Protein AF-A0A7W0T3H8-F1 (afdb_monomer_lite)

pLDDT: mean 92.61, std 6.9, range [53.47, 98.75]

Sequence (547 aa):
MDRLVGARKLVGELVKREQLEVRRVEIVGRDLAALIETLGRPPTGAELEEWLDEHPQVTESYAPASVLDELVYQYMSPPREVLDAMPEARHPELERQIREAATSPEPYLVYADWLQEHGDPLGELIVLGVAASSTSTTSSEDGATRFERHRLAMEPRLFGALKAKIHDRVVLHWRFGLVQGIEEVRPLGWQYWEQLLALRACDALQTISFTRPVPPEVVASIDEHASMALSTLVLTNCQGKLPDRLLQRRLRQLTLGGPLAVIDRSTFAATLEKLVLVVDAASVPDEILAPIEAPIRELRVTVNTSIATLLADRLTLPHLERIVFSEGSASKAVALLARMELPALRHLSIVGGSLDARTLSKLAGLPIAAQLESLALENTDLTDDILESFAKKRSAFGALQELDVSFNELGKDGLAAARTIAPTVTSRRQSAPGNNAEKRVRRFAGTRLVVAEEIAAPEKWKRAARDGDVRWATYRGEDEYELFVSEDLQDYGCSCPSSIQPCKHVVALALVAVRTELPERAAGGIADRVHQAHGRREAAEAEAEDE

Radius of gyration: 31.48 Å; chains: 1; bounding box: 78×67×83 Å

Secondary structure (DSSP, 8-state):
--HHHHHHHHHHHHHHTTSEEES-HHHHHHHHHHHHHHHSSPPPHHHHHHHHHH-TTEEEE---HHHHHHHHHHHHSPPHHHHHHS-----HHHHHHHHHTTT-SHHHHHHHHHHHHTT-THHHHHHHHHHHHH--SSS-HHHHHHHHHHHHHHHHHHHGGGHHHHTTTEEEEEETTEEEEEEESS---HHHHHHHHTSGGGTT--EEEEEEEPPHHHHHHHHHHS-TT--EEEEES-EEPPPHHHHTS---EEEEEEEEEE--STTS-TT--EEEEEEEEEE--TT--SPEE---SEEEEE--HHHHHIIIIIEE-TT--EEEEESS-HHHHHHHHTT---TT--EEEEESS---HHHHHHHTTSGGGGG-SEEEEETS---HHHHHHHHTTGGGGTT--EEE-TTS---HHHHHHHHHH-SEEE--SPPPTTHHHHHHHHHHHGGGHHHHHTT--GGGEEEEEEETTEEEEEEESSSEEEEEEETTSSSEEE-SS--SSS-HHHHHHHHHHHHS-PPB---TTHHHHHHHHHHHHHHHHHHHHH-

Foldseek 3Di:
DQLLQLLLVLLVVCVVVVQWDFQDSSVRSVVLSVVCVVVVHQDQLVRVVVCLVPDPGTPDGNDHRLNSNLSSCVRVPDPPVVLLPQDDDDDVVLLVVCLVCVPDLVSLQVVLVVCVVSVNLLSVLLVLLALLVPDPDDPNPVSVSVNVSSLVSCCCVQQPVLCVQPVVFWDFDDHSSAGQEIEGPHDRDLVSLLVNLQGPSQLNHAYYEYPDADDVSNLVSCLPRHHLSHAYYHHAADDEERDLSNLCGLHQEYEYHHAEDEDEQSNARPNHAEYEYRYVAYHYPPVQQAAHEHAYQEYEYADDPRVLCCQQPRYADANHAEYAHEQDALLSVLVSLQRHDHPNHAYYAYAAHAQALVSLVSSLVHPCQCRHQEYECELHQDELVSLLSNLVSLVSNNNHAEYEHEHYQYDPNSVVSVCSNHVYYHYHDHDHPLCSLVVQLCVLCPVLLVVLVVQLDLVQWAPFADAVQKTWTWGDDVHIKTKIAGSSRPQIFILDPDPDPPDSPRSSSSSNVSVDPGHHDDPVCSSVVRVVSVVVVVVVVVVVVVD

Structure (mmCIF, N/CA/C/O backbone):
data_AF-A0A7W0T3H8-F1
#
_entry.id   AF-A0A7W0T3H8-F1
#
loop_
_atom_site.group_PDB
_atom_site.id
_atom_site.type_symbol
_atom_site.label_atom_id
_atom_site.label_alt_id
_atom_site.label_comp_id
_atom_site.label_asym_id
_atom_site.label_entity_id
_atom_site.label_seq_id
_atom_site.pdbx_PDB_ins_code
_atom_site.Cartn_x
_atom_site.Cartn_y
_atom_site.Cartn_z
_atom_site.occupancy
_atom_site.B_iso_or_equiv
_atom_site.auth_seq_id
_atom_site.auth_comp_id
_atom_site.auth_asym_id
_atom_site.auth_atom_id
_atom_site.pdbx_PDB_model_num
ATOM 1 N N . MET A 1 1 ? 28.858 -0.567 -36.743 1.00 56.94 1 MET A N 1
ATOM 2 C CA . MET A 1 1 ? 30.264 -0.814 -36.351 1.00 56.94 1 MET A CA 1
ATOM 3 C C . MET A 1 1 ? 30.780 -1.934 -37.237 1.00 56.94 1 MET A C 1
ATOM 5 O O . MET A 1 1 ? 30.013 -2.854 -37.487 1.00 56.94 1 MET A O 1
ATOM 9 N N . ASP A 1 2 ? 32.007 -1.855 -37.746 1.00 86.88 2 ASP A N 1
ATOM 10 C CA . ASP A 1 2 ? 32.626 -2.995 -38.434 1.00 86.88 2 ASP A CA 1
ATOM 11 C C . ASP A 1 2 ? 32.710 -4.173 -37.443 1.00 86.88 2 ASP A C 1
ATOM 13 O O . ASP A 1 2 ? 33.298 -4.025 -36.367 1.00 86.88 2 ASP A O 1
ATOM 17 N N . ARG A 1 3 ? 32.073 -5.309 -37.770 1.00 86.69 3 ARG A N 1
ATOM 18 C CA . ARG A 1 3 ? 32.022 -6.512 -36.915 1.00 86.69 3 ARG A CA 1
ATOM 19 C C . ARG A 1 3 ? 33.428 -6.958 -36.508 1.00 86.69 3 ARG A C 1
ATOM 21 O O . ARG A 1 3 ? 33.630 -7.369 -35.368 1.00 86.69 3 ARG A O 1
ATOM 28 N N . LEU A 1 4 ? 34.410 -6.776 -37.393 1.00 91.31 4 LEU A N 1
ATOM 29 C CA . LEU A 1 4 ? 35.815 -7.070 -37.124 1.00 91.31 4 LEU A CA 1
ATOM 30 C C . LEU A 1 4 ? 36.407 -6.166 -36.037 1.00 91.31 4 LEU A C 1
ATOM 32 O O . LEU A 1 4 ? 37.188 -6.621 -35.202 1.00 91.31 4 LEU A O 1
ATOM 36 N N . VAL A 1 5 ? 36.040 -4.883 -36.021 1.00 91.81 5 VAL A N 1
ATOM 37 C CA . VAL A 1 5 ? 36.503 -3.931 -35.001 1.00 91.81 5 VAL A CA 1
ATOM 38 C C . VAL A 1 5 ? 35.897 -4.264 -33.640 1.00 91.81 5 VAL A C 1
ATOM 40 O O . VAL A 1 5 ? 36.619 -4.241 -32.645 1.00 91.81 5 VAL A O 1
ATOM 43 N N . GLY A 1 6 ? 34.604 -4.601 -33.592 1.00 90.38 6 GLY A N 1
ATOM 44 C CA . GLY A 1 6 ? 33.943 -5.050 -32.363 1.00 90.38 6 GLY A CA 1
ATOM 45 C C . GLY A 1 6 ? 34.583 -6.324 -31.806 1.00 90.38 6 GLY A C 1
ATOM 46 O O . GLY A 1 6 ? 34.981 -6.350 -30.644 1.00 90.38 6 GLY A O 1
ATOM 47 N N . ALA A 1 7 ? 34.784 -7.336 -32.658 1.00 94.25 7 ALA A N 1
ATOM 48 C CA . ALA A 1 7 ? 35.368 -8.621 -32.269 1.00 94.25 7 ALA A CA 1
ATOM 49 C C . ALA A 1 7 ? 36.800 -8.457 -31.739 1.00 94.25 7 ALA A C 1
ATOM 51 O O . ALA A 1 7 ? 37.148 -8.980 -30.685 1.00 94.25 7 ALA A O 1
ATOM 52 N N . ARG A 1 8 ? 37.629 -7.652 -32.416 1.00 95.06 8 ARG A N 1
ATOM 53 C CA . ARG A 1 8 ? 38.993 -7.351 -31.952 1.00 95.06 8 ARG A CA 1
ATOM 54 C C . ARG A 1 8 ? 39.016 -6.618 -30.615 1.00 95.06 8 ARG A C 1
ATOM 56 O O . ARG A 1 8 ? 39.869 -6.920 -29.786 1.00 95.06 8 ARG A O 1
ATOM 63 N N . LYS A 1 9 ? 38.108 -5.661 -30.399 1.00 93.81 9 LYS A N 1
ATOM 64 C CA . LYS A 1 9 ? 38.004 -4.949 -29.117 1.00 93.81 9 LYS A CA 1
ATOM 65 C C . LYS A 1 9 ? 37.573 -5.880 -27.990 1.00 93.81 9 LYS A C 1
ATOM 67 O O . LYS A 1 9 ? 38.156 -5.798 -26.918 1.00 93.81 9 LYS A O 1
ATOM 72 N N . LEU A 1 10 ? 36.617 -6.770 -28.253 1.00 95.00 10 LEU A N 1
ATOM 73 C CA . LEU A 1 10 ? 36.165 -7.775 -27.295 1.00 95.00 10 LEU A CA 1
ATOM 74 C C . LEU A 1 10 ? 37.319 -8.681 -26.859 1.00 95.00 10 LEU A C 1
ATOM 76 O O . LEU A 1 10 ? 37.600 -8.779 -25.669 1.00 95.00 10 LEU A O 1
ATOM 80 N N . VAL A 1 11 ? 38.032 -9.286 -27.816 1.00 95.25 11 VAL A N 1
ATOM 81 C CA . VAL A 1 11 ? 39.171 -10.171 -27.514 1.00 95.25 11 VAL A CA 1
ATOM 82 C C . VAL A 1 11 ? 40.283 -9.397 -26.802 1.00 95.25 11 VAL A C 1
ATOM 84 O O . VAL A 1 11 ? 40.859 -9.888 -25.837 1.00 95.25 11 VAL A O 1
ATOM 87 N N . GLY A 1 12 ? 40.562 -8.164 -27.233 1.00 95.06 12 GLY A N 1
ATOM 88 C CA . GLY A 1 12 ? 41.540 -7.302 -26.573 1.00 95.06 12 GLY A CA 1
ATOM 89 C C . GLY A 1 12 ? 41.175 -6.977 -25.121 1.00 95.06 12 GLY A C 1
ATOM 90 O O . GLY A 1 12 ? 42.053 -6.982 -24.261 1.00 95.06 12 GLY A O 1
ATOM 91 N N . GLU A 1 13 ? 39.896 -6.730 -24.829 1.00 95.56 13 GLU A N 1
ATOM 92 C CA . GLU A 1 13 ? 39.424 -6.479 -23.465 1.00 95.56 13 GLU A CA 1
ATOM 93 C C . GLU A 1 13 ? 39.473 -7.750 -22.603 1.00 95.56 13 GLU A C 1
ATOM 95 O O . GLU A 1 13 ? 39.885 -7.669 -21.449 1.00 95.56 13 GLU A O 1
ATOM 100 N N . LEU A 1 14 ? 39.143 -8.922 -23.160 1.00 94.69 14 LEU A N 1
ATOM 101 C CA . LEU A 1 14 ? 39.290 -10.206 -22.465 1.00 94.69 14 LEU A CA 1
ATOM 102 C C . LEU A 1 14 ? 40.738 -10.469 -22.043 1.00 94.69 14 LEU A C 1
ATOM 104 O O . LEU A 1 14 ? 40.993 -10.787 -20.884 1.00 94.69 14 LEU A O 1
ATOM 108 N N . VAL A 1 15 ? 41.693 -10.261 -22.953 1.00 95.62 15 VAL A N 1
ATOM 109 C CA . VAL A 1 15 ? 43.127 -10.407 -22.655 1.00 95.62 15 VAL A CA 1
ATOM 110 C C . VAL A 1 15 ? 43.576 -9.385 -21.612 1.00 95.62 15 VAL A C 1
ATOM 112 O O . VAL A 1 15 ? 44.279 -9.723 -20.666 1.00 95.62 15 VAL A O 1
ATOM 115 N N . LYS A 1 16 ? 43.135 -8.129 -21.737 1.00 95.19 16 LYS A N 1
ATOM 116 C CA . LYS A 1 16 ? 43.474 -7.057 -20.792 1.00 95.19 16 LYS A CA 1
ATOM 117 C C . LYS A 1 16 ? 42.948 -7.319 -19.375 1.00 95.19 16 LYS A C 1
ATOM 119 O O . LYS A 1 16 ? 43.576 -6.880 -18.418 1.00 95.19 16 LYS A O 1
ATOM 124 N N . ARG A 1 17 ? 41.799 -7.988 -19.242 1.00 95.00 17 ARG A N 1
ATOM 125 C CA . ARG A 1 17 ? 41.206 -8.391 -17.955 1.00 95.00 17 ARG A CA 1
ATOM 126 C C . ARG A 1 17 ? 41.730 -9.738 -17.444 1.00 95.00 17 ARG A C 1
ATOM 128 O O . ARG A 1 17 ? 41.176 -10.254 -16.475 1.00 95.00 17 ARG A O 1
ATOM 135 N N . GLU A 1 18 ? 42.740 -10.308 -18.104 1.00 95.56 18 GLU A N 1
ATOM 136 C CA . GLU A 1 18 ? 43.309 -11.624 -17.781 1.00 95.56 18 GLU A CA 1
ATOM 137 C C . GLU A 1 18 ? 42.247 -12.742 -17.798 1.00 95.56 18 GLU A C 1
ATOM 139 O O . GLU A 1 18 ? 42.335 -13.727 -17.078 1.00 95.56 18 GLU A O 1
ATOM 144 N N . GLN A 1 19 ? 41.207 -12.576 -18.621 1.00 95.12 19 GLN A N 1
ATOM 145 C CA . GLN A 1 19 ? 40.119 -13.545 -18.782 1.00 95.12 19 GLN A CA 1
ATOM 146 C C . GLN A 1 19 ? 40.367 -14.511 -19.951 1.00 95.12 19 GLN A C 1
ATOM 148 O O . GLN A 1 19 ? 39.617 -15.468 -20.132 1.00 95.12 19 GLN A O 1
ATOM 153 N N . LEU A 1 20 ? 41.391 -14.245 -20.768 1.00 96.06 20 LEU A N 1
ATOM 154 C CA . LEU A 1 20 ? 41.730 -15.027 -21.951 1.00 96.06 20 LEU A CA 1
ATOM 155 C C . LEU A 1 20 ? 43.231 -14.929 -22.248 1.00 96.06 20 LEU A C 1
ATOM 157 O O . LEU A 1 20 ? 43.770 -13.829 -22.382 1.00 96.06 20 LEU A O 1
ATOM 161 N N . GLU A 1 21 ? 43.891 -16.069 -22.432 1.00 95.00 21 GLU A N 1
ATOM 162 C CA . GLU A 1 21 ? 45.270 -16.147 -22.910 1.00 95.00 21 GLU A CA 1
ATOM 163 C C . GLU A 1 21 ? 45.305 -16.566 -24.376 1.00 95.00 21 GLU A C 1
ATOM 165 O O . GLU A 1 21 ? 44.813 -17.629 -24.754 1.00 95.00 21 GLU A O 1
ATOM 170 N N . VAL A 1 22 ? 45.929 -15.749 -25.228 1.00 95.94 22 VAL A N 1
ATOM 171 C CA . VAL A 1 22 ? 45.994 -16.017 -26.671 1.00 95.94 22 VAL A CA 1
ATOM 172 C C . VAL A 1 22 ? 47.398 -15.838 -27.220 1.00 95.94 22 VAL A C 1
ATOM 174 O O . VAL A 1 22 ? 48.140 -14.942 -26.822 1.00 95.94 22 VAL A O 1
ATOM 177 N N . ARG A 1 23 ? 47.752 -16.652 -28.217 1.00 94.69 23 ARG A N 1
ATOM 178 C CA . ARG A 1 23 ? 49.030 -16.523 -28.935 1.00 94.69 23 ARG A CA 1
ATOM 179 C C . ARG A 1 23 ? 49.062 -15.287 -29.831 1.00 94.69 23 ARG A C 1
ATOM 181 O O . ARG A 1 23 ? 50.117 -14.680 -29.999 1.00 94.69 23 ARG A O 1
ATOM 188 N N . ARG A 1 24 ? 47.926 -14.959 -30.462 1.00 94.06 24 ARG A N 1
ATOM 189 C CA . ARG A 1 24 ? 47.771 -13.848 -31.418 1.00 94.06 24 ARG A CA 1
ATOM 190 C C . ARG A 1 24 ? 46.349 -13.284 -31.382 1.00 94.06 24 ARG A C 1
ATOM 192 O O . ARG A 1 24 ? 45.439 -13.860 -31.981 1.00 94.06 24 ARG A O 1
ATOM 199 N N . VAL A 1 25 ? 46.178 -12.139 -30.721 1.00 93.06 25 VAL A N 1
ATOM 200 C CA . VAL A 1 25 ? 44.888 -11.442 -30.541 1.00 93.06 25 VAL A CA 1
ATOM 201 C C . VAL A 1 25 ? 44.209 -11.145 -31.879 1.00 93.06 25 VAL A C 1
ATOM 203 O O . VAL A 1 25 ? 42.996 -11.289 -32.019 1.00 93.06 25 VAL A O 1
ATOM 206 N N . GLU A 1 26 ? 44.982 -10.761 -32.893 1.00 94.12 26 GLU A N 1
ATOM 207 C CA . GLU A 1 26 ? 44.461 -10.346 -34.194 1.00 94.12 26 GLU A CA 1
ATOM 208 C C . GLU A 1 26 ? 43.820 -11.499 -34.965 1.00 94.12 26 GLU A C 1
ATOM 210 O O . GLU A 1 26 ? 42.882 -11.263 -35.730 1.00 94.12 26 GLU A O 1
ATOM 215 N N . ILE A 1 27 ? 44.331 -12.723 -34.776 1.00 93.88 27 ILE A N 1
ATOM 216 C CA . ILE A 1 27 ? 43.792 -13.929 -35.411 1.00 93.88 27 ILE A CA 1
ATOM 217 C C . ILE A 1 27 ? 42.473 -14.298 -34.739 1.00 93.88 27 ILE A C 1
ATOM 219 O O . ILE A 1 27 ? 41.466 -14.385 -35.430 1.00 93.88 27 ILE A O 1
ATOM 223 N N . VAL A 1 28 ? 42.454 -14.390 -33.405 1.00 93.62 28 VAL A N 1
ATOM 224 C CA . VAL A 1 28 ? 41.230 -14.696 -32.643 1.00 93.62 28 VAL A CA 1
ATOM 225 C C . VAL A 1 28 ? 40.136 -13.666 -32.930 1.00 93.62 28 VAL A C 1
ATOM 227 O O . VAL A 1 28 ? 39.009 -14.033 -33.235 1.00 93.62 28 VAL A O 1
ATOM 230 N N . GLY A 1 29 ? 40.460 -12.368 -32.939 1.00 94.44 29 GLY A N 1
ATOM 231 C CA . GLY A 1 29 ? 39.482 -11.322 -33.251 1.00 94.44 29 GLY A CA 1
ATOM 232 C C . GLY A 1 29 ? 38.946 -11.376 -34.688 1.00 94.44 29 GLY A C 1
ATOM 233 O O . GLY A 1 29 ? 37.799 -11.008 -34.927 1.00 94.44 29 GLY A O 1
ATOM 234 N N . ARG A 1 30 ? 39.749 -11.829 -35.659 1.00 96.44 30 ARG A N 1
ATOM 235 C CA . ARG A 1 30 ? 39.289 -12.031 -37.043 1.00 96.44 30 ARG A CA 1
ATOM 236 C C . ARG A 1 30 ? 38.394 -13.259 -37.156 1.00 96.44 30 ARG A C 1
ATOM 238 O O . ARG A 1 30 ? 37.355 -13.188 -37.802 1.00 96.44 30 ARG A O 1
ATOM 245 N N . ASP A 1 31 ? 38.796 -14.357 -36.537 1.00 96.75 31 ASP A N 1
ATOM 246 C CA . ASP A 1 31 ? 38.082 -15.625 -36.634 1.00 96.75 31 ASP A CA 1
ATOM 247 C C . ASP A 1 31 ? 36.750 -15.547 -35.849 1.00 96.75 31 ASP A C 1
ATOM 249 O O . ASP A 1 31 ? 35.726 -16.034 -36.326 1.00 96.75 31 ASP A O 1
ATOM 253 N N . LEU A 1 32 ? 36.699 -14.781 -34.749 1.00 95.56 32 LEU A N 1
ATOM 254 C CA . LEU A 1 32 ? 35.456 -14.417 -34.056 1.00 95.56 32 LEU A CA 1
ATOM 255 C C . LEU A 1 32 ? 34.509 -13.595 -34.948 1.00 95.56 32 LEU A C 1
ATOM 257 O O . LEU A 1 32 ? 33.297 -13.806 -34.939 1.00 95.56 32 LEU A O 1
ATOM 261 N N . ALA A 1 33 ? 35.034 -12.670 -35.757 1.00 94.19 33 ALA A N 1
ATOM 262 C CA . ALA A 1 33 ? 34.209 -11.930 -36.713 1.00 94.19 33 ALA A CA 1
ATOM 263 C C . ALA A 1 33 ? 33.551 -12.862 -37.749 1.00 94.19 33 ALA A C 1
ATOM 265 O O . ALA A 1 33 ? 32.392 -12.646 -38.108 1.00 94.19 33 ALA A O 1
ATOM 266 N N . ALA A 1 34 ? 34.256 -13.917 -38.172 1.00 95.50 34 ALA A N 1
ATOM 267 C CA . ALA A 1 34 ? 33.721 -14.942 -39.067 1.00 95.50 34 ALA A CA 1
ATOM 268 C C . ALA A 1 34 ? 32.661 -15.827 -38.383 1.00 95.50 34 ALA A C 1
ATOM 270 O O . ALA A 1 34 ? 31.653 -16.166 -39.008 1.00 95.50 34 ALA A O 1
ATOM 271 N N . LEU A 1 35 ? 32.833 -16.151 -37.094 1.00 94.81 35 LEU A N 1
ATOM 272 C CA . LEU A 1 35 ? 31.794 -16.822 -36.302 1.00 94.81 35 LEU A CA 1
ATOM 273 C C . LEU A 1 35 ? 30.501 -15.995 -36.289 1.00 94.81 35 LEU A C 1
ATOM 275 O O . LEU A 1 35 ? 29.432 -16.514 -36.588 1.00 94.81 35 LEU A O 1
ATOM 279 N N . ILE A 1 36 ? 30.598 -14.695 -36.011 1.00 92.62 36 ILE A N 1
ATOM 280 C CA . ILE A 1 36 ? 29.439 -13.785 -35.969 1.00 92.62 36 ILE A CA 1
ATOM 281 C C . ILE A 1 36 ? 28.748 -13.694 -37.329 1.00 92.62 36 ILE A C 1
ATOM 283 O O . ILE A 1 36 ? 27.523 -13.624 -37.408 1.00 92.62 36 ILE A O 1
ATOM 287 N N . GLU A 1 37 ? 29.522 -13.669 -38.412 1.00 92.12 37 GLU A N 1
ATOM 288 C CA . GLU A 1 37 ? 28.969 -13.702 -39.764 1.00 92.12 37 GLU A CA 1
ATOM 289 C C . GLU A 1 37 ? 28.202 -15.001 -40.027 1.00 92.12 37 GLU A C 1
ATOM 291 O O . GLU A 1 37 ? 27.090 -14.947 -40.549 1.00 92.12 37 GLU A O 1
ATOM 296 N N . THR A 1 38 ? 28.743 -16.134 -39.575 1.00 95.31 38 THR A N 1
ATOM 297 C CA . THR A 1 38 ? 28.112 -17.457 -39.682 1.00 95.31 38 THR A CA 1
ATOM 298 C C . THR A 1 38 ? 26.820 -17.545 -38.867 1.00 95.31 38 THR A C 1
ATOM 300 O O . THR A 1 38 ? 25.818 -18.060 -39.356 1.00 95.31 38 THR A O 1
ATOM 303 N N . LEU A 1 39 ? 26.818 -17.013 -37.642 1.00 89.94 39 LEU A N 1
ATOM 304 C CA . LEU A 1 39 ? 25.642 -16.995 -36.766 1.00 89.94 39 LEU A CA 1
ATOM 305 C C . LEU A 1 39 ? 24.579 -15.985 -37.219 1.00 89.94 39 LEU A C 1
ATOM 307 O O . LEU A 1 39 ? 23.424 -16.078 -36.811 1.00 89.94 39 LEU A O 1
ATOM 311 N N . GLY A 1 40 ? 24.965 -14.970 -37.995 1.00 87.50 40 GLY A N 1
ATOM 312 C CA . GLY A 1 40 ? 24.104 -13.838 -38.342 1.00 87.50 40 GLY A CA 1
ATOM 313 C C . GLY A 1 40 ? 23.797 -12.890 -37.170 1.00 87.50 40 GLY A C 1
ATOM 314 O O . GLY A 1 40 ? 23.198 -11.837 -37.389 1.00 87.50 40 GLY A O 1
ATOM 315 N N . ARG A 1 41 ? 24.250 -13.213 -35.952 1.00 86.69 41 ARG A N 1
ATOM 316 C CA . ARG A 1 41 ? 24.077 -12.457 -34.702 1.00 86.69 41 ARG A CA 1
ATOM 317 C C . ARG A 1 41 ? 25.340 -12.549 -33.832 1.00 86.69 41 ARG A C 1
ATOM 319 O O . ARG A 1 41 ? 26.161 -13.437 -34.062 1.00 86.69 41 ARG A O 1
ATOM 326 N N . PRO A 1 42 ? 25.517 -11.669 -32.831 1.00 90.06 42 PRO A N 1
ATOM 327 C CA . PRO A 1 42 ? 26.527 -11.889 -31.799 1.00 90.06 42 PRO A CA 1
ATOM 328 C C . PRO A 1 42 ? 26.323 -13.255 -31.098 1.00 90.06 42 PRO A C 1
ATOM 330 O O . PRO A 1 42 ? 25.167 -13.647 -30.881 1.00 90.06 42 PRO A O 1
ATOM 333 N N . PRO A 1 43 ? 27.401 -14.000 -30.774 1.00 91.94 43 PRO A N 1
ATOM 334 C CA . PRO A 1 43 ? 27.299 -15.244 -30.012 1.00 91.94 43 PRO A CA 1
ATOM 335 C C . PRO A 1 43 ? 26.823 -14.957 -28.586 1.00 91.94 43 PRO A C 1
ATOM 337 O O . PRO A 1 43 ? 27.133 -13.912 -28.024 1.00 91.94 43 PRO A O 1
ATOM 340 N N . THR A 1 44 ? 26.087 -15.884 -27.983 1.00 87.69 44 THR A N 1
ATOM 341 C CA . THR A 1 44 ? 25.848 -15.872 -26.533 1.00 87.69 44 THR A CA 1
ATOM 342 C C . THR A 1 44 ? 27.152 -16.142 -25.783 1.00 87.69 44 THR A C 1
ATOM 344 O O . THR A 1 44 ? 28.110 -16.660 -26.353 1.00 87.69 44 THR A O 1
ATOM 347 N N . GLY A 1 45 ? 27.189 -15.827 -24.493 1.00 90.00 45 GLY A N 1
ATOM 348 C CA . GLY A 1 45 ? 28.332 -16.090 -23.628 1.00 90.00 45 GLY A CA 1
ATOM 349 C C . GLY A 1 45 ? 28.744 -17.560 -23.627 1.00 90.00 45 GLY A C 1
ATOM 350 O O . GLY A 1 45 ? 29.931 -17.834 -23.716 1.00 90.00 45 GLY A O 1
ATOM 351 N N . ALA A 1 46 ? 27.778 -18.485 -23.626 1.00 88.69 46 ALA A N 1
ATOM 352 C CA . ALA A 1 46 ? 28.034 -19.926 -23.689 1.00 88.69 46 ALA A CA 1
ATOM 353 C C . ALA A 1 46 ? 28.559 -20.380 -25.064 1.00 88.69 46 ALA A C 1
ATOM 355 O O . ALA A 1 46 ? 29.526 -21.127 -25.131 1.00 88.69 46 ALA A O 1
ATOM 356 N N . GLU A 1 47 ? 27.971 -19.889 -26.165 1.00 93.50 47 GLU A N 1
ATOM 357 C CA . GLU A 1 47 ? 28.486 -20.165 -27.519 1.00 93.50 47 GLU A CA 1
ATOM 358 C C . GLU A 1 47 ? 29.906 -19.612 -27.700 1.00 93.50 47 GLU A C 1
ATOM 360 O O . GLU A 1 47 ? 30.729 -20.212 -28.386 1.00 93.50 47 GLU A O 1
ATOM 365 N N . LEU A 1 48 ? 30.193 -18.451 -27.102 1.00 95.88 48 LEU A N 1
ATOM 366 C CA . LEU A 1 48 ? 31.517 -17.848 -27.142 1.00 95.88 48 LEU A CA 1
ATOM 367 C C . LEU A 1 48 ? 32.511 -18.608 -26.259 1.00 95.88 48 LEU A C 1
ATOM 369 O O . LEU A 1 48 ? 33.654 -18.758 -26.669 1.00 95.88 48 LEU A O 1
ATOM 373 N N . GLU A 1 49 ? 32.096 -19.080 -25.085 1.00 95.31 49 GLU A N 1
ATOM 374 C CA . GLU A 1 49 ? 32.913 -19.911 -24.191 1.00 95.31 49 GLU A CA 1
ATOM 375 C C . GLU A 1 49 ? 33.336 -21.204 -24.895 1.00 95.31 49 GLU A C 1
ATOM 377 O O . GLU A 1 49 ? 34.529 -21.441 -25.066 1.00 95.31 49 GLU A O 1
ATOM 382 N N . GLU A 1 50 ? 32.367 -21.959 -25.424 1.00 95.38 50 GLU A N 1
ATOM 383 C CA . GLU A 1 50 ? 32.607 -23.194 -26.181 1.00 95.38 50 GLU A CA 1
ATOM 384 C C . GLU A 1 50 ? 33.525 -22.943 -27.387 1.00 95.38 50 GLU A C 1
ATOM 386 O O . GLU A 1 50 ? 34.492 -23.669 -27.616 1.00 95.38 50 GLU A O 1
ATOM 391 N N . TRP A 1 51 ? 33.280 -21.861 -28.131 1.00 97.25 51 TRP A N 1
ATOM 392 C CA . TRP A 1 51 ? 34.124 -21.502 -29.266 1.00 97.25 51 TRP A CA 1
ATOM 393 C C . TRP A 1 51 ? 35.554 -21.130 -28.856 1.00 97.25 51 TRP A C 1
ATOM 395 O O . TRP A 1 51 ? 36.499 -21.481 -29.565 1.00 97.25 51 TRP A O 1
ATOM 405 N N . LEU A 1 52 ? 35.733 -20.404 -27.745 1.00 96.25 52 LEU A N 1
ATOM 406 C CA . LEU A 1 52 ? 37.053 -20.008 -27.246 1.00 96.25 52 LEU A CA 1
ATOM 407 C C . LEU A 1 52 ? 37.863 -21.224 -26.786 1.00 96.25 52 LEU A C 1
ATOM 409 O O . LEU A 1 52 ? 39.058 -21.273 -27.080 1.00 96.25 52 LEU A O 1
ATOM 413 N N . ASP A 1 53 ? 37.223 -22.202 -26.145 1.00 94.56 53 ASP A N 1
ATOM 414 C CA . ASP A 1 53 ? 37.865 -23.431 -25.663 1.00 94.56 53 ASP A CA 1
ATOM 415 C C . ASP A 1 53 ? 38.412 -24.301 -26.804 1.00 94.56 53 ASP A C 1
ATOM 417 O O . ASP A 1 53 ? 39.466 -24.930 -26.677 1.00 94.56 53 ASP A O 1
ATOM 421 N N . GLU A 1 54 ? 37.738 -24.309 -27.955 1.00 96.06 54 GLU A N 1
ATOM 422 C CA . GLU A 1 54 ? 38.165 -25.074 -29.132 1.00 96.06 54 GLU A CA 1
ATOM 423 C C . GLU A 1 54 ? 39.130 -24.303 -30.052 1.00 96.06 54 GLU A C 1
ATOM 425 O O . GLU A 1 54 ? 39.713 -24.870 -30.987 1.00 96.06 54 GLU A O 1
ATOM 430 N N . HIS A 1 55 ? 39.323 -23.001 -29.826 1.00 96.94 55 HIS A N 1
ATOM 431 C CA . HIS A 1 55 ? 40.037 -22.156 -30.773 1.00 96.94 55 HIS A CA 1
ATOM 432 C C . HIS A 1 55 ? 41.568 -22.359 -30.706 1.00 96.94 55 HIS A C 1
ATOM 434 O O . HIS A 1 55 ? 42.201 -22.064 -29.694 1.00 96.94 55 HIS A O 1
ATOM 440 N N . PRO A 1 56 ? 42.261 -22.698 -31.814 1.00 96.19 56 PRO A N 1
ATOM 441 C CA . PRO A 1 56 ? 43.672 -23.126 -31.796 1.00 96.19 56 PRO A CA 1
ATOM 442 C C . PRO A 1 56 ? 44.692 -22.035 -31.420 1.00 96.19 56 PRO A C 1
ATOM 444 O O . PRO A 1 56 ? 45.889 -22.306 -31.291 1.00 96.19 56 PRO A O 1
ATOM 447 N N . GLN A 1 57 ? 44.257 -20.776 -31.341 1.00 96.75 57 GLN A N 1
ATOM 448 C CA . GLN A 1 57 ? 45.084 -19.643 -30.902 1.00 96.75 57 GLN A CA 1
ATOM 449 C C . GLN A 1 57 ? 44.830 -19.229 -29.449 1.00 96.75 57 GLN A C 1
ATOM 451 O O . GLN A 1 57 ? 45.573 -18.380 -28.953 1.00 96.75 57 GLN A O 1
ATOM 456 N N . VAL A 1 58 ? 43.807 -19.788 -28.801 1.00 96.00 58 VAL A N 1
ATOM 457 C CA . VAL A 1 58 ? 43.522 -19.609 -27.377 1.00 96.00 58 VAL A CA 1
ATOM 458 C C . VAL A 1 58 ? 44.298 -20.690 -26.625 1.00 96.00 58 VAL A C 1
ATOM 460 O O . VAL A 1 58 ? 44.280 -21.856 -27.007 1.00 96.00 58 VAL A O 1
ATOM 463 N N . THR A 1 59 ? 45.077 -20.283 -25.627 1.00 94.94 59 THR A N 1
ATOM 464 C CA . THR A 1 59 ? 45.815 -21.209 -24.759 1.00 94.94 59 THR A CA 1
ATOM 465 C C . THR A 1 59 ? 44.965 -21.582 -23.551 1.00 94.94 59 THR A C 1
ATOM 467 O O . THR A 1 59 ? 44.956 -22.746 -23.165 1.00 94.94 59 THR A O 1
ATOM 470 N N . GLU A 1 60 ? 44.258 -20.605 -22.978 1.00 93.69 60 GLU A N 1
ATOM 471 C CA . GLU A 1 60 ? 43.399 -20.790 -21.810 1.00 93.69 60 GLU A CA 1
ATOM 472 C C . GLU A 1 60 ? 42.303 -19.713 -21.789 1.00 93.69 60 GLU A C 1
ATOM 474 O O . GLU A 1 60 ? 42.548 -18.563 -22.173 1.00 93.69 60 GLU A O 1
ATOM 479 N N . SER A 1 61 ? 41.097 -20.087 -21.363 1.00 92.56 61 SER A N 1
ATOM 480 C CA . SER A 1 61 ? 39.951 -19.197 -21.166 1.00 92.56 61 SER A CA 1
ATOM 481 C C . SER A 1 61 ? 39.489 -19.319 -19.718 1.00 92.56 61 SER A C 1
ATOM 483 O O . SER A 1 61 ? 39.273 -20.419 -19.218 1.00 92.56 61 SER A O 1
ATOM 485 N N . TYR A 1 62 ? 39.353 -18.183 -19.038 1.00 92.06 62 TYR A N 1
ATOM 486 C CA . TYR A 1 62 ? 38.929 -18.116 -17.635 1.00 92.06 62 TYR A CA 1
ATOM 487 C C . TYR A 1 62 ? 37.614 -17.348 -17.460 1.00 92.06 62 TYR A C 1
ATOM 489 O O . TYR A 1 62 ? 37.107 -17.225 -16.344 1.00 92.06 62 TYR A O 1
ATOM 497 N N . ALA A 1 63 ? 37.088 -16.790 -18.552 1.00 90.50 63 ALA A N 1
ATOM 498 C CA . ALA A 1 63 ? 35.886 -15.978 -18.551 1.00 90.50 63 ALA A CA 1
ATOM 499 C C . ALA A 1 63 ? 34.649 -16.877 -18.415 1.00 90.50 63 ALA A C 1
ATOM 501 O O . ALA A 1 63 ? 34.367 -17.627 -19.348 1.00 90.50 63 ALA A O 1
ATOM 502 N N . PRO A 1 64 ? 33.858 -16.783 -17.334 1.00 89.31 64 PRO A N 1
ATOM 503 C CA . PRO A 1 64 ? 32.588 -17.496 -17.295 1.00 89.31 64 PRO A CA 1
ATOM 504 C C . PRO A 1 64 ? 31.630 -16.920 -18.352 1.00 89.31 64 PRO A C 1
ATOM 506 O O . PRO A 1 64 ? 31.675 -15.715 -18.639 1.00 89.31 64 PRO A O 1
ATOM 509 N N . ALA A 1 65 ? 30.699 -17.738 -18.861 1.00 86.31 65 ALA A N 1
ATOM 510 C CA . ALA A 1 65 ? 29.673 -17.324 -19.830 1.00 86.31 65 ALA A CA 1
ATOM 511 C C . ALA A 1 65 ? 28.999 -15.976 -19.504 1.00 86.31 65 ALA A C 1
ATOM 513 O O . ALA A 1 65 ? 28.740 -15.175 -20.398 1.00 86.31 65 ALA A O 1
ATOM 514 N N . SER A 1 66 ? 28.751 -15.675 -18.226 1.00 80.00 66 SER A N 1
ATOM 515 C CA . SER A 1 66 ? 28.115 -14.422 -17.797 1.00 80.00 66 SER A CA 1
ATOM 516 C C . SER A 1 66 ? 28.957 -13.167 -18.076 1.00 80.00 66 SER A C 1
ATOM 518 O O . SER A 1 66 ? 28.401 -12.132 -18.455 1.00 80.00 66 SER A O 1
ATOM 520 N N . VAL A 1 67 ? 30.284 -13.257 -17.923 1.00 87.19 67 VAL A N 1
ATOM 521 C CA . VAL A 1 67 ? 31.247 -12.186 -18.243 1.00 87.19 67 VAL A CA 1
ATOM 522 C C . VAL A 1 67 ? 31.394 -12.047 -19.755 1.00 87.19 67 VAL A C 1
ATOM 524 O O . VAL A 1 67 ? 31.451 -10.932 -20.277 1.00 87.19 67 VAL A O 1
ATOM 527 N N . LEU A 1 68 ? 31.406 -13.171 -20.475 1.00 91.19 68 LEU A N 1
ATOM 528 C CA . LEU A 1 68 ? 31.424 -13.176 -21.936 1.00 91.19 68 LEU A CA 1
ATOM 529 C C . LEU A 1 68 ? 30.169 -12.513 -22.511 1.00 91.19 68 LEU A C 1
ATOM 531 O O . LEU A 1 68 ? 30.292 -11.643 -23.368 1.00 91.19 68 LEU A O 1
ATOM 535 N N . ASP A 1 69 ? 28.987 -12.823 -21.979 1.00 83.44 69 ASP A N 1
ATOM 536 C CA . ASP A 1 69 ? 27.722 -12.179 -22.349 1.00 83.44 69 ASP A CA 1
ATOM 537 C C . ASP A 1 69 ? 27.766 -10.648 -22.137 1.00 83.44 69 ASP A C 1
ATOM 539 O O . ASP A 1 69 ? 27.259 -9.884 -22.962 1.00 83.44 69 ASP A O 1
ATOM 543 N N . GLU A 1 70 ? 28.391 -10.169 -21.054 1.00 82.69 70 GLU A N 1
ATOM 544 C CA . GLU A 1 70 ? 28.570 -8.731 -20.796 1.00 82.69 70 GLU A CA 1
ATOM 545 C C . GLU A 1 70 ? 29.463 -8.068 -21.853 1.00 82.69 70 GLU A C 1
ATOM 547 O O . GLU A 1 70 ? 29.110 -7.025 -22.410 1.00 82.69 70 GLU A O 1
ATOM 552 N N . LEU A 1 71 ? 30.606 -8.681 -22.160 1.00 88.94 71 LEU A N 1
ATOM 553 C CA . LEU A 1 71 ? 31.574 -8.131 -23.108 1.00 88.94 71 LEU A CA 1
ATOM 554 C C . LEU A 1 71 ? 31.074 -8.217 -24.551 1.00 88.94 71 LEU A C 1
ATOM 556 O O . LEU A 1 71 ? 31.254 -7.267 -25.318 1.00 88.94 71 LEU A O 1
ATOM 560 N N . VAL A 1 72 ? 30.385 -9.301 -24.920 1.00 89.62 72 VAL A N 1
ATOM 561 C CA . VAL A 1 72 ? 29.684 -9.388 -26.205 1.00 89.62 72 VAL A CA 1
ATOM 562 C C . VAL A 1 72 ? 28.705 -8.236 -26.326 1.00 89.62 72 VAL A C 1
ATOM 564 O O . VAL A 1 72 ? 28.759 -7.481 -27.298 1.00 89.62 72 VAL A O 1
ATOM 567 N N . TYR A 1 73 ? 27.862 -8.040 -25.315 1.00 83.44 73 TYR A N 1
ATOM 568 C CA . TYR A 1 73 ? 26.895 -6.958 -25.331 1.00 83.44 73 TYR A CA 1
ATOM 569 C C . TYR A 1 73 ? 27.571 -5.584 -25.463 1.00 83.44 73 TYR A C 1
ATOM 571 O O . TYR A 1 73 ? 27.149 -4.764 -26.276 1.00 83.44 73 TYR A O 1
ATOM 579 N N . GLN A 1 74 ? 28.654 -5.334 -24.726 1.00 84.44 74 GLN A N 1
ATOM 580 C CA . GLN A 1 74 ? 29.355 -4.049 -24.733 1.00 84.44 74 GLN A CA 1
ATOM 581 C C . GLN A 1 74 ? 30.026 -3.720 -26.077 1.00 84.44 74 GLN A C 1
ATOM 583 O O . GLN A 1 74 ? 29.994 -2.568 -26.517 1.00 84.44 74 GLN A O 1
ATOM 588 N N . TYR A 1 75 ? 30.674 -4.699 -26.715 1.00 88.00 75 TYR A N 1
ATOM 589 C CA . TYR A 1 75 ? 31.528 -4.455 -27.885 1.00 88.00 75 TYR A CA 1
ATOM 590 C C . TYR A 1 75 ? 30.894 -4.852 -29.219 1.00 88.00 75 TYR A C 1
ATOM 592 O O . TYR A 1 75 ? 31.378 -4.419 -30.269 1.00 88.00 75 TYR A O 1
ATOM 600 N N . MET A 1 76 ? 29.842 -5.671 -29.194 1.00 85.56 76 MET A N 1
ATOM 601 C CA . MET A 1 76 ? 29.233 -6.244 -30.398 1.00 85.56 76 MET A CA 1
ATOM 602 C C . MET A 1 76 ? 27.806 -5.750 -30.640 1.00 85.56 76 MET A C 1
ATOM 604 O O . MET A 1 76 ? 27.318 -5.881 -31.764 1.00 85.56 76 MET A O 1
ATOM 608 N N . SER A 1 77 ? 27.158 -5.132 -29.645 1.00 78.19 77 SER A N 1
ATOM 609 C CA . SER A 1 77 ? 25.889 -4.432 -29.863 1.00 78.19 77 SER A CA 1
ATOM 610 C C . SER A 1 77 ? 26.077 -3.233 -30.802 1.00 78.19 77 SER A C 1
ATOM 612 O O . SER A 1 77 ? 27.162 -2.633 -30.846 1.00 78.19 77 SER A O 1
ATOM 614 N N . PRO A 1 78 ? 25.043 -2.859 -31.580 1.00 70.94 78 PRO A N 1
ATOM 615 C CA . PRO A 1 78 ? 25.114 -1.690 -32.441 1.00 70.94 78 PRO A CA 1
ATOM 616 C C . PRO A 1 78 ? 25.549 -0.448 -31.642 1.00 70.94 78 PRO A C 1
ATOM 618 O O . PRO A 1 78 ? 25.146 -0.291 -30.488 1.00 70.94 78 PRO A O 1
ATOM 621 N N . PRO A 1 79 ? 26.367 0.450 -32.230 1.00 71.25 79 PRO A N 1
ATOM 622 C CA . PRO A 1 79 ? 26.703 1.715 -31.591 1.00 71.25 79 PRO A CA 1
ATOM 623 C C . PRO A 1 79 ? 25.435 2.428 -31.135 1.00 71.25 79 PRO A C 1
ATOM 625 O O . PRO A 1 79 ? 24.444 2.438 -31.863 1.00 71.25 79 PRO A O 1
ATOM 628 N N . ARG A 1 80 ? 25.491 3.079 -29.974 1.00 66.94 80 ARG A N 1
ATOM 629 C CA . ARG A 1 80 ? 24.366 3.836 -29.410 1.00 66.94 80 ARG A CA 1
ATOM 630 C C . ARG A 1 80 ? 23.713 4.798 -30.413 1.00 66.94 80 ARG A C 1
ATOM 632 O O . ARG A 1 80 ? 22.497 4.879 -30.466 1.00 66.94 80 ARG A O 1
ATOM 639 N N . GLU A 1 81 ? 24.513 5.441 -31.261 1.00 72.50 81 GLU A N 1
ATOM 640 C CA . GLU A 1 81 ? 24.035 6.336 -32.327 1.00 72.50 81 GLU A CA 1
ATOM 641 C C . GLU A 1 81 ? 23.089 5.646 -33.324 1.00 72.50 81 GLU A C 1
ATOM 643 O O . GLU A 1 81 ? 22.165 6.272 -33.833 1.00 72.50 81 GLU A O 1
ATOM 648 N N . VAL A 1 82 ? 23.292 4.350 -33.590 1.00 69.88 82 VAL A N 1
ATOM 649 C CA . VAL A 1 82 ? 22.402 3.559 -34.450 1.00 69.88 82 VAL A CA 1
ATOM 650 C C . VAL A 1 82 ? 21.087 3.294 -33.731 1.00 69.88 82 VAL A C 1
ATOM 652 O O . VAL A 1 82 ? 20.038 3.484 -34.331 1.00 69.88 82 VAL A O 1
ATOM 655 N N . LEU A 1 83 ? 21.134 2.922 -32.447 1.00 69.94 83 LEU A N 1
ATOM 656 C CA . LEU A 1 83 ? 19.930 2.695 -31.644 1.00 69.94 83 LEU A CA 1
ATOM 657 C C . LEU A 1 83 ? 19.085 3.964 -31.508 1.00 69.94 83 LEU A C 1
ATOM 659 O O . LEU A 1 83 ? 17.865 3.871 -31.560 1.00 69.94 83 LEU A O 1
ATOM 663 N N . ASP A 1 84 ? 19.698 5.141 -31.387 1.00 75.25 84 ASP A N 1
ATOM 664 C CA . ASP A 1 84 ? 18.975 6.417 -31.304 1.00 75.25 84 ASP A CA 1
ATOM 665 C C . ASP A 1 84 ? 18.335 6.819 -32.653 1.00 75.25 84 ASP A C 1
ATOM 667 O O . ASP A 1 84 ? 17.317 7.507 -32.673 1.00 75.25 84 ASP A O 1
ATOM 671 N N . ALA A 1 85 ? 18.880 6.351 -33.784 1.00 76.00 85 ALA A N 1
ATOM 672 C CA . ALA A 1 85 ? 18.381 6.652 -35.130 1.00 76.00 85 ALA A CA 1
ATOM 673 C C . ALA A 1 85 ? 17.271 5.704 -35.633 1.00 76.00 85 ALA A C 1
ATOM 675 O O . ALA A 1 85 ? 16.656 5.981 -36.664 1.00 76.00 85 ALA A O 1
ATOM 676 N N . MET A 1 86 ? 17.012 4.582 -34.949 1.00 79.44 86 MET A N 1
ATOM 677 C CA . MET A 1 86 ? 15.975 3.627 -35.362 1.00 79.44 86 MET A CA 1
ATOM 678 C C . MET A 1 86 ? 14.567 4.192 -35.118 1.00 79.44 86 MET A C 1
ATOM 680 O O . MET A 1 86 ? 14.321 4.755 -34.044 1.00 79.44 86 MET A O 1
ATOM 684 N N . PRO A 1 87 ? 13.623 4.024 -36.065 1.00 83.19 87 PRO A N 1
ATOM 685 C CA . PRO A 1 87 ? 12.258 4.510 -35.904 1.00 83.19 87 PRO A CA 1
ATOM 686 C C . PRO A 1 87 ? 11.582 3.863 -34.690 1.00 83.19 87 PRO A C 1
ATOM 688 O O . PRO A 1 87 ? 11.889 2.736 -34.308 1.00 83.19 87 PRO A O 1
ATOM 691 N N . GLU A 1 88 ? 10.670 4.597 -34.062 1.00 91.44 88 GLU A N 1
ATOM 692 C CA . GLU A 1 88 ? 9.819 4.075 -32.997 1.00 91.44 88 GLU A CA 1
ATOM 693 C C . GLU A 1 88 ? 8.555 3.481 -33.633 1.00 91.44 88 GLU A C 1
ATOM 695 O O . GLU A 1 88 ? 7.628 4.206 -33.999 1.00 91.44 88 GLU A O 1
ATOM 700 N N . ALA A 1 89 ? 8.540 2.163 -33.834 1.00 95.44 89 ALA A N 1
ATOM 701 C CA . ALA A 1 89 ? 7.422 1.485 -34.481 1.00 95.44 89 ALA A CA 1
ATOM 702 C C . ALA A 1 89 ? 6.246 1.367 -33.498 1.00 95.44 89 ALA A C 1
ATOM 704 O O . ALA A 1 89 ? 6.429 0.939 -32.360 1.00 95.44 89 ALA A O 1
ATOM 705 N N . ARG A 1 90 ? 5.026 1.733 -33.914 1.00 96.50 90 ARG A N 1
ATOM 706 C CA . ARG A 1 90 ? 3.810 1.679 -33.076 1.00 96.50 90 ARG A CA 1
ATOM 707 C C . ARG A 1 90 ? 2.703 0.904 -33.779 1.00 96.50 90 ARG A C 1
ATOM 709 O O . ARG A 1 90 ? 2.475 1.103 -34.971 1.00 96.50 90 ARG A O 1
ATOM 716 N N . HIS A 1 91 ? 1.982 0.075 -33.027 1.00 97.12 91 HIS A N 1
ATOM 717 C CA . HIS A 1 91 ? 0.832 -0.677 -33.534 1.00 97.12 91 HIS A CA 1
ATOM 718 C C . HIS A 1 91 ? -0.356 -0.520 -32.570 1.00 97.12 91 HIS A C 1
ATOM 720 O O . HIS A 1 91 ? -0.500 -1.322 -31.641 1.00 97.12 91 HIS A O 1
ATOM 726 N N . PRO A 1 92 ? -1.231 0.488 -32.782 1.00 96.38 92 PRO A N 1
ATOM 727 C CA . PRO A 1 92 ? -2.252 0.890 -31.808 1.00 96.38 92 PRO A CA 1
ATOM 728 C C . PRO A 1 92 ? -3.172 -0.241 -31.338 1.00 96.38 92 PRO A C 1
ATOM 730 O O . PRO A 1 92 ? -3.600 -0.263 -30.184 1.00 96.38 92 PRO A O 1
ATOM 733 N N . GLU A 1 93 ? -3.463 -1.197 -32.221 1.00 97.31 93 GLU A N 1
ATOM 734 C CA . GLU A 1 93 ? -4.316 -2.342 -31.905 1.00 97.31 93 GLU A CA 1
ATOM 735 C C . GLU A 1 93 ? -3.639 -3.344 -30.958 1.00 97.31 93 GLU A C 1
ATOM 737 O O . GLU A 1 93 ? -4.277 -3.836 -30.032 1.00 97.31 93 GLU A O 1
ATOM 742 N N . LEU A 1 94 ? -2.338 -3.596 -31.128 1.00 97.50 94 LEU A N 1
ATOM 743 C CA . LEU A 1 94 ? -1.597 -4.517 -30.256 1.00 97.50 94 LEU A CA 1
ATOM 744 C C . LEU A 1 94 ? -1.319 -3.850 -28.902 1.00 97.50 94 LEU A C 1
ATOM 746 O O . LEU A 1 94 ? -1.464 -4.474 -27.855 1.00 97.50 94 LEU A O 1
ATOM 750 N N . GLU A 1 95 ? -1.049 -2.543 -28.904 1.00 97.06 95 GLU A N 1
ATOM 751 C CA . GLU A 1 95 ? -0.955 -1.731 -27.684 1.00 97.06 95 GLU A CA 1
ATOM 752 C C . GLU A 1 95 ? -2.281 -1.708 -26.907 1.00 97.06 95 GLU A C 1
ATOM 754 O O . GLU A 1 95 ? -2.297 -1.761 -25.676 1.00 97.06 95 GLU A O 1
ATOM 759 N N . ARG A 1 96 ? -3.424 -1.665 -27.606 1.00 96.25 96 ARG A N 1
ATOM 760 C CA . ARG A 1 96 ? -4.744 -1.814 -26.980 1.00 96.25 96 ARG A CA 1
ATOM 761 C C . ARG A 1 96 ? -4.906 -3.188 -26.326 1.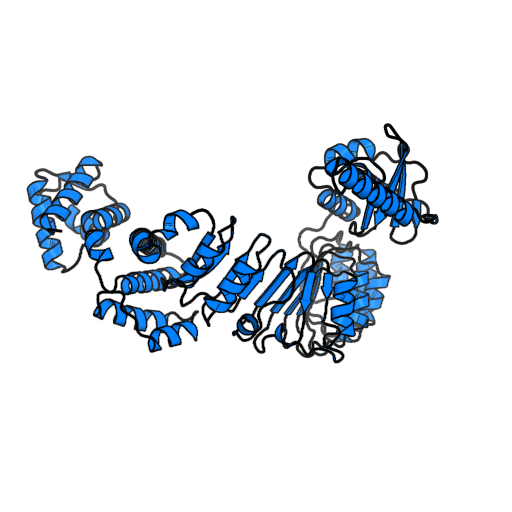00 96.25 96 ARG A C 1
ATOM 763 O O . ARG A 1 96 ? -5.321 -3.227 -25.171 1.00 96.25 96 ARG A O 1
ATOM 770 N N . GLN A 1 97 ? -4.540 -4.272 -27.010 1.00 97.06 97 GLN A N 1
ATOM 771 C CA . GLN A 1 97 ? -4.609 -5.631 -26.454 1.00 97.06 97 GLN A CA 1
ATOM 772 C C . GLN A 1 97 ? -3.726 -5.785 -25.208 1.00 97.06 97 GLN A C 1
ATOM 774 O O . GLN A 1 97 ? -4.174 -6.337 -24.204 1.00 97.06 97 GLN A O 1
ATOM 779 N N . ILE A 1 98 ? -2.518 -5.211 -25.222 1.00 96.56 98 ILE A N 1
ATOM 780 C CA . ILE A 1 98 ? -1.645 -5.138 -24.043 1.00 96.56 98 ILE A CA 1
ATOM 781 C C . ILE A 1 98 ? -2.339 -4.410 -22.886 1.00 96.56 98 ILE A C 1
ATOM 783 O O . ILE A 1 98 ? -2.326 -4.904 -21.765 1.00 96.56 98 ILE A O 1
ATOM 787 N N . ARG A 1 99 ? -2.988 -3.264 -23.127 1.00 94.81 99 ARG A N 1
ATOM 788 C CA . ARG A 1 99 ? -3.708 -2.533 -22.066 1.00 94.81 99 ARG A CA 1
ATOM 789 C C . ARG A 1 99 ? -4.887 -3.322 -21.495 1.00 94.81 99 ARG A C 1
ATOM 791 O O . ARG A 1 99 ? -5.149 -3.243 -20.297 1.00 94.81 99 ARG A O 1
ATOM 798 N N . GLU A 1 100 ? -5.599 -4.072 -22.330 1.00 94.31 100 GLU A N 1
ATOM 799 C CA . GLU A 1 100 ? -6.741 -4.895 -21.913 1.00 94.31 100 GLU A CA 1
ATOM 800 C C . GLU A 1 100 ? -6.317 -6.151 -21.137 1.00 94.31 100 GLU A C 1
ATOM 802 O O . GLU A 1 100 ? -7.050 -6.595 -20.251 1.00 94.31 100 GLU A O 1
ATOM 807 N N . ALA A 1 101 ? -5.125 -6.681 -21.420 1.00 95.50 101 ALA A N 1
ATOM 808 C CA . ALA A 1 101 ? -4.588 -7.906 -20.838 1.00 95.50 101 ALA A CA 1
ATOM 809 C C . ALA A 1 101 ? -3.156 -7.716 -20.296 1.00 95.50 101 ALA A C 1
ATOM 811 O O . ALA A 1 101 ? -2.277 -8.547 -20.506 1.00 95.50 101 ALA A O 1
ATOM 812 N N . ALA A 1 102 ? -2.926 -6.638 -19.540 1.00 93.75 102 ALA A N 1
ATOM 813 C CA . ALA A 1 102 ? -1.588 -6.218 -19.099 1.00 93.75 102 ALA A CA 1
ATOM 814 C C . ALA A 1 102 ? -0.842 -7.241 -18.215 1.00 93.75 102 ALA A C 1
ATOM 816 O O . ALA A 1 102 ? 0.372 -7.162 -18.048 1.00 93.75 102 ALA A O 1
ATOM 817 N N . THR A 1 103 ? -1.530 -8.232 -17.647 1.00 93.69 103 THR A N 1
ATOM 818 C CA . THR A 1 103 ? -0.903 -9.301 -16.850 1.00 93.69 103 THR A CA 1
ATOM 819 C C . THR A 1 103 ? -0.605 -10.578 -17.640 1.00 93.69 103 THR A C 1
ATOM 821 O O . THR A 1 103 ? 0.067 -11.461 -17.103 1.00 93.69 103 THR A O 1
ATOM 824 N N . SER A 1 104 ? -1.080 -10.681 -18.884 1.00 96.12 104 SER A N 1
ATOM 825 C CA . SER A 1 104 ? -0.920 -11.838 -19.771 1.00 96.12 104 SER A CA 1
ATOM 826 C C . SER A 1 104 ? 0.299 -11.631 -20.680 1.00 96.12 104 SER A C 1
ATOM 828 O O . SER A 1 104 ? 0.429 -10.559 -21.266 1.00 96.12 104 SER A O 1
ATOM 830 N N . PRO A 1 105 ? 1.224 -12.603 -20.780 1.00 97.19 105 PRO A N 1
ATOM 831 C CA . PRO A 1 105 ? 2.413 -12.479 -21.627 1.00 97.19 105 PRO A CA 1
ATOM 832 C C . PRO A 1 105 ? 2.115 -12.589 -23.132 1.00 97.19 105 PRO A C 1
ATOM 834 O O . PRO A 1 105 ? 2.902 -12.110 -23.945 1.00 97.19 105 PRO A O 1
ATOM 837 N N . GLU A 1 106 ? 1.003 -13.204 -23.534 1.00 97.94 106 GLU A N 1
ATOM 838 C CA . GLU A 1 106 ? 0.714 -13.521 -24.936 1.00 97.94 106 GLU A CA 1
ATOM 839 C C . GLU A 1 106 ? 0.592 -12.272 -25.837 1.00 97.94 106 GLU A C 1
ATOM 841 O O . GLU A 1 106 ? 1.284 -12.225 -26.855 1.00 97.94 106 GLU A O 1
ATOM 846 N N . PRO A 1 107 ? -0.180 -11.219 -25.485 1.00 98.00 107 PRO A N 1
ATOM 847 C CA . PRO A 1 107 ? -0.246 -9.991 -26.287 1.00 98.00 107 PRO A CA 1
ATOM 848 C C . PRO A 1 107 ? 1.102 -9.277 -26.411 1.00 98.00 107 PRO A C 1
ATOM 850 O O . PRO A 1 107 ? 1.376 -8.632 -27.421 1.00 98.00 107 PRO A O 1
ATOM 853 N N . TYR A 1 108 ? 1.953 -9.402 -25.389 1.00 98.06 108 TYR A N 1
ATOM 854 C CA . TYR A 1 108 ? 3.288 -8.815 -25.386 1.00 98.06 108 TYR A CA 1
ATOM 855 C C . TYR A 1 108 ? 4.199 -9.507 -26.392 1.00 98.06 108 TYR A C 1
ATOM 857 O O . TYR A 1 108 ? 4.891 -8.819 -27.131 1.00 98.06 108 TYR A O 1
ATOM 865 N N . LEU A 1 109 ? 4.175 -10.841 -26.460 1.00 97.88 109 LEU A N 1
ATOM 866 C CA . LEU A 1 109 ? 4.969 -11.595 -27.434 1.00 97.88 109 LEU A CA 1
ATOM 867 C C . LEU A 1 109 ? 4.536 -11.291 -28.873 1.00 97.88 109 LEU A C 1
ATOM 869 O O . LEU A 1 109 ? 5.386 -10.996 -29.704 1.00 97.88 109 LEU A O 1
ATOM 873 N N . VAL A 1 110 ? 3.226 -11.240 -29.143 1.00 98.19 110 VAL A N 1
ATOM 874 C CA . VAL A 1 110 ? 2.714 -10.855 -30.474 1.00 98.19 110 VAL A CA 1
ATOM 875 C C . VAL A 1 110 ? 3.172 -9.444 -30.858 1.00 98.19 110 VAL A C 1
ATOM 877 O O . VAL A 1 110 ? 3.570 -9.198 -31.996 1.00 98.19 110 VAL A O 1
ATOM 880 N N . TYR A 1 111 ? 3.140 -8.502 -29.913 1.00 98.12 111 TYR A N 1
ATOM 881 C CA . TYR A 1 111 ? 3.643 -7.150 -30.146 1.00 98.12 111 TYR A CA 1
ATOM 882 C C . TYR A 1 111 ? 5.162 -7.114 -30.324 1.00 98.12 111 TYR A C 1
ATOM 884 O O . TYR A 1 111 ? 5.655 -6.372 -31.168 1.00 98.12 111 TYR A O 1
ATOM 892 N N . ALA A 1 112 ? 5.905 -7.922 -29.572 1.00 97.81 112 ALA A N 1
ATOM 893 C CA . ALA A 1 112 ? 7.351 -8.012 -29.670 1.00 97.81 112 ALA A CA 1
ATOM 894 C C . ALA A 1 112 ? 7.813 -8.533 -31.033 1.00 97.81 112 ALA A C 1
ATOM 896 O O . ALA A 1 112 ? 8.701 -7.923 -31.625 1.00 97.81 112 ALA A O 1
ATOM 897 N N . ASP A 1 113 ? 7.177 -9.587 -31.547 1.00 98.19 113 ASP A N 1
ATOM 898 C CA . ASP A 1 113 ? 7.454 -10.133 -32.879 1.00 98.19 113 ASP A CA 1
ATOM 899 C C . ASP A 1 113 ? 7.234 -9.055 -33.947 1.00 98.19 113 ASP A C 1
ATOM 901 O O . ASP A 1 113 ? 8.120 -8.769 -34.754 1.00 98.19 113 ASP A O 1
ATOM 905 N N . TRP A 1 114 ? 6.093 -8.358 -33.878 1.00 97.94 114 TRP A N 1
ATOM 906 C CA . TRP A 1 114 ? 5.794 -7.245 -34.778 1.00 97.94 114 TRP A CA 1
ATOM 907 C C . TRP A 1 114 ? 6.849 -6.132 -34.693 1.00 97.94 114 TRP A C 1
ATOM 909 O O . TRP A 1 114 ? 7.283 -5.602 -35.715 1.00 97.94 114 TRP A O 1
ATOM 919 N N . LEU A 1 115 ? 7.306 -5.779 -33.489 1.00 96.88 115 LEU A N 1
ATOM 920 C CA . LEU A 1 115 ? 8.348 -4.770 -33.302 1.00 96.88 115 LEU A CA 1
ATOM 921 C C . LEU A 1 115 ? 9.688 -5.189 -33.894 1.00 96.88 115 LEU A C 1
ATOM 923 O O . LEU A 1 115 ? 10.342 -4.376 -34.547 1.00 96.88 115 LEU A O 1
ATOM 927 N N . GLN A 1 116 ? 10.075 -6.449 -33.715 1.00 95.50 116 GLN A N 1
ATOM 928 C CA . GLN A 1 116 ? 11.311 -6.990 -34.271 1.00 95.50 116 GLN A CA 1
ATOM 929 C C . GLN A 1 116 ? 11.286 -7.003 -35.803 1.00 95.50 116 GLN A C 1
ATOM 931 O O . GLN A 1 116 ? 12.278 -6.616 -36.421 1.00 95.50 116 GLN A O 1
ATOM 936 N N . GLU A 1 117 ? 10.149 -7.338 -36.424 1.00 96.19 117 GLU A N 1
ATOM 937 C CA . GLU A 1 117 ? 9.963 -7.244 -37.883 1.00 96.19 117 GLU A CA 1
ATOM 938 C C . GLU A 1 117 ? 10.167 -5.815 -38.419 1.00 96.19 117 GLU A C 1
ATOM 940 O O . GLU A 1 117 ? 10.610 -5.630 -39.553 1.00 96.19 117 GLU A O 1
ATOM 945 N N . HIS A 1 118 ? 9.899 -4.799 -37.592 1.00 95.88 118 HIS A N 1
ATOM 946 C CA . HIS A 1 118 ? 10.088 -3.382 -37.920 1.00 95.88 118 HIS A CA 1
ATOM 947 C C . HIS A 1 118 ? 11.424 -2.815 -37.410 1.00 95.88 118 HIS A C 1
ATOM 949 O O . HIS A 1 118 ? 11.680 -1.616 -37.541 1.00 95.88 118 HIS A O 1
ATOM 955 N N . GLY A 1 119 ? 12.287 -3.667 -36.848 1.00 92.88 119 GLY A N 1
ATOM 956 C CA . GLY A 1 119 ? 13.591 -3.287 -36.315 1.00 92.88 119 GLY A CA 1
ATOM 957 C C . GLY A 1 119 ? 13.531 -2.454 -35.032 1.00 92.88 119 GLY A C 1
ATOM 958 O O . GLY A 1 119 ? 14.495 -1.767 -34.720 1.00 92.88 119 GLY A O 1
ATOM 959 N N . ASP A 1 120 ? 12.433 -2.461 -34.280 1.00 94.75 120 ASP A N 1
ATOM 960 C CA . ASP A 1 120 ? 12.366 -1.731 -33.014 1.00 94.75 120 ASP A CA 1
ATOM 961 C C . ASP A 1 120 ? 12.996 -2.566 -31.877 1.00 94.75 120 ASP A C 1
ATOM 963 O O . ASP A 1 120 ? 12.499 -3.657 -31.569 1.00 94.75 120 ASP A O 1
ATOM 967 N N . PRO A 1 121 ? 14.062 -2.074 -31.210 1.00 93.12 121 PRO A N 1
ATOM 968 C CA . PRO A 1 121 ? 14.738 -2.813 -30.141 1.00 93.12 121 PRO A CA 1
ATOM 969 C C . PRO A 1 121 ? 13.837 -3.099 -28.931 1.00 93.12 121 PRO A C 1
ATOM 971 O O . PRO A 1 121 ? 14.131 -4.004 -28.152 1.00 93.12 121 PRO A O 1
ATOM 974 N N . LEU A 1 122 ? 12.713 -2.384 -28.774 1.00 95.69 122 LEU A N 1
ATOM 975 C CA . LEU A 1 122 ? 11.759 -2.671 -27.702 1.00 95.69 122 LEU A CA 1
ATOM 976 C C . LEU A 1 122 ? 11.186 -4.094 -27.801 1.00 95.69 122 LEU A C 1
ATOM 978 O O . LEU A 1 122 ? 10.865 -4.683 -26.770 1.00 95.69 122 LEU A O 1
ATOM 982 N N . GLY A 1 123 ? 11.101 -4.670 -29.005 1.00 97.00 123 GLY A N 1
ATOM 983 C CA . GLY A 1 123 ? 10.641 -6.047 -29.176 1.00 97.00 123 GLY A CA 1
ATOM 984 C C . GLY A 1 123 ? 11.533 -7.057 -28.446 1.00 97.00 123 GLY A C 1
ATOM 985 O O . GLY A 1 123 ? 11.035 -7.908 -27.715 1.00 97.00 123 GLY A O 1
ATOM 986 N N . GLU A 1 124 ? 12.859 -6.929 -28.548 1.00 95.25 124 GLU A N 1
ATOM 987 C CA . GLU A 1 124 ? 13.798 -7.787 -27.807 1.00 95.25 124 GLU A CA 1
ATOM 988 C C . GLU A 1 124 ? 13.678 -7.599 -26.287 1.00 95.25 124 GLU A C 1
ATOM 990 O O . GLU A 1 124 ? 13.624 -8.585 -25.548 1.00 95.25 124 GLU A O 1
ATOM 995 N N . LEU A 1 125 ? 13.540 -6.354 -25.813 1.00 96.56 125 LEU A N 1
ATOM 996 C CA . LEU A 1 125 ? 13.326 -6.074 -24.390 1.00 96.56 125 LEU A CA 1
ATOM 997 C C . LEU A 1 125 ? 12.056 -6.751 -23.849 1.00 96.56 125 LEU A C 1
ATOM 999 O O . LEU A 1 125 ? 12.069 -7.270 -22.729 1.00 96.56 125 LEU A O 1
ATOM 1003 N N . ILE A 1 126 ? 10.973 -6.769 -24.631 1.00 97.69 126 ILE A N 1
ATOM 1004 C CA . ILE A 1 126 ? 9.727 -7.449 -24.260 1.00 97.69 126 ILE A CA 1
ATOM 1005 C C . ILE A 1 126 ? 9.937 -8.965 -24.171 1.00 97.69 126 ILE A C 1
ATOM 1007 O O . ILE A 1 126 ? 9.578 -9.554 -23.149 1.00 97.69 126 ILE A O 1
ATOM 1011 N N . VAL A 1 127 ? 10.568 -9.591 -25.174 1.00 96.81 127 VAL A N 1
ATOM 1012 C CA . VAL A 1 127 ? 10.870 -11.038 -25.163 1.00 96.81 127 VAL A CA 1
ATOM 1013 C C . VAL A 1 127 ? 11.695 -11.416 -23.932 1.00 96.81 127 VAL A C 1
ATOM 1015 O O . VAL A 1 127 ? 11.329 -12.340 -23.199 1.00 96.81 127 VAL A O 1
ATOM 1018 N N . LEU A 1 128 ? 12.766 -10.666 -23.651 1.00 95.00 128 LEU A N 1
ATOM 1019 C CA . LEU A 1 128 ? 13.601 -10.880 -22.467 1.00 95.00 128 LEU A CA 1
ATOM 1020 C C . LEU A 1 128 ? 12.803 -10.689 -21.168 1.00 95.00 128 LEU A C 1
ATOM 1022 O O . LEU A 1 128 ? 12.952 -11.474 -20.233 1.00 95.00 128 LEU A O 1
ATOM 1026 N N . GLY A 1 129 ? 11.914 -9.694 -21.112 1.00 96.12 129 GLY A N 1
ATOM 1027 C CA . GLY A 1 129 ? 11.053 -9.449 -19.954 1.00 96.12 129 GLY A CA 1
ATOM 1028 C C . GLY A 1 129 ? 10.026 -10.561 -19.706 1.00 96.12 129 GLY A C 1
ATOM 1029 O O . GLY A 1 129 ? 9.744 -10.893 -18.549 1.00 96.12 129 GLY A O 1
ATOM 1030 N N . VAL A 1 130 ? 9.471 -11.159 -20.766 1.00 96.31 130 VAL A N 1
ATOM 1031 C CA . VAL A 1 130 ? 8.571 -12.326 -20.683 1.00 96.31 130 VAL A CA 1
ATOM 1032 C C . VAL A 1 130 ? 9.328 -13.563 -20.208 1.00 96.31 130 VAL A C 1
ATOM 1034 O O . VAL A 1 130 ? 8.866 -14.242 -19.285 1.00 96.31 130 VAL A O 1
ATOM 1037 N N . ALA A 1 131 ? 10.519 -13.816 -20.754 1.00 93.75 131 ALA A N 1
ATOM 1038 C CA . ALA A 1 131 ? 11.383 -14.906 -20.309 1.00 93.75 131 ALA A CA 1
ATOM 1039 C C . ALA A 1 131 ? 11.776 -14.754 -18.827 1.00 93.75 131 ALA A C 1
ATOM 1041 O O . ALA A 1 131 ? 11.632 -15.698 -18.047 1.00 93.75 131 ALA A O 1
ATOM 1042 N N . ALA A 1 132 ? 12.172 -13.547 -18.405 1.00 93.44 132 ALA A N 1
ATOM 1043 C CA . ALA A 1 132 ? 12.525 -13.248 -17.016 1.00 93.44 132 ALA A CA 1
ATOM 1044 C C . ALA A 1 132 ? 11.347 -13.457 -16.045 1.00 93.44 132 ALA A C 1
ATOM 1046 O O . ALA A 1 132 ? 11.548 -13.922 -14.928 1.00 93.44 132 ALA A O 1
ATOM 1047 N N . SER A 1 133 ? 10.110 -13.188 -16.476 1.00 92.69 133 SER A N 1
ATOM 1048 C CA . SER A 1 133 ? 8.909 -13.341 -15.636 1.00 92.69 133 SER A CA 1
ATOM 1049 C C . SER A 1 133 ? 8.402 -14.788 -15.526 1.00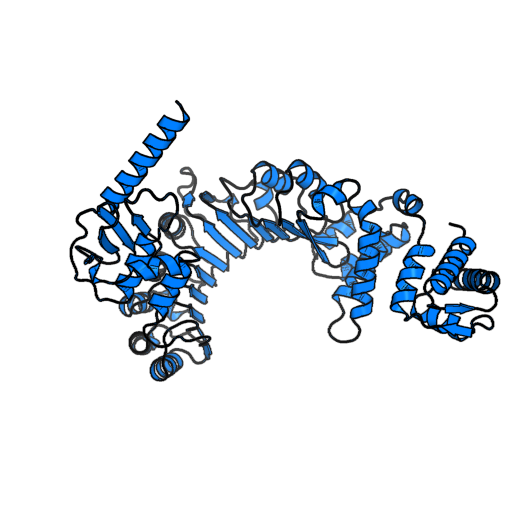 92.69 133 SER A C 1
ATOM 1051 O O . SER A 1 133 ? 7.648 -15.099 -14.607 1.00 92.69 133 SER A O 1
ATOM 1053 N N . SER A 1 134 ? 8.782 -15.669 -16.457 1.00 89.75 134 SER A N 1
ATOM 1054 C CA . SER A 1 134 ? 8.261 -17.047 -16.554 1.00 89.75 134 SER A CA 1
ATOM 1055 C C . SER A 1 134 ? 9.085 -18.078 -15.774 1.00 89.75 134 SER A C 1
ATOM 1057 O O . SER A 1 134 ? 8.695 -19.238 -15.652 1.00 89.75 134 SER A O 1
ATOM 1059 N N . THR A 1 135 ? 10.245 -17.686 -15.251 1.00 79.94 135 THR A N 1
ATOM 1060 C CA . THR A 1 135 ? 11.205 -18.617 -14.657 1.00 79.94 135 THR A CA 1
ATOM 1061 C C . THR A 1 135 ? 10.911 -18.860 -13.179 1.00 79.94 135 THR A C 1
ATOM 1063 O O . THR A 1 135 ? 11.528 -18.297 -12.279 1.00 79.94 135 THR A O 1
ATOM 1066 N N . SER A 1 136 ? 9.973 -19.765 -12.901 1.00 65.38 136 SER A N 1
ATOM 1067 C CA . SER A 1 136 ? 9.861 -20.339 -11.565 1.00 65.38 136 SER A CA 1
ATOM 1068 C C . SER A 1 136 ? 10.981 -21.372 -11.360 1.00 65.38 136 SER A C 1
ATOM 1070 O O . SER A 1 136 ? 10.957 -22.459 -11.936 1.00 65.38 136 SER A O 1
ATOM 1072 N N . THR A 1 137 ? 11.919 -21.064 -10.465 1.00 59.22 137 THR A N 1
ATOM 1073 C CA . THR A 1 137 ? 12.595 -21.993 -9.528 1.00 59.22 137 THR A CA 1
ATOM 1074 C C . THR A 1 137 ? 14.016 -22.570 -9.711 1.00 59.22 137 THR A C 1
ATOM 1076 O O . THR A 1 137 ? 14.532 -22.933 -8.664 1.00 59.22 137 THR A O 1
ATOM 1079 N N . THR A 1 138 ? 14.749 -22.591 -10.839 1.00 53.47 138 THR A N 1
ATOM 1080 C CA . THR A 1 138 ? 16.170 -23.085 -10.763 1.00 53.47 138 THR A CA 1
ATOM 1081 C C . THR A 1 138 ? 17.160 -22.683 -11.866 1.00 53.47 138 THR A C 1
ATOM 1083 O O . THR A 1 138 ? 18.358 -22.781 -11.634 1.00 53.47 138 THR A O 1
ATOM 1086 N N . SER A 1 139 ? 16.725 -22.209 -13.038 1.00 56.66 139 SER A N 1
ATOM 1087 C CA . SER A 1 139 ? 17.625 -21.749 -14.122 1.00 56.66 139 SER A CA 1
ATOM 1088 C C . SER A 1 139 ? 17.442 -20.259 -14.463 1.00 56.66 139 SER A C 1
ATOM 1090 O O . SER A 1 139 ? 17.725 -19.835 -15.580 1.00 56.66 139 SER A O 1
ATOM 1092 N N . SER A 1 140 ? 16.889 -19.472 -13.528 1.00 61.41 140 SER A N 1
ATOM 1093 C CA . SER A 1 140 ? 16.326 -18.133 -13.783 1.00 61.41 140 SER A CA 1
ATOM 1094 C C . SER A 1 140 ? 17.334 -16.983 -13.771 1.00 61.41 140 SER A C 1
ATOM 1096 O O . SER A 1 140 ? 17.011 -15.885 -14.224 1.00 61.41 140 SER A O 1
ATOM 1098 N N . GLU A 1 141 ? 18.529 -17.198 -13.222 1.00 69.31 141 GLU A N 1
ATOM 1099 C CA . GLU A 1 141 ? 19.478 -16.112 -12.951 1.00 69.31 141 GLU A CA 1
ATOM 1100 C C . GLU A 1 141 ? 20.024 -15.478 -14.239 1.00 69.31 141 GLU A C 1
ATOM 1102 O O . GLU A 1 141 ? 20.189 -14.259 -14.313 1.00 69.31 141 GLU A O 1
ATOM 1107 N N . ASP A 1 142 ? 20.185 -16.274 -15.299 1.00 81.44 142 ASP A N 1
ATOM 1108 C CA . ASP A 1 142 ? 20.642 -15.788 -16.604 1.00 81.44 142 ASP A CA 1
ATOM 1109 C C . ASP A 1 142 ? 19.578 -14.914 -17.302 1.00 81.44 142 ASP A C 1
ATOM 1111 O O . ASP A 1 142 ? 19.876 -13.832 -17.808 1.00 81.44 142 ASP A O 1
ATOM 1115 N N . GLY A 1 143 ? 18.298 -15.306 -17.251 1.00 85.94 143 GLY A N 1
ATOM 1116 C CA . GLY A 1 143 ? 17.211 -14.566 -17.906 1.00 85.94 143 GLY A CA 1
ATOM 1117 C C . GLY A 1 143 ? 16.974 -13.173 -17.310 1.00 85.94 143 GLY A C 1
ATOM 1118 O O . GLY A 1 143 ? 16.879 -12.189 -18.046 1.00 85.94 143 GLY A O 1
ATOM 1119 N N . ALA A 1 144 ? 16.931 -13.072 -15.978 1.00 89.94 144 ALA A N 1
ATOM 1120 C CA . ALA A 1 144 ? 16.781 -11.789 -15.289 1.00 89.94 144 ALA A CA 1
ATOM 1121 C C . ALA A 1 144 ? 17.994 -10.869 -15.513 1.00 89.94 144 ALA A C 1
ATOM 1123 O O . ALA A 1 144 ? 17.825 -9.676 -15.766 1.00 89.94 144 ALA A O 1
ATOM 1124 N N . THR A 1 145 ? 19.209 -11.429 -15.496 1.00 87.81 145 THR A N 1
ATOM 1125 C CA . THR A 1 145 ? 20.448 -10.675 -15.743 1.00 87.81 145 THR A CA 1
ATOM 1126 C C . THR A 1 145 ? 20.503 -10.134 -17.172 1.00 87.81 145 THR A C 1
ATOM 1128 O O . THR A 1 145 ? 20.834 -8.965 -17.380 1.00 87.81 145 THR A O 1
ATOM 1131 N N . ARG A 1 146 ? 20.129 -10.949 -18.169 1.00 88.50 146 ARG A N 1
ATOM 1132 C CA . ARG A 1 146 ? 20.041 -10.517 -19.574 1.00 88.50 146 ARG A CA 1
ATOM 1133 C C . ARG A 1 146 ? 19.005 -9.420 -19.771 1.00 88.50 146 ARG A C 1
ATOM 1135 O O . ARG A 1 146 ? 19.308 -8.425 -20.429 1.00 88.50 146 ARG A O 1
ATOM 1142 N N . PHE A 1 147 ? 17.819 -9.575 -19.178 1.00 94.19 147 PHE A N 1
ATOM 1143 C CA . PHE A 1 147 ? 16.781 -8.548 -19.209 1.00 94.19 147 PHE A CA 1
ATOM 1144 C C . PHE A 1 147 ? 17.288 -7.225 -18.632 1.00 94.19 147 PHE A C 1
ATOM 1146 O O . PHE A 1 147 ? 17.208 -6.199 -19.303 1.00 94.19 147 PHE A O 1
ATOM 1153 N N . GLU A 1 148 ? 17.866 -7.248 -17.429 1.00 93.75 148 GLU A N 1
ATOM 1154 C CA . GLU A 1 148 ? 18.343 -6.039 -16.757 1.00 93.75 148 GLU A CA 1
ATOM 1155 C C . GLU A 1 148 ? 19.467 -5.348 -17.540 1.00 93.75 148 GLU A C 1
ATOM 1157 O O . GLU A 1 148 ? 19.450 -4.129 -17.719 1.00 93.75 148 GLU A O 1
ATOM 1162 N N . ARG A 1 149 ? 20.405 -6.124 -18.094 1.00 88.56 149 ARG A N 1
ATOM 1163 C CA . ARG A 1 149 ? 21.475 -5.601 -18.952 1.00 88.56 149 ARG A CA 1
ATOM 1164 C C . ARG A 1 149 ? 20.912 -4.899 -20.189 1.00 88.56 149 ARG A C 1
ATOM 1166 O O . ARG A 1 149 ? 21.295 -3.765 -20.478 1.00 88.56 149 ARG A O 1
ATOM 1173 N N . HIS A 1 150 ? 19.993 -5.556 -20.899 1.00 91.75 150 HIS A N 1
ATOM 1174 C CA . HIS A 1 150 ? 19.376 -4.998 -22.101 1.00 91.75 150 HIS A CA 1
ATOM 1175 C C . HIS A 1 150 ? 18.543 -3.748 -21.769 1.00 91.75 150 HIS A C 1
ATOM 1177 O O . HIS A 1 150 ? 18.638 -2.728 -22.451 1.00 91.75 150 HIS A O 1
ATOM 1183 N N . ARG A 1 151 ? 17.797 -3.777 -20.659 1.00 95.25 151 ARG A N 1
ATOM 1184 C CA . ARG A 1 151 ? 17.020 -2.646 -20.140 1.00 95.25 151 ARG A CA 1
ATOM 1185 C C . ARG A 1 151 ? 17.903 -1.427 -19.869 1.00 95.25 151 ARG A C 1
ATOM 1187 O O . ARG A 1 151 ? 17.604 -0.347 -20.374 1.00 95.25 151 ARG A O 1
ATOM 1194 N N . LEU A 1 152 ? 18.998 -1.594 -19.119 1.00 91.75 152 LEU A N 1
ATOM 1195 C CA . LEU A 1 152 ? 19.941 -0.519 -18.771 1.00 91.75 152 LEU A CA 1
ATOM 1196 C C . LEU A 1 152 ? 20.539 0.157 -20.006 1.00 91.75 152 LEU A C 1
ATOM 1198 O O . LEU A 1 152 ? 20.697 1.381 -20.052 1.00 91.75 152 LEU A O 1
ATOM 1202 N N . ALA A 1 153 ? 20.854 -0.639 -21.018 1.00 88.56 153 ALA A N 1
ATOM 1203 C CA . ALA A 1 153 ? 21.397 -0.149 -22.270 1.00 88.56 153 ALA A CA 1
ATOM 1204 C C . ALA A 1 153 ? 20.359 0.574 -23.138 1.00 88.56 153 ALA A C 1
ATOM 1206 O O . ALA A 1 153 ? 20.711 1.522 -23.840 1.00 88.56 153 ALA A O 1
ATOM 1207 N N . MET A 1 154 ? 19.084 0.189 -23.039 1.00 93.06 154 MET A N 1
ATOM 1208 C CA . MET A 1 154 ? 17.972 0.890 -23.679 1.00 93.06 154 MET A CA 1
ATOM 1209 C C . MET A 1 154 ? 17.521 2.152 -22.937 1.00 93.06 154 MET A C 1
ATOM 1211 O O . MET A 1 154 ? 16.864 2.997 -23.544 1.00 93.06 154 MET A O 1
ATOM 1215 N N . GLU A 1 155 ? 17.868 2.337 -21.658 1.00 93.12 155 GLU A N 1
ATOM 1216 C CA . GLU A 1 155 ? 17.404 3.490 -20.871 1.00 93.12 155 GLU A CA 1
ATOM 1217 C C . GLU A 1 155 ? 17.610 4.857 -21.547 1.00 93.12 155 GLU A C 1
ATOM 1219 O O . GLU A 1 155 ? 16.699 5.680 -21.468 1.00 93.12 155 GLU A O 1
ATOM 1224 N N . PRO A 1 156 ? 18.742 5.160 -22.216 1.00 91.19 156 PRO A N 1
ATOM 1225 C CA . PRO A 1 156 ? 18.888 6.444 -22.891 1.00 91.19 156 PRO A CA 1
ATOM 1226 C C . PRO A 1 156 ? 17.883 6.663 -24.024 1.00 91.19 156 PRO A C 1
ATOM 1228 O O . PRO A 1 156 ? 17.461 7.796 -24.218 1.00 91.19 156 PRO A O 1
ATOM 1231 N N . ARG A 1 157 ? 17.473 5.603 -24.729 1.00 91.88 157 ARG A N 1
ATOM 1232 C CA . ARG A 1 157 ? 16.438 5.668 -25.770 1.00 91.88 157 ARG A CA 1
ATOM 1233 C C . ARG A 1 157 ? 15.046 5.779 -25.150 1.00 91.88 157 ARG A C 1
ATOM 1235 O O . ARG A 1 157 ? 14.242 6.579 -25.606 1.00 91.88 157 ARG A O 1
ATOM 1242 N N . LEU A 1 158 ? 14.779 5.007 -24.094 1.00 94.25 158 LEU A N 1
ATOM 1243 C CA . LEU A 1 158 ? 13.468 4.971 -23.436 1.00 94.25 158 LEU A CA 1
ATOM 1244 C C . LEU A 1 158 ? 13.156 6.257 -22.665 1.00 94.25 158 LEU A C 1
ATOM 1246 O O . LEU A 1 158 ? 12.012 6.696 -22.659 1.00 94.25 158 LEU A O 1
ATOM 1250 N N . PHE A 1 159 ? 14.157 6.860 -22.020 1.00 95.06 159 PHE A N 1
ATOM 1251 C CA . PHE A 1 159 ? 13.970 8.009 -21.128 1.00 95.06 159 PHE A CA 1
ATOM 1252 C C . PHE A 1 159 ? 14.624 9.298 -21.636 1.00 95.06 159 PHE A C 1
ATOM 1254 O O . PHE A 1 159 ? 14.317 10.374 -21.127 1.00 95.06 159 PHE A O 1
ATOM 1261 N N . GLY A 1 160 ? 15.549 9.241 -22.596 1.00 93.56 160 GLY A N 1
ATOM 1262 C CA . GLY A 1 160 ? 16.241 10.431 -23.095 1.00 93.56 160 GLY A CA 1
ATOM 1263 C C . GLY A 1 160 ? 16.860 11.272 -21.971 1.00 93.56 160 GLY A C 1
ATOM 1264 O O . GLY A 1 160 ? 17.528 10.766 -21.064 1.00 93.56 160 GLY A O 1
ATOM 1265 N N . ALA A 1 161 ? 16.594 12.580 -22.005 1.00 94.19 161 ALA A N 1
ATOM 1266 C CA . ALA A 1 161 ? 17.033 13.525 -20.976 1.00 94.19 161 ALA A CA 1
ATOM 1267 C C . ALA A 1 161 ? 16.361 13.302 -19.606 1.00 94.19 161 ALA A C 1
ATOM 1269 O O . ALA A 1 161 ? 16.903 13.723 -18.578 1.00 94.19 161 ALA A O 1
ATOM 1270 N N . LEU A 1 162 ? 15.209 12.623 -19.572 1.00 96.06 162 LEU A N 1
ATOM 1271 C CA . LEU A 1 162 ? 14.453 12.367 -18.351 1.00 96.06 162 LEU A CA 1
ATOM 1272 C C . LEU A 1 162 ? 15.189 11.406 -17.413 1.00 96.06 162 LEU A C 1
ATOM 1274 O O . LEU A 1 162 ? 15.043 11.528 -16.199 1.00 96.06 162 LEU A O 1
ATOM 1278 N N . LYS A 1 163 ? 16.051 10.522 -17.945 1.00 95.44 163 LYS A N 1
ATOM 1279 C CA . LYS A 1 163 ? 16.831 9.543 -17.163 1.00 95.44 163 LYS A CA 1
ATOM 1280 C C . LYS A 1 163 ? 17.503 10.177 -15.941 1.00 95.44 163 LYS A C 1
ATOM 1282 O O . LYS A 1 163 ? 17.352 9.694 -14.822 1.00 95.44 163 LYS A O 1
ATOM 1287 N N . ALA A 1 164 ? 18.200 11.297 -16.144 1.00 94.06 164 ALA A N 1
ATOM 1288 C CA . ALA A 1 164 ? 18.928 11.996 -15.083 1.00 94.06 164 ALA A CA 1
ATOM 1289 C C . ALA A 1 164 ? 18.012 12.646 -14.030 1.00 94.06 164 ALA A C 1
ATOM 1291 O O . ALA A 1 164 ? 18.472 13.003 -12.949 1.00 94.06 164 ALA A O 1
ATOM 1292 N N . LYS A 1 165 ? 16.728 12.841 -14.348 1.00 96.56 165 LYS A N 1
ATOM 1293 C CA . LYS A 1 165 ? 15.731 13.445 -13.458 1.00 96.56 165 LYS A CA 1
ATOM 1294 C C . LYS A 1 165 ? 14.977 12.402 -12.637 1.00 96.56 165 LYS A C 1
ATOM 1296 O O . LYS A 1 165 ? 14.537 12.738 -11.543 1.00 96.56 165 LYS A O 1
ATOM 1301 N N . ILE A 1 166 ? 14.841 11.175 -13.147 1.00 96.56 166 ILE A N 1
ATOM 1302 C CA . ILE A 1 166 ? 14.010 10.128 -12.532 1.00 96.56 166 ILE A CA 1
ATOM 1303 C C . ILE A 1 166 ? 14.805 9.075 -11.750 1.00 96.56 166 ILE A C 1
ATOM 1305 O O . ILE A 1 166 ? 14.269 8.553 -10.778 1.00 96.56 166 ILE A O 1
ATOM 1309 N N . HIS A 1 167 ? 16.068 8.805 -12.117 1.00 92.38 167 HIS A N 1
ATOM 1310 C CA . HIS A 1 167 ? 16.876 7.673 -11.618 1.00 92.38 167 HIS A CA 1
ATOM 1311 C C . HIS A 1 167 ? 16.875 7.491 -10.093 1.00 92.38 167 HIS A C 1
ATOM 1313 O O . HIS A 1 167 ? 16.951 6.375 -9.596 1.00 92.38 167 HIS A O 1
ATOM 1319 N N . ASP A 1 168 ? 16.821 8.586 -9.340 1.00 94.06 168 ASP A N 1
ATOM 1320 C CA . ASP A 1 168 ? 16.942 8.571 -7.887 1.00 94.06 168 ASP A CA 1
ATOM 1321 C C . ASP A 1 168 ? 15.649 9.030 -7.178 1.00 94.06 168 ASP A C 1
ATOM 1323 O O . ASP A 1 168 ? 15.597 9.082 -5.945 1.00 94.06 168 ASP A O 1
ATOM 1327 N N . ARG A 1 169 ? 14.606 9.351 -7.956 1.00 96.81 169 ARG A N 1
ATOM 1328 C CA . ARG A 1 169 ? 13.336 9.922 -7.483 1.00 96.81 169 ARG A CA 1
ATOM 1329 C C . ARG A 1 169 ? 12.168 8.963 -7.576 1.00 96.81 169 ARG A C 1
ATOM 1331 O O . ARG A 1 169 ? 11.282 9.024 -6.728 1.00 96.81 169 ARG A O 1
ATOM 1338 N N . VAL A 1 170 ? 12.182 8.085 -8.571 1.00 97.44 170 VAL A N 1
ATOM 1339 C CA . VAL A 1 170 ? 11.141 7.080 -8.769 1.00 97.44 170 VAL A CA 1
ATOM 1340 C C . VAL A 1 170 ? 11.761 5.701 -8.928 1.00 97.44 170 VAL A C 1
ATOM 1342 O O . VAL A 1 170 ? 12.840 5.552 -9.500 1.00 97.44 170 VAL A O 1
ATOM 1345 N N . VAL A 1 171 ? 11.051 4.691 -8.446 1.00 97.69 171 VAL A N 1
ATOM 1346 C CA . VAL A 1 171 ? 11.321 3.290 -8.747 1.00 97.69 171 VAL A CA 1
ATOM 1347 C C . VAL A 1 171 ? 10.355 2.869 -9.847 1.00 97.69 171 VAL A C 1
ATOM 1349 O O . VAL A 1 171 ? 9.141 3.039 -9.729 1.00 97.69 171 VAL A O 1
ATOM 1352 N N . LEU A 1 172 ? 10.907 2.353 -10.944 1.00 97.75 172 LEU A N 1
ATOM 1353 C CA . LEU A 1 172 ? 10.135 1.831 -12.066 1.00 97.75 172 LEU A CA 1
ATOM 1354 C C . LEU A 1 172 ? 10.046 0.312 -11.933 1.00 97.75 172 LEU A C 1
ATOM 1356 O O . LEU A 1 172 ? 11.063 -0.381 -11.975 1.00 97.75 172 LEU A O 1
ATOM 1360 N N . HIS A 1 173 ? 8.832 -0.208 -11.794 1.00 97.62 173 HIS A N 1
ATOM 1361 C CA . HIS A 1 173 ? 8.575 -1.642 -11.754 1.00 97.62 173 HIS A CA 1
ATOM 1362 C C . HIS A 1 173 ? 8.314 -2.148 -13.170 1.00 97.62 173 HIS A C 1
ATOM 1364 O O . HIS A 1 173 ? 7.285 -1.837 -13.779 1.00 97.62 173 HIS A O 1
ATOM 1370 N N . TRP A 1 174 ? 9.261 -2.924 -13.689 1.00 97.31 174 TRP A N 1
ATOM 1371 C CA . TRP A 1 174 ? 9.207 -3.480 -15.034 1.00 97.31 174 TRP A CA 1
ATOM 1372 C C . TRP A 1 174 ? 8.564 -4.858 -15.046 1.00 97.31 174 TRP A C 1
ATOM 1374 O O . TRP A 1 174 ? 8.827 -5.687 -14.176 1.00 97.31 174 TRP A O 1
ATOM 1384 N N . ARG A 1 175 ? 7.770 -5.123 -16.081 1.00 96.69 175 ARG A N 1
ATOM 1385 C CA . ARG A 1 175 ? 7.258 -6.455 -16.392 1.00 96.69 175 ARG A CA 1
ATOM 1386 C C . ARG A 1 175 ? 7.029 -6.575 -17.889 1.00 96.69 175 ARG A C 1
ATOM 1388 O O . ARG A 1 175 ? 6.524 -5.650 -18.520 1.00 96.69 175 ARG A O 1
ATOM 1395 N N . PHE A 1 176 ? 7.451 -7.708 -18.453 1.00 97.38 176 PHE A N 1
ATOM 1396 C CA . PHE A 1 176 ? 7.368 -7.977 -19.893 1.00 97.38 176 PHE A CA 1
ATOM 1397 C C . PHE A 1 176 ? 7.985 -6.861 -20.760 1.00 97.38 176 PHE A C 1
ATOM 1399 O O . PHE A 1 176 ? 7.484 -6.555 -21.831 1.00 97.38 176 PHE A O 1
ATOM 1406 N N . GLY A 1 177 ? 9.039 -6.197 -20.271 1.00 96.94 177 GLY A N 1
ATOM 1407 C CA . GLY A 1 177 ? 9.726 -5.120 -20.993 1.00 96.94 177 GLY A CA 1
ATOM 1408 C C . GLY A 1 177 ? 9.061 -3.742 -20.973 1.00 96.94 177 GLY A C 1
ATOM 1409 O O . GLY A 1 177 ? 9.633 -2.810 -21.529 1.00 96.94 177 GLY A O 1
ATOM 1410 N N . LEU A 1 178 ? 7.922 -3.569 -20.293 1.00 97.88 178 LEU A N 1
ATOM 1411 C CA . LEU A 1 178 ? 7.281 -2.265 -20.073 1.00 97.88 178 LEU A CA 1
ATOM 1412 C C . LEU A 1 178 ? 7.217 -1.918 -18.579 1.00 97.88 178 LEU A C 1
ATOM 1414 O O . LEU A 1 178 ? 7.310 -2.789 -17.711 1.00 97.88 178 LEU A O 1
ATOM 1418 N N . VAL A 1 179 ? 7.048 -0.634 -18.271 1.00 97.94 179 VAL A N 1
ATOM 1419 C CA . VAL A 1 179 ? 6.821 -0.131 -16.912 1.00 97.94 179 VAL A CA 1
ATOM 1420 C C . VAL A 1 179 ? 5.355 -0.360 -16.545 1.00 97.94 179 VAL A C 1
ATOM 1422 O O . VAL A 1 179 ? 4.454 0.221 -17.148 1.00 97.94 179 VAL A O 1
ATOM 1425 N N . GLN A 1 180 ? 5.115 -1.191 -15.531 1.00 97.81 180 GLN A N 1
ATOM 1426 C CA . GLN A 1 180 ? 3.774 -1.477 -15.004 1.00 97.81 180 GLN A CA 1
ATOM 1427 C C . GLN A 1 180 ? 3.494 -0.796 -13.664 1.00 97.81 180 GLN A C 1
ATOM 1429 O O . GLN A 1 180 ? 2.331 -0.651 -13.280 1.00 97.81 180 GLN A O 1
ATOM 1434 N N . GLY A 1 181 ? 4.533 -0.351 -12.959 1.00 98.31 181 GLY A N 1
ATOM 1435 C CA . GLY A 1 181 ? 4.398 0.378 -11.704 1.00 98.31 181 GLY A CA 1
ATOM 1436 C C . GLY A 1 181 ? 5.383 1.533 -11.607 1.00 98.31 181 GLY A C 1
ATOM 1437 O O . GLY A 1 181 ? 6.526 1.403 -12.044 1.00 98.31 181 GLY A O 1
ATOM 1438 N N . ILE A 1 182 ? 4.954 2.639 -11.006 1.00 98.38 182 ILE A N 1
ATOM 1439 C CA . ILE A 1 182 ? 5.826 3.754 -10.630 1.00 98.38 182 ILE A CA 1
ATOM 1440 C C . ILE A 1 182 ? 5.617 4.046 -9.145 1.00 98.38 182 ILE A C 1
ATOM 1442 O O . ILE A 1 182 ? 4.497 4.338 -8.727 1.00 98.38 182 ILE A O 1
ATOM 1446 N N . GLU A 1 183 ? 6.696 4.006 -8.370 1.00 98.00 183 GLU A N 1
ATOM 1447 C CA . GLU A 1 183 ? 6.716 4.423 -6.968 1.00 98.00 183 GLU A CA 1
ATOM 1448 C C . GLU A 1 183 ? 7.568 5.686 -6.810 1.00 98.00 183 GLU A C 1
ATOM 1450 O O . GLU A 1 183 ? 8.746 5.698 -7.165 1.00 98.00 183 GLU A O 1
ATOM 1455 N N . GLU A 1 184 ? 6.992 6.760 -6.269 1.00 96.81 184 GLU A N 1
ATOM 1456 C CA . GLU A 1 184 ? 7.744 7.969 -5.939 1.00 96.81 184 GLU A CA 1
ATOM 1457 C C . GLU A 1 184 ? 8.439 7.833 -4.577 1.00 96.81 184 GLU A C 1
ATOM 1459 O O . GLU A 1 184 ? 7.795 7.758 -3.526 1.00 96.81 184 GLU A O 1
ATOM 1464 N N . VAL A 1 185 ? 9.772 7.868 -4.602 1.00 95.19 185 VAL A N 1
ATOM 1465 C CA . VAL A 1 185 ? 10.635 7.799 -3.412 1.00 95.19 185 VAL A CA 1
ATOM 1466 C C . VAL A 1 185 ? 11.110 9.192 -2.995 1.00 95.19 185 VAL A C 1
ATOM 1468 O O . VAL A 1 185 ? 11.291 9.470 -1.811 1.00 95.19 185 VAL A O 1
ATOM 1471 N N . ARG A 1 186 ? 11.307 10.101 -3.959 1.00 93.75 186 ARG A N 1
ATOM 1472 C CA . ARG A 1 186 ? 11.621 11.517 -3.717 1.00 93.75 186 ARG A CA 1
ATOM 1473 C C . ARG A 1 186 ? 10.840 12.422 -4.663 1.00 93.75 186 ARG A C 1
ATOM 1475 O O . ARG A 1 186 ? 10.511 11.993 -5.763 1.00 93.75 186 ARG A O 1
ATOM 1482 N N . PRO A 1 187 ? 10.622 13.699 -4.293 1.00 95.06 187 PRO A N 1
ATOM 1483 C CA . PRO A 1 187 ? 9.834 14.608 -5.106 1.00 95.06 187 PRO A CA 1
ATOM 1484 C C . PRO A 1 187 ? 10.294 14.736 -6.551 1.00 95.06 187 PRO A C 1
ATOM 1486 O O . PRO A 1 187 ? 11.363 15.287 -6.809 1.00 95.06 187 PRO A O 1
ATOM 1489 N N . LEU A 1 188 ? 9.472 14.299 -7.500 1.00 95.25 188 LEU A N 1
ATOM 1490 C CA . LEU A 1 188 ? 9.645 14.583 -8.917 1.00 95.25 188 LEU A CA 1
ATOM 1491 C C . LEU A 1 188 ? 8.792 15.811 -9.279 1.00 95.25 188 LEU A C 1
ATOM 1493 O O . LEU A 1 188 ? 7.617 15.893 -8.929 1.00 95.25 188 LEU A O 1
ATOM 1497 N N . GLY A 1 189 ? 9.403 16.808 -9.930 1.00 93.38 189 GLY A N 1
ATOM 1498 C CA . GLY A 1 189 ? 8.674 18.000 -10.386 1.00 93.38 189 GLY A CA 1
ATOM 1499 C C . GLY A 1 189 ? 7.551 17.614 -11.350 1.00 93.38 189 GLY A C 1
ATOM 1500 O O . GLY A 1 189 ? 7.745 16.718 -12.170 1.00 93.38 189 GLY A O 1
ATOM 1501 N N . TRP A 1 190 ? 6.394 18.271 -11.259 1.00 94.19 190 TRP A N 1
ATOM 1502 C CA . TRP A 1 190 ? 5.190 17.903 -12.017 1.00 94.19 190 TRP A CA 1
ATOM 1503 C C . TRP A 1 190 ? 5.424 17.871 -13.537 1.00 94.19 190 TRP A C 1
ATOM 1505 O O . TRP A 1 190 ? 4.977 16.945 -14.204 1.00 94.19 190 TRP A O 1
ATOM 1515 N N . GLN A 1 191 ? 6.253 18.772 -14.074 1.00 95.06 191 GLN A N 1
ATOM 1516 C CA . GLN A 1 191 ? 6.608 18.800 -15.497 1.00 95.06 191 GLN A CA 1
ATOM 1517 C C . GLN A 1 191 ? 7.337 17.533 -15.977 1.00 95.06 191 GLN A C 1
ATOM 1519 O O . GLN A 1 191 ? 7.372 17.237 -17.169 1.00 95.06 191 GLN A O 1
ATOM 1524 N N . TYR A 1 192 ? 7.967 16.794 -15.061 1.00 97.06 192 TYR A N 1
ATOM 1525 C CA . TYR A 1 192 ? 8.620 15.524 -15.367 1.00 97.06 192 TYR A CA 1
ATOM 1526 C C . TYR A 1 192 ? 7.657 14.342 -15.251 1.00 97.06 192 TYR A C 1
ATOM 1528 O O . TYR A 1 192 ? 7.904 13.325 -15.888 1.00 97.06 192 TYR A O 1
ATOM 1536 N N . TRP A 1 193 ? 6.574 14.465 -14.475 1.00 97.12 193 TRP A N 1
ATOM 1537 C CA . TRP A 1 193 ? 5.513 13.458 -14.424 1.00 97.12 193 TRP A CA 1
ATOM 1538 C C . TRP A 1 193 ? 4.760 13.380 -15.744 1.00 97.12 193 TRP A C 1
ATOM 1540 O O . TRP A 1 193 ? 4.588 12.284 -16.264 1.00 97.12 193 TRP A O 1
ATOM 1550 N N . GLU A 1 194 ? 4.391 14.523 -16.320 1.00 96.31 194 GLU A N 1
ATOM 1551 C CA . GLU A 1 194 ? 3.821 14.597 -17.671 1.00 96.31 194 GLU A CA 1
ATOM 1552 C C . GLU A 1 194 ? 4.713 13.871 -18.690 1.00 96.31 194 GLU A C 1
ATOM 1554 O O . GLU A 1 194 ? 4.267 12.948 -19.371 1.00 96.31 194 GLU A O 1
ATOM 1559 N N . GLN A 1 195 ? 6.006 14.216 -18.724 1.00 97.06 195 GLN A N 1
ATOM 1560 C CA . GLN A 1 195 ? 6.970 13.584 -19.627 1.00 97.06 195 GLN A CA 1
ATOM 1561 C C . GLN A 1 195 ? 7.117 12.082 -19.371 1.00 97.06 195 GLN A C 1
ATOM 1563 O O . GLN A 1 195 ? 7.172 11.319 -20.328 1.00 97.06 195 GLN A O 1
ATOM 1568 N N . LEU A 1 196 ? 7.184 11.659 -18.102 1.00 97.69 196 LEU A N 1
ATOM 1569 C CA . LEU A 1 196 ? 7.327 10.255 -17.710 1.00 97.69 196 LEU A CA 1
ATOM 1570 C C . LEU A 1 196 ? 6.117 9.428 -18.145 1.00 97.69 196 LEU A C 1
ATOM 1572 O O . LEU A 1 196 ? 6.285 8.369 -18.740 1.00 97.69 196 LEU A O 1
ATOM 1576 N N . LEU A 1 197 ? 4.908 9.911 -17.859 1.00 97.38 197 LEU A N 1
ATOM 1577 C CA . LEU A 1 197 ? 3.665 9.210 -18.174 1.00 97.38 197 LEU A CA 1
ATOM 1578 C C . LEU A 1 197 ? 3.390 9.169 -19.680 1.00 97.38 197 LEU A C 1
ATOM 1580 O O . LEU A 1 197 ? 2.785 8.212 -20.151 1.00 97.38 197 LEU A O 1
ATOM 1584 N N . ALA A 1 198 ? 3.880 10.157 -20.433 1.00 96.25 198 ALA A N 1
ATOM 1585 C CA . ALA A 1 198 ? 3.807 10.179 -21.891 1.00 96.25 198 ALA A CA 1
ATOM 1586 C C . ALA A 1 198 ? 4.798 9.219 -22.582 1.00 96.25 198 ALA A C 1
ATOM 1588 O O . ALA A 1 198 ? 4.714 9.026 -23.798 1.00 96.25 198 ALA A O 1
ATOM 1589 N N . LEU A 1 199 ? 5.748 8.617 -21.850 1.00 96.44 199 LEU A N 1
ATOM 1590 C CA . LEU A 1 199 ? 6.665 7.643 -22.436 1.00 96.44 199 LEU A CA 1
ATOM 1591 C C . LEU A 1 199 ? 5.917 6.377 -22.840 1.00 96.44 199 LEU A C 1
ATOM 1593 O O . LEU A 1 199 ? 5.172 5.795 -22.055 1.00 96.44 199 LEU A O 1
ATOM 1597 N N . ARG A 1 200 ? 6.248 5.853 -24.021 1.00 95.56 200 ARG A N 1
ATOM 1598 C CA . ARG A 1 200 ? 5.757 4.554 -24.498 1.00 95.56 200 ARG A CA 1
ATOM 1599 C C . ARG A 1 200 ? 6.015 3.413 -23.516 1.00 95.56 200 ARG A C 1
ATOM 1601 O O . ARG A 1 200 ? 5.201 2.506 -23.382 1.00 95.56 200 ARG A O 1
ATOM 1608 N N . ALA A 1 201 ? 7.135 3.463 -22.793 1.00 96.50 201 ALA A N 1
ATOM 1609 C CA . ALA A 1 201 ? 7.448 2.475 -21.764 1.00 96.50 201 ALA A CA 1
ATOM 1610 C C . ALA A 1 201 ? 6.354 2.387 -20.678 1.00 96.50 201 ALA A C 1
ATOM 1612 O O . ALA A 1 201 ? 6.215 1.341 -20.053 1.00 96.50 201 ALA A O 1
ATOM 1613 N N . CYS A 1 202 ? 5.562 3.445 -20.482 1.00 97.12 202 CYS A N 1
ATOM 1614 C CA . CYS A 1 202 ? 4.461 3.532 -19.526 1.00 97.12 202 CYS A CA 1
ATOM 1615 C C . CYS A 1 202 ? 3.074 3.251 -20.145 1.00 97.12 202 CYS A C 1
ATOM 1617 O O . CYS A 1 202 ? 2.069 3.355 -19.442 1.00 97.12 202 CYS A O 1
ATOM 1619 N N . ASP A 1 203 ? 2.978 2.822 -21.412 1.00 94.62 203 ASP A N 1
ATOM 1620 C CA . ASP A 1 203 ? 1.689 2.520 -22.064 1.00 94.62 203 ASP A CA 1
ATOM 1621 C C . ASP A 1 203 ? 0.917 1.382 -21.365 1.00 94.62 203 ASP A C 1
ATOM 1623 O O . ASP A 1 203 ? -0.312 1.320 -21.452 1.00 94.62 203 ASP A O 1
ATOM 1627 N N . ALA A 1 204 ? 1.610 0.515 -20.619 1.00 95.88 204 ALA A N 1
ATOM 1628 C CA . ALA A 1 204 ? 1.033 -0.570 -19.819 1.00 95.88 204 ALA A CA 1
ATOM 1629 C C . ALA A 1 204 ? 1.021 -0.288 -18.302 1.00 95.88 204 ALA A C 1
ATOM 1631 O O . ALA A 1 204 ? 0.914 -1.219 -17.503 1.00 95.88 204 ALA A O 1
ATOM 1632 N N . LEU A 1 205 ? 1.148 0.977 -17.890 1.00 97.62 205 LEU A N 1
ATOM 1633 C CA . LEU A 1 205 ? 1.197 1.369 -16.483 1.00 97.62 205 LEU A CA 1
ATOM 1634 C C . LEU A 1 205 ? -0.097 0.995 -15.743 1.00 97.62 205 LEU A C 1
ATOM 1636 O O . LEU A 1 205 ? -1.176 1.472 -16.087 1.00 97.62 205 LEU A O 1
ATOM 1640 N N . GLN A 1 206 ? 0.027 0.173 -14.699 1.00 97.62 206 GLN A N 1
ATOM 1641 C CA . GLN A 1 206 ? -1.091 -0.313 -13.883 1.00 97.62 206 GLN A CA 1
ATOM 1642 C C . GLN A 1 206 ? -1.134 0.310 -12.490 1.00 97.62 206 GLN A C 1
ATOM 1644 O O . GLN A 1 206 ? -2.214 0.428 -11.911 1.00 97.62 206 GLN A O 1
ATOM 1649 N N . THR A 1 207 ? 0.025 0.674 -11.934 1.00 98.25 207 THR A N 1
ATOM 1650 C CA . THR A 1 207 ? 0.149 1.149 -10.551 1.00 98.25 207 THR A CA 1
ATOM 1651 C C . THR A 1 207 ? 0.941 2.446 -10.477 1.00 98.25 207 THR A C 1
ATOM 1653 O O . THR A 1 207 ? 2.039 2.535 -11.018 1.00 98.25 207 THR A O 1
ATOM 1656 N N . ILE A 1 208 ? 0.413 3.435 -9.759 1.00 98.25 208 ILE A N 1
ATOM 1657 C CA . ILE A 1 208 ? 1.168 4.624 -9.350 1.00 98.25 208 ILE A CA 1
ATOM 1658 C C . ILE A 1 208 ? 1.028 4.774 -7.838 1.00 98.25 208 ILE A C 1
ATOM 1660 O O . ILE A 1 208 ? -0.092 4.773 -7.318 1.00 98.25 208 ILE A O 1
ATOM 1664 N N . SER A 1 209 ? 2.151 4.910 -7.135 1.00 97.81 209 SER A N 1
ATOM 1665 C CA . SER A 1 209 ? 2.170 5.115 -5.690 1.00 97.81 209 SER A CA 1
ATOM 1666 C C . SER A 1 209 ? 3.063 6.268 -5.265 1.00 97.81 209 SER A C 1
ATOM 1668 O O . SER A 1 209 ? 4.214 6.382 -5.680 1.00 97.81 209 SER A O 1
ATOM 1670 N N . PHE A 1 210 ? 2.528 7.087 -4.370 1.00 96.56 210 PHE A N 1
ATOM 1671 C CA . PHE A 1 210 ? 3.229 8.187 -3.731 1.00 96.56 210 PHE A CA 1
ATOM 1672 C C . PHE A 1 210 ? 3.424 7.869 -2.251 1.00 96.56 210 PHE A C 1
ATOM 1674 O O . PHE A 1 210 ? 2.517 7.354 -1.600 1.00 96.56 210 PHE A O 1
ATOM 1681 N N . THR A 1 211 ? 4.610 8.171 -1.728 1.00 90.12 211 THR A N 1
ATOM 1682 C CA . THR A 1 211 ? 4.944 8.035 -0.296 1.00 90.12 211 THR A CA 1
ATOM 1683 C C . THR A 1 211 ? 4.845 9.364 0.459 1.00 90.12 211 THR A C 1
ATOM 1685 O O . THR A 1 211 ? 5.054 9.427 1.670 1.00 90.12 211 THR A O 1
ATOM 1688 N N . ARG A 1 212 ? 4.539 10.446 -0.263 1.00 89.44 212 ARG A N 1
ATOM 1689 C CA . ARG A 1 212 ? 4.515 11.825 0.223 1.00 89.44 212 ARG A CA 1
ATOM 1690 C C . ARG A 1 212 ? 3.311 12.605 -0.334 1.00 89.44 212 ARG A C 1
ATOM 1692 O O . ARG A 1 212 ? 2.639 12.106 -1.237 1.00 89.44 212 ARG A O 1
ATOM 1699 N N . PRO A 1 213 ? 3.072 13.842 0.140 1.00 89.62 213 PRO A N 1
ATOM 1700 C CA . PRO A 1 213 ? 2.028 14.715 -0.391 1.00 89.62 213 PRO A CA 1
ATOM 1701 C C . PRO A 1 213 ? 2.165 14.956 -1.890 1.00 89.62 213 PRO A C 1
ATOM 1703 O O . PRO A 1 213 ? 3.249 15.314 -2.366 1.00 89.62 213 PRO A O 1
ATOM 1706 N N . VAL A 1 214 ? 1.058 14.767 -2.609 1.00 91.31 214 VAL A N 1
ATOM 1707 C CA . VAL A 1 214 ? 0.987 14.882 -4.069 1.00 91.31 214 VAL A CA 1
ATOM 1708 C C . VAL A 1 214 ? 0.413 16.250 -4.442 1.00 91.31 214 VAL A C 1
ATOM 1710 O O . VAL A 1 214 ? -0.739 16.526 -4.105 1.00 91.31 214 VAL A O 1
ATOM 1713 N N . PRO A 1 215 ? 1.179 17.115 -5.132 1.00 91.88 215 PRO A N 1
ATOM 1714 C CA . PRO A 1 215 ? 0.659 18.386 -5.624 1.00 91.88 215 PRO A CA 1
ATOM 1715 C C . PRO A 1 215 ? -0.506 18.181 -6.611 1.00 91.88 215 PRO A C 1
ATOM 1717 O O . PRO A 1 215 ? -0.461 17.220 -7.391 1.00 91.88 215 PRO A O 1
ATOM 1720 N N . PRO A 1 216 ? -1.512 19.076 -6.646 1.00 91.56 216 PRO A N 1
ATOM 1721 C CA . PRO A 1 216 ? -2.631 18.986 -7.588 1.00 91.56 216 PRO A CA 1
ATOM 1722 C C . PRO A 1 216 ? -2.196 18.887 -9.057 1.00 91.56 216 PRO A C 1
ATOM 1724 O O . PRO A 1 216 ? -2.832 18.187 -9.841 1.00 91.56 216 PRO A O 1
ATOM 1727 N N . GLU A 1 217 ? -1.082 19.523 -9.427 1.00 94.69 217 GLU A N 1
ATOM 1728 C CA . GLU A 1 217 ? -0.519 19.484 -10.779 1.00 94.69 217 GLU A CA 1
ATOM 1729 C C . GLU A 1 217 ? -0.082 18.072 -11.174 1.00 94.69 217 GLU A C 1
ATOM 1731 O O . GLU A 1 217 ? -0.272 17.662 -12.314 1.00 94.69 217 GLU A O 1
ATOM 1736 N N . VAL A 1 218 ? 0.452 17.292 -10.228 1.00 95.12 218 VAL A N 1
ATOM 1737 C CA . VAL A 1 218 ? 0.820 15.892 -10.479 1.00 95.12 218 VAL A CA 1
ATOM 1738 C C . VAL A 1 218 ? -0.433 15.043 -10.678 1.00 95.12 218 VAL A C 1
ATOM 1740 O O . VAL A 1 218 ? -0.464 14.203 -11.574 1.00 95.12 218 VAL A O 1
ATOM 1743 N N . VAL A 1 219 ? -1.489 15.281 -9.891 1.00 94.88 219 VAL A N 1
ATOM 1744 C CA . VAL A 1 219 ? -2.778 14.591 -10.071 1.00 94.88 219 VAL A CA 1
ATOM 1745 C C . VAL A 1 219 ? -3.378 14.917 -11.442 1.00 94.88 219 VAL A C 1
ATOM 1747 O O . VAL A 1 219 ? -3.865 14.010 -12.116 1.00 94.88 219 VAL A O 1
ATOM 1750 N N . ALA A 1 220 ? -3.279 16.171 -11.892 1.00 94.31 220 ALA A N 1
ATOM 1751 C CA . ALA A 1 220 ? -3.685 16.576 -13.237 1.00 94.31 220 ALA A CA 1
ATOM 1752 C C . ALA A 1 220 ? -2.848 15.883 -14.330 1.00 94.31 220 ALA A C 1
ATOM 1754 O O . ALA A 1 220 ? -3.415 15.366 -15.289 1.00 94.31 220 ALA A O 1
ATOM 1755 N N . SER A 1 221 ? -1.524 15.764 -14.162 1.00 96.00 221 SER A N 1
ATOM 1756 C CA . SER A 1 221 ? -0.688 15.005 -15.106 1.00 96.00 221 SER A CA 1
ATOM 1757 C C . SER A 1 221 ? -1.070 13.521 -15.174 1.00 96.00 221 SER A C 1
ATOM 1759 O O . SER A 1 221 ? -1.053 12.933 -16.253 1.00 96.00 221 SER A O 1
ATOM 1761 N N . ILE A 1 222 ? -1.435 12.899 -14.047 1.00 96.19 222 ILE A N 1
ATOM 1762 C CA . ILE A 1 222 ? -1.928 11.511 -14.027 1.00 96.19 222 ILE A CA 1
ATOM 1763 C C . ILE A 1 222 ? -3.264 11.409 -14.764 1.00 96.19 222 ILE A C 1
ATOM 1765 O O . ILE A 1 222 ? -3.446 10.504 -15.579 1.00 96.19 222 ILE A O 1
ATOM 1769 N N . ASP A 1 223 ? -4.189 12.329 -14.493 1.00 95.75 223 ASP A N 1
ATOM 1770 C CA . ASP A 1 223 ? -5.493 12.388 -15.154 1.00 95.75 223 ASP A CA 1
ATOM 1771 C C . ASP A 1 223 ? -5.359 12.428 -16.679 1.00 95.75 223 ASP A C 1
ATOM 1773 O O . ASP A 1 223 ? -6.005 11.647 -17.386 1.00 95.75 223 ASP A O 1
ATOM 1777 N N . GLU A 1 224 ? -4.468 13.287 -17.172 1.00 95.94 224 GLU A N 1
ATOM 1778 C CA . GLU A 1 224 ? -4.283 13.542 -18.595 1.00 95.94 224 GLU A CA 1
ATOM 1779 C C . GLU A 1 224 ? -3.458 12.459 -19.301 1.00 95.94 224 GLU A C 1
ATOM 1781 O O . GLU A 1 224 ? -3.854 11.992 -20.372 1.00 95.94 224 GLU A O 1
ATOM 1786 N N . HIS A 1 225 ? -2.351 12.011 -18.699 1.00 96.31 225 HIS A N 1
ATOM 1787 C CA . HIS A 1 225 ? -1.334 11.223 -19.408 1.00 96.31 225 HIS A CA 1
ATOM 1788 C C . HIS A 1 225 ? -1.209 9.768 -18.964 1.00 96.31 225 HIS A C 1
ATOM 1790 O O . HIS A 1 225 ? -0.598 8.981 -19.683 1.00 96.31 225 HIS A O 1
ATOM 1796 N N . ALA A 1 226 ? -1.756 9.362 -17.811 1.00 94.75 226 ALA A N 1
ATOM 1797 C CA . ALA A 1 226 ? -1.597 7.975 -17.377 1.00 94.75 226 ALA A CA 1
ATOM 1798 C C . ALA A 1 226 ? -2.259 6.993 -18.359 1.00 94.75 226 ALA A C 1
ATOM 1800 O O . ALA A 1 226 ? -3.230 7.318 -19.051 1.00 94.75 226 ALA A O 1
ATOM 1801 N N . SER A 1 227 ? -1.775 5.749 -18.379 1.00 93.94 227 SER A N 1
ATOM 1802 C CA . SER A 1 227 ? -2.351 4.689 -19.209 1.00 93.94 227 SER A CA 1
ATOM 1803 C C . SER A 1 227 ? -3.800 4.374 -18.825 1.00 93.94 227 SER A C 1
ATOM 1805 O O . SER A 1 227 ? -4.183 4.393 -17.654 1.00 93.94 227 SER A O 1
ATOM 1807 N N . MET A 1 228 ? -4.624 4.015 -19.814 1.00 93.31 228 MET A N 1
ATOM 1808 C CA . MET A 1 228 ? -5.970 3.468 -19.581 1.00 93.31 228 MET A CA 1
ATOM 1809 C C . MET A 1 228 ? -5.951 2.125 -18.830 1.00 93.31 228 MET A C 1
ATOM 1811 O O . MET A 1 228 ? -6.992 1.699 -18.332 1.00 93.31 228 MET A O 1
ATOM 1815 N N . ALA A 1 229 ? -4.785 1.475 -18.739 1.00 94.81 229 ALA A N 1
ATOM 1816 C CA . ALA A 1 229 ? -4.563 0.274 -17.939 1.00 94.81 229 ALA A CA 1
ATOM 1817 C C . ALA A 1 229 ? -4.362 0.563 -16.437 1.00 94.81 229 ALA A C 1
ATOM 1819 O O . ALA A 1 229 ? -4.284 -0.388 -15.657 1.00 94.81 229 ALA A O 1
ATOM 1820 N N . LEU A 1 230 ? -4.293 1.839 -16.023 1.00 97.12 230 LEU A N 1
ATOM 1821 C CA . LEU A 1 230 ? -4.135 2.222 -14.621 1.00 97.12 230 LEU A CA 1
ATOM 1822 C C . LEU A 1 230 ? -5.285 1.640 -13.791 1.00 97.12 230 LEU A C 1
ATOM 1824 O O . LEU A 1 230 ? -6.447 2.012 -13.967 1.00 97.12 230 LEU A O 1
ATOM 1828 N N . SER A 1 231 ? -4.944 0.733 -12.878 1.00 97.12 231 SER A N 1
ATOM 1829 C CA . SER A 1 231 ? -5.895 0.014 -12.028 1.00 97.12 231 SER A CA 1
ATOM 1830 C C . SER A 1 231 ? -5.685 0.280 -10.540 1.00 97.12 231 SER A C 1
ATOM 1832 O O . SER A 1 231 ? -6.610 0.084 -9.756 1.00 97.12 231 SER A O 1
ATOM 1834 N N . THR A 1 232 ? -4.489 0.712 -10.142 1.00 97.88 232 THR A N 1
ATOM 1835 C CA . THR A 1 232 ? -4.117 0.946 -8.745 1.00 97.88 232 THR A CA 1
ATOM 1836 C C . THR A 1 232 ? -3.534 2.342 -8.600 1.00 97.88 232 THR A C 1
ATOM 1838 O O . THR A 1 232 ? -2.536 2.674 -9.240 1.00 97.88 232 THR A O 1
ATOM 1841 N N . LEU A 1 233 ? -4.121 3.145 -7.718 1.00 97.69 233 LEU A N 1
ATOM 1842 C CA . LEU A 1 233 ? -3.628 4.481 -7.409 1.00 97.69 233 LEU A CA 1
ATOM 1843 C C . LEU A 1 233 ? -3.486 4.657 -5.897 1.00 97.69 233 LEU A C 1
ATOM 1845 O O . LEU A 1 233 ? -4.443 4.449 -5.151 1.00 97.69 233 LEU A O 1
ATOM 1849 N N . VAL A 1 234 ? -2.291 5.036 -5.446 1.00 97.62 234 VAL A N 1
ATOM 1850 C CA . VAL A 1 234 ? -1.991 5.300 -4.034 1.00 97.62 234 VAL A CA 1
ATOM 1851 C C . VAL A 1 234 ? -1.525 6.738 -3.878 1.00 97.62 234 VAL A C 1
ATOM 1853 O O . VAL A 1 234 ? -0.412 7.077 -4.271 1.00 97.62 234 VAL A O 1
ATOM 1856 N N . LEU A 1 235 ? -2.378 7.574 -3.289 1.00 96.19 235 LEU A N 1
ATOM 1857 C CA . LEU A 1 235 ? -2.115 8.984 -3.025 1.00 96.19 235 LEU A CA 1
ATOM 1858 C C . LEU A 1 235 ? -1.996 9.199 -1.520 1.00 96.19 235 LEU A C 1
ATOM 1860 O O . LEU A 1 235 ? -2.961 9.018 -0.782 1.00 96.19 235 LEU A O 1
ATOM 1864 N N . THR A 1 236 ? -0.824 9.615 -1.059 1.00 92.50 236 THR A N 1
ATOM 1865 C CA . THR A 1 236 ? -0.611 10.064 0.322 1.00 92.50 236 THR A CA 1
ATOM 1866 C C . THR A 1 236 ? -0.681 11.583 0.399 1.00 92.50 236 THR A C 1
ATOM 1868 O O . THR A 1 236 ? -0.196 12.268 -0.494 1.00 92.50 236 THR A O 1
ATOM 1871 N N . ASN A 1 237 ? -1.272 12.112 1.469 1.00 86.56 237 ASN A N 1
ATOM 1872 C CA . ASN A 1 237 ? -1.595 13.531 1.632 1.00 86.56 237 ASN A CA 1
ATOM 1873 C C . ASN A 1 237 ? -2.247 14.157 0.379 1.00 86.56 237 ASN A C 1
ATOM 1875 O O . ASN A 1 237 ? -1.793 15.164 -0.157 1.00 86.56 237 ASN A O 1
ATOM 1879 N N . CYS A 1 238 ? -3.308 13.500 -0.095 1.00 85.00 238 CYS A N 1
ATOM 1880 C CA . CYS A 1 238 ? -4.222 14.044 -1.088 1.00 85.00 238 CYS A CA 1
ATOM 1881 C C . CYS A 1 238 ? -5.052 15.158 -0.443 1.00 85.00 238 CYS A C 1
ATOM 1883 O O . CYS A 1 238 ? -5.533 14.999 0.680 1.00 85.00 238 CYS A O 1
ATOM 1885 N N . GLN A 1 239 ? -5.228 16.264 -1.164 1.00 86.06 239 GLN A N 1
ATOM 1886 C CA . GLN A 1 239 ? -6.087 17.369 -0.757 1.00 86.06 239 GLN A CA 1
ATOM 1887 C C . GLN A 1 239 ? -7.136 17.612 -1.837 1.00 86.06 239 GLN A C 1
ATOM 1889 O O . GLN A 1 239 ? -6.804 17.798 -3.006 1.00 86.06 239 GLN A O 1
ATOM 1894 N N . GLY A 1 240 ? -8.404 17.630 -1.436 1.00 87.81 240 GLY A N 1
ATOM 1895 C CA . GLY A 1 240 ? -9.504 17.974 -2.332 1.00 87.81 240 GLY A CA 1
ATOM 1896 C C . GLY A 1 240 ? -10.086 16.788 -3.103 1.00 87.81 240 GLY A C 1
ATOM 1897 O O . GLY A 1 240 ? -10.017 15.637 -2.665 1.00 87.81 240 GLY A O 1
ATOM 1898 N N . LYS A 1 241 ? -10.739 17.113 -4.223 1.00 91.69 241 LYS A N 1
ATOM 1899 C CA . LYS A 1 241 ? -11.457 16.175 -5.092 1.00 91.69 241 LYS A CA 1
ATOM 1900 C C . LYS A 1 241 ? -10.529 15.655 -6.195 1.00 91.69 241 LYS A C 1
ATOM 1902 O O . LYS A 1 241 ? -9.804 16.434 -6.809 1.00 91.69 241 LYS A O 1
ATOM 1907 N N . LEU A 1 242 ? -10.602 14.354 -6.481 1.00 93.38 242 LEU A N 1
ATOM 1908 C CA . LEU A 1 242 ? -9.905 13.766 -7.626 1.00 93.38 242 LEU A CA 1
ATOM 1909 C C . LEU A 1 242 ? -10.589 14.125 -8.957 1.00 93.38 242 LEU A C 1
ATOM 1911 O O . LEU A 1 242 ? -11.818 14.202 -9.006 1.00 93.38 242 LEU A O 1
ATOM 1915 N N . PRO A 1 243 ? -9.825 14.311 -10.048 1.00 94.50 243 PRO A N 1
ATOM 1916 C CA . PRO A 1 243 ? -10.391 14.566 -11.369 1.00 94.50 243 PRO A CA 1
ATOM 1917 C C . PRO A 1 243 ? -11.366 13.471 -11.823 1.00 94.50 243 PRO A C 1
ATOM 1919 O O . PRO A 1 243 ? -11.100 12.278 -11.674 1.00 94.50 243 PRO A O 1
ATOM 1922 N N . ASP A 1 244 ? -12.487 13.867 -12.431 1.00 92.12 244 ASP A N 1
ATOM 1923 C CA . ASP A 1 244 ? -13.530 12.918 -12.842 1.00 92.12 244 ASP A CA 1
ATOM 1924 C C . ASP A 1 244 ? -13.041 11.940 -13.928 1.00 92.12 244 ASP A C 1
ATOM 1926 O O . ASP A 1 244 ? -13.465 10.786 -13.943 1.00 92.12 244 ASP A O 1
ATOM 1930 N N . ARG A 1 245 ? -12.135 12.357 -14.829 1.00 92.81 245 ARG A N 1
ATOM 1931 C CA . ARG A 1 245 ? -11.618 11.479 -15.899 1.00 92.81 245 ARG A CA 1
ATOM 1932 C C . ARG A 1 245 ? -10.747 10.358 -15.324 1.00 92.81 245 ARG A C 1
ATOM 1934 O O . ARG A 1 245 ? -10.867 9.218 -15.767 1.00 92.81 245 ARG A O 1
ATOM 1941 N N . LEU A 1 246 ? -9.947 10.643 -14.300 1.00 93.06 246 LEU A N 1
ATOM 1942 C CA . LEU A 1 246 ? -9.133 9.682 -13.559 1.00 93.06 246 LEU A CA 1
ATOM 1943 C C . LEU A 1 246 ? -10.016 8.605 -12.936 1.00 93.06 246 LEU A C 1
ATOM 1945 O O . LEU A 1 246 ? -9.693 7.421 -12.999 1.00 93.06 246 LEU A O 1
ATOM 1949 N N . LEU A 1 247 ? -11.162 9.016 -12.400 1.00 91.56 247 LEU A N 1
ATOM 1950 C CA . LEU A 1 247 ? -12.135 8.137 -11.765 1.00 91.56 247 LEU A CA 1
ATOM 1951 C C . LEU A 1 247 ? -13.025 7.379 -12.766 1.00 91.56 247 LEU A C 1
ATOM 1953 O O . LEU A 1 247 ? -13.581 6.338 -12.434 1.00 91.56 247 LEU A O 1
ATOM 1957 N N . GLN A 1 248 ? -13.124 7.840 -14.015 1.00 89.44 248 GLN A N 1
ATOM 1958 C CA . GLN A 1 248 ? -13.768 7.100 -15.111 1.00 89.44 248 GLN A CA 1
ATOM 1959 C C . GLN A 1 248 ? -12.892 5.966 -15.671 1.00 89.44 248 GLN A C 1
ATOM 1961 O O . GLN A 1 248 ? -13.363 5.164 -16.485 1.00 89.44 248 GLN A O 1
ATOM 1966 N N . ARG A 1 249 ? -11.619 5.877 -15.264 1.00 91.75 249 ARG A N 1
ATOM 1967 C CA . ARG A 1 249 ? -10.724 4.772 -15.637 1.00 91.75 249 ARG A CA 1
ATOM 1968 C C . ARG A 1 249 ? -11.118 3.485 -14.909 1.00 91.75 249 ARG A C 1
ATOM 1970 O O . ARG A 1 249 ? -11.901 3.484 -13.963 1.00 91.75 249 ARG A O 1
ATOM 1977 N N . ARG A 1 250 ? -10.528 2.362 -15.330 1.00 93.44 250 ARG A N 1
ATOM 1978 C CA . ARG A 1 250 ? -10.757 1.033 -14.735 1.00 93.44 250 ARG A CA 1
ATOM 1979 C C . ARG A 1 250 ? -9.998 0.837 -13.414 1.00 93.44 250 ARG A C 1
ATOM 1981 O O . ARG A 1 250 ? -9.348 -0.190 -13.211 1.00 93.44 250 ARG A O 1
ATOM 1988 N N . LEU A 1 251 ? -10.066 1.824 -12.519 1.00 96.12 251 LEU A N 1
ATOM 1989 C CA . LEU A 1 251 ? -9.470 1.735 -11.191 1.00 96.12 251 LEU A CA 1
ATOM 1990 C C . LEU A 1 251 ? -10.146 0.605 -10.413 1.00 96.12 251 LEU A C 1
ATOM 1992 O O . LEU A 1 251 ? -11.366 0.586 -10.275 1.00 96.12 251 LEU A O 1
ATOM 1996 N N . ARG A 1 252 ? -9.339 -0.336 -9.923 1.00 97.19 252 ARG A N 1
ATOM 1997 C CA . ARG A 1 252 ? -9.745 -1.436 -9.039 1.00 97.19 252 ARG A CA 1
ATOM 1998 C C . ARG A 1 252 ? -9.361 -1.175 -7.595 1.00 97.19 252 ARG A C 1
ATOM 2000 O O . ARG A 1 252 ? -10.077 -1.604 -6.698 1.00 97.19 252 ARG A O 1
ATOM 2007 N N . GLN A 1 253 ? -8.257 -0.466 -7.366 1.00 97.94 253 GLN A N 1
ATOM 2008 C CA . GLN A 1 253 ? -7.802 -0.099 -6.034 1.00 97.94 253 GLN A CA 1
ATOM 2009 C C . GLN A 1 253 ? -7.473 1.392 -5.958 1.00 97.94 253 GLN A C 1
ATOM 2011 O O . GLN A 1 253 ? -6.688 1.910 -6.753 1.00 97.94 253 GLN A O 1
ATOM 2016 N N . LEU A 1 254 ? -8.023 2.049 -4.940 1.00 97.50 254 LEU A N 1
ATOM 2017 C CA . LEU A 1 254 ? -7.722 3.433 -4.599 1.00 97.50 254 LEU A CA 1
ATOM 2018 C C . LEU A 1 254 ? -7.297 3.517 -3.133 1.00 97.50 254 LEU A C 1
ATOM 2020 O O . LEU A 1 254 ? -8.022 3.071 -2.244 1.00 97.50 254 LEU A O 1
ATOM 2024 N N . THR A 1 255 ? -6.131 4.101 -2.880 1.00 97.38 255 THR A N 1
ATOM 2025 C CA . THR A 1 255 ? -5.682 4.467 -1.536 1.00 97.38 255 THR A CA 1
ATOM 2026 C C . THR A 1 255 ? -5.585 5.980 -1.445 1.00 97.38 255 THR A C 1
ATOM 2028 O O . THR A 1 255 ? -4.832 6.593 -2.199 1.00 97.38 255 THR A O 1
ATOM 2031 N N . LEU A 1 256 ? -6.320 6.562 -0.501 1.00 96.44 256 LEU A N 1
ATOM 2032 C CA . LEU A 1 256 ? -6.270 7.976 -0.154 1.00 96.44 256 LEU A CA 1
ATOM 2033 C C . LEU A 1 256 ? -5.732 8.100 1.265 1.00 96.44 256 LEU A C 1
ATOM 2035 O O . LEU A 1 256 ? -6.313 7.547 2.195 1.00 96.44 256 LEU A O 1
ATOM 2039 N N . GLY A 1 257 ? -4.636 8.825 1.435 1.00 94.69 257 GLY A N 1
ATOM 2040 C CA . GLY A 1 257 ? -4.166 9.278 2.736 1.00 94.69 257 GLY A CA 1
ATOM 2041 C C . GLY A 1 257 ? -4.063 10.795 2.779 1.00 94.69 257 GLY A C 1
ATOM 2042 O O . GLY A 1 257 ? -3.898 11.403 1.724 1.00 94.69 257 GLY A O 1
ATOM 2043 N N . GLY A 1 258 ? -4.134 11.420 3.956 1.00 92.81 258 GLY A N 1
ATOM 2044 C CA . GLY A 1 258 ? -3.993 12.878 4.081 1.00 92.81 258 GLY A CA 1
ATOM 2045 C C . GLY A 1 258 ? -4.928 13.586 5.052 1.00 92.81 258 GLY A C 1
ATOM 2046 O O . GLY A 1 258 ? -5.757 12.953 5.683 1.00 92.81 258 GLY A O 1
ATOM 2047 N N . PRO A 1 259 ? -4.850 14.919 5.142 1.00 92.00 259 PRO A N 1
ATOM 2048 C CA . PRO A 1 259 ? -5.671 15.695 6.058 1.00 92.00 259 PRO A CA 1
ATOM 2049 C C . PRO A 1 259 ? -7.139 15.749 5.622 1.00 92.00 259 PRO A C 1
ATOM 2051 O O . PRO A 1 259 ? -8.026 15.779 6.469 1.00 92.00 259 PRO A O 1
ATOM 2054 N N . LEU A 1 260 ? -7.418 15.759 4.312 1.00 92.00 260 LEU A N 1
ATOM 2055 C CA . LEU A 1 260 ? -8.779 15.897 3.797 1.00 92.00 260 LEU A CA 1
ATOM 2056 C C . LEU A 1 260 ? -8.967 15.211 2.441 1.00 92.00 260 LEU A C 1
ATOM 2058 O O . LEU A 1 260 ? -8.402 15.649 1.439 1.00 92.00 260 LEU A O 1
ATOM 2062 N N . ALA A 1 261 ? -9.859 14.222 2.388 1.00 91.69 261 ALA A N 1
ATOM 2063 C CA . ALA A 1 261 ? -10.381 13.680 1.133 1.00 91.69 261 ALA A CA 1
ATOM 2064 C C . ALA A 1 261 ? -11.802 14.185 0.854 1.00 91.69 261 ALA A C 1
ATOM 2066 O O . ALA A 1 261 ? -12.686 14.064 1.702 1.00 91.69 261 ALA A O 1
ATOM 2067 N N . VAL A 1 262 ? -12.045 14.700 -0.353 1.00 94.00 262 VAL A N 1
ATOM 2068 C CA . VAL A 1 262 ? -13.407 14.996 -0.818 1.00 94.00 262 VAL A CA 1
ATOM 2069 C C . VAL A 1 262 ? -13.930 13.771 -1.560 1.00 94.00 262 VAL A C 1
ATOM 2071 O O . VAL A 1 262 ? -13.364 13.383 -2.581 1.00 94.00 262 VAL A O 1
ATOM 2074 N N . ILE A 1 263 ? -14.992 13.164 -1.035 1.00 93.31 263 ILE A N 1
ATOM 2075 C CA . ILE A 1 263 ? -15.614 11.953 -1.575 1.00 93.31 263 ILE A CA 1
ATOM 2076 C C . ILE A 1 263 ? -16.989 12.310 -2.129 1.00 93.31 263 ILE A C 1
ATOM 2078 O O . ILE A 1 263 ? -17.840 12.870 -1.442 1.00 93.31 263 ILE A O 1
ATOM 2082 N N . ASP A 1 264 ? -17.218 11.957 -3.383 1.00 93.06 264 ASP A N 1
ATOM 2083 C CA . ASP A 1 264 ? -18.469 12.179 -4.097 1.00 93.06 264 ASP A CA 1
ATOM 2084 C C . ASP A 1 264 ? -18.861 10.949 -4.933 1.00 93.06 264 ASP A C 1
ATOM 2086 O O . ASP A 1 264 ? -18.280 9.870 -4.813 1.00 93.06 264 ASP A O 1
ATOM 2090 N N . ARG A 1 265 ? -19.881 11.092 -5.786 1.00 91.44 265 ARG A N 1
ATOM 2091 C CA . ARG A 1 265 ? -20.335 9.995 -6.650 1.00 91.44 265 ARG A CA 1
ATOM 2092 C C . ARG A 1 265 ? -19.304 9.583 -7.693 1.00 91.44 265 ARG A C 1
ATOM 2094 O O . ARG A 1 265 ? -19.270 8.406 -8.034 1.00 91.44 265 ARG A O 1
ATOM 2101 N N . SER A 1 266 ? -18.503 10.513 -8.219 1.00 90.25 266 SER A N 1
ATOM 2102 C CA . SER A 1 266 ? -17.500 10.148 -9.220 1.00 90.25 266 SER A CA 1
ATOM 2103 C C . SER A 1 266 ? -16.332 9.411 -8.583 1.00 90.25 266 SER A C 1
ATOM 2105 O O . SER A 1 266 ? -15.736 8.578 -9.250 1.00 90.25 266 SER A O 1
ATOM 2107 N N . THR A 1 267 ? -16.056 9.631 -7.292 1.00 90.50 267 THR A N 1
ATOM 2108 C CA . THR A 1 267 ? -14.978 8.956 -6.543 1.00 90.50 267 THR A CA 1
ATOM 2109 C C . THR A 1 267 ? -15.033 7.425 -6.650 1.00 90.50 267 THR A C 1
ATOM 2111 O O . THR A 1 267 ? -14.002 6.752 -6.609 1.00 90.50 267 THR A O 1
ATOM 2114 N N . PHE A 1 268 ? -16.226 6.855 -6.823 1.00 91.56 268 PHE A N 1
ATOM 2115 C CA . PHE A 1 268 ? -16.435 5.416 -6.923 1.00 91.56 268 PHE A CA 1
ATOM 2116 C C . PHE A 1 268 ? -16.542 4.966 -8.381 1.00 91.56 268 PHE A C 1
ATOM 2118 O O . PHE A 1 268 ? -17.637 4.816 -8.925 1.00 91.56 268 PHE A O 1
ATOM 2125 N N . ALA A 1 269 ? -15.391 4.709 -9.010 1.00 90.69 269 ALA A N 1
ATOM 2126 C CA . ALA A 1 269 ? -15.350 4.068 -10.322 1.00 90.69 269 ALA A CA 1
ATOM 2127 C C . ALA A 1 269 ? -16.170 2.765 -10.303 1.00 90.69 269 ALA A C 1
ATOM 2129 O O . ALA A 1 269 ? -16.103 2.001 -9.340 1.00 90.69 269 ALA A O 1
ATOM 2130 N N . ALA A 1 270 ? -16.893 2.457 -11.384 1.00 91.56 270 ALA A N 1
ATOM 2131 C CA . ALA A 1 270 ? -17.717 1.243 -11.460 1.00 91.56 270 ALA A CA 1
ATOM 2132 C C . ALA A 1 270 ? -16.907 -0.059 -11.278 1.00 91.56 270 ALA A C 1
ATOM 2134 O O . ALA A 1 270 ? -17.460 -1.096 -10.926 1.00 91.56 270 ALA A O 1
ATOM 2135 N N . THR A 1 271 ? -15.597 -0.007 -11.528 1.00 95.00 271 THR A N 1
ATOM 2136 C CA . THR A 1 271 ? -14.659 -1.124 -11.363 1.00 95.00 271 THR A CA 1
ATOM 2137 C C . THR A 1 271 ? -13.933 -1.126 -10.019 1.00 95.00 271 THR A C 1
ATOM 2139 O O . THR A 1 271 ? -13.068 -1.977 -9.822 1.00 95.00 271 THR A O 1
ATOM 2142 N N . LEU A 1 272 ? -14.200 -0.161 -9.131 1.00 96.88 272 LEU A N 1
ATOM 2143 C CA . LEU A 1 272 ? -13.465 -0.012 -7.880 1.00 96.88 272 LEU A CA 1
ATOM 2144 C C . LEU A 1 272 ? -13.842 -1.140 -6.919 1.00 96.88 272 LEU A C 1
ATOM 2146 O O . LEU A 1 272 ? -14.934 -1.162 -6.368 1.00 96.88 272 LEU A O 1
ATOM 2150 N N . GLU A 1 273 ? -12.910 -2.059 -6.690 1.00 97.62 273 GLU A N 1
ATOM 2151 C CA . GLU A 1 273 ? -13.095 -3.225 -5.823 1.00 97.62 273 GLU A CA 1
ATOM 2152 C C . GLU A 1 273 ? -12.569 -2.968 -4.407 1.00 97.62 273 GLU A C 1
ATOM 2154 O O . GLU A 1 273 ? -13.095 -3.522 -3.440 1.00 97.62 273 GLU A O 1
ATOM 2159 N N . LYS A 1 274 ? -11.534 -2.130 -4.270 1.00 98.12 274 LYS A N 1
ATOM 2160 C CA . LYS A 1 274 ? -10.850 -1.873 -3.003 1.00 98.12 274 LYS A CA 1
ATOM 2161 C C . LYS A 1 274 ? -10.623 -0.389 -2.750 1.00 98.12 274 LYS A C 1
ATOM 2163 O O . LYS A 1 274 ? -10.015 0.303 -3.565 1.00 98.12 274 LYS A O 1
ATOM 2168 N N . LEU A 1 275 ? -11.019 0.060 -1.563 1.00 97.50 275 LEU A N 1
ATOM 2169 C CA . LEU A 1 275 ? -10.780 1.415 -1.079 1.00 97.50 275 LEU A CA 1
ATOM 2170 C C . LEU A 1 275 ? -9.997 1.388 0.236 1.00 97.50 275 LEU A C 1
ATOM 2172 O O . LEU A 1 275 ? -10.339 0.655 1.164 1.00 97.50 275 LEU A O 1
ATOM 2176 N N . VAL A 1 276 ? -8.950 2.203 0.321 1.00 97.44 276 VAL A N 1
ATOM 2177 C CA . VAL A 1 276 ? -8.172 2.421 1.543 1.00 97.44 276 VAL A CA 1
ATOM 2178 C C . VAL A 1 276 ? -8.225 3.906 1.898 1.00 97.44 276 VAL A C 1
ATOM 2180 O O . VAL A 1 276 ? -7.787 4.732 1.101 1.00 97.44 276 VAL A O 1
ATOM 2183 N N . LEU A 1 277 ? -8.747 4.244 3.078 1.00 96.19 277 LEU A N 1
ATOM 2184 C CA . LEU A 1 277 ? -8.828 5.615 3.591 1.00 96.19 277 LEU A CA 1
ATOM 2185 C C . LEU A 1 277 ? -7.970 5.760 4.851 1.00 96.19 277 LEU A C 1
ATOM 2187 O O . LEU A 1 277 ? -8.305 5.238 5.913 1.00 96.19 277 LEU A O 1
ATOM 2191 N N . VAL A 1 278 ? -6.876 6.500 4.732 1.00 95.00 278 VAL A N 1
ATOM 2192 C CA . VAL A 1 278 ? -5.971 6.870 5.829 1.00 95.00 278 VAL A CA 1
ATOM 2193 C C . VAL A 1 278 ? -5.959 8.394 5.934 1.00 95.00 278 VAL A C 1
ATOM 2195 O O . VAL A 1 278 ? -4.938 9.044 5.706 1.00 95.00 278 VAL A O 1
ATOM 2198 N N . VAL A 1 279 ? -7.141 8.971 6.160 1.00 94.06 279 VAL A N 1
ATOM 2199 C CA . VAL A 1 279 ? -7.340 10.425 6.145 1.00 94.06 279 VAL A CA 1
ATOM 2200 C C . VAL A 1 279 ? -7.835 10.958 7.484 1.00 94.06 279 VAL A C 1
ATOM 2202 O O . VAL A 1 279 ? -8.626 10.291 8.150 1.00 94.06 279 VAL A O 1
ATOM 2205 N N . ASP A 1 280 ? -7.416 12.168 7.852 1.00 91.31 280 ASP A N 1
ATOM 2206 C CA . ASP A 1 280 ? -7.824 12.826 9.103 1.00 91.31 280 ASP A CA 1
ATOM 2207 C C . ASP A 1 280 ? -9.282 13.294 9.028 1.00 91.31 280 ASP A C 1
ATOM 2209 O O . ASP A 1 280 ? -10.043 13.181 9.991 1.00 91.31 280 ASP A O 1
ATOM 2213 N N . ALA A 1 281 ? -9.696 13.760 7.850 1.00 92.88 281 ALA A N 1
ATOM 2214 C CA . ALA A 1 281 ? -11.067 14.115 7.542 1.00 92.88 281 ALA A CA 1
ATOM 2215 C C . ALA A 1 281 ? -11.474 13.645 6.141 1.00 92.88 281 ALA A C 1
ATOM 2217 O O . ALA A 1 281 ? -10.678 13.577 5.202 1.00 92.88 281 ALA A O 1
ATOM 2218 N N . ALA A 1 282 ? -12.761 13.362 5.992 1.00 92.25 282 ALA A N 1
ATOM 2219 C CA . ALA A 1 282 ? -13.424 13.218 4.714 1.00 92.25 282 ALA A CA 1
ATOM 2220 C C . ALA A 1 282 ? -14.676 14.096 4.666 1.00 92.25 282 ALA A C 1
ATOM 2222 O O . ALA A 1 282 ? -15.459 14.151 5.618 1.00 92.25 282 ALA A O 1
ATOM 2223 N N . SER A 1 283 ? -14.876 14.770 3.541 1.00 93.19 283 SER A N 1
ATOM 2224 C CA . SER A 1 283 ? -16.068 15.573 3.290 1.00 93.19 283 SER A CA 1
ATOM 2225 C C . SER A 1 283 ? -16.812 15.064 2.066 1.00 93.19 283 SER A C 1
ATOM 2227 O O . SER A 1 283 ? -16.225 14.517 1.134 1.00 93.19 283 SER A O 1
ATOM 2229 N N . VAL A 1 284 ? -18.128 15.245 2.085 1.00 91.94 284 VAL A N 1
ATOM 2230 C CA . VAL A 1 284 ? -19.001 15.044 0.928 1.00 91.94 284 VAL A CA 1
ATOM 2231 C C . VAL A 1 284 ? -19.575 16.413 0.581 1.00 91.94 284 VAL A C 1
ATOM 2233 O O . VAL A 1 284 ? -20.034 17.088 1.504 1.00 91.94 284 VAL A O 1
ATOM 2236 N N . PRO A 1 285 ? -19.552 16.851 -0.690 1.00 91.88 285 PRO A N 1
ATOM 2237 C CA . PRO A 1 285 ? -20.169 18.114 -1.084 1.00 91.88 285 PRO A CA 1
ATOM 2238 C C . PRO A 1 285 ? -21.639 18.194 -0.642 1.00 91.88 285 PRO A C 1
ATOM 2240 O O . PRO A 1 285 ? -22.391 17.237 -0.839 1.00 91.88 285 PRO A O 1
ATOM 2243 N N . ASP A 1 286 ? -22.060 19.337 -0.091 1.00 88.88 286 ASP A N 1
ATOM 2244 C CA . ASP A 1 286 ? -23.409 19.534 0.479 1.00 88.88 286 ASP A CA 1
ATOM 2245 C C . ASP A 1 286 ? -24.547 19.297 -0.529 1.00 88.88 286 ASP A C 1
ATOM 2247 O O . ASP A 1 286 ? -25.668 18.949 -0.157 1.00 88.88 286 ASP A O 1
ATOM 2251 N N . GLU A 1 287 ? -24.249 19.434 -1.820 1.00 92.69 287 GLU A N 1
ATOM 2252 C CA . GLU A 1 287 ? -25.169 19.179 -2.931 1.00 92.69 287 GLU A CA 1
ATOM 2253 C C . GLU A 1 287 ? -25.605 17.702 -3.015 1.00 92.69 287 GLU A C 1
ATOM 2255 O O . GLU A 1 287 ? -26.646 17.377 -3.595 1.00 92.69 287 GLU A O 1
ATOM 2260 N N . ILE A 1 288 ? -24.841 16.786 -2.412 1.00 88.56 288 ILE A N 1
ATOM 2261 C CA . ILE A 1 288 ? -25.109 15.349 -2.426 1.00 88.56 288 ILE A CA 1
ATOM 2262 C C . ILE A 1 288 ? -25.912 14.972 -1.178 1.00 88.56 288 ILE A C 1
ATOM 2264 O O . ILE A 1 288 ? -25.390 14.550 -0.145 1.00 88.56 288 ILE A O 1
ATOM 2268 N N . LEU A 1 289 ? -27.232 15.116 -1.289 1.00 88.19 289 LEU A N 1
ATOM 2269 C CA . LEU A 1 289 ? -28.158 14.770 -0.208 1.00 88.19 289 LEU A CA 1
ATOM 2270 C C . LEU A 1 289 ? -28.394 13.259 -0.077 1.00 88.19 289 LEU A C 1
ATOM 2272 O O . LEU A 1 289 ? -28.564 12.763 1.034 1.00 88.19 289 LEU A O 1
ATOM 2276 N N . ALA A 1 290 ? -28.414 12.528 -1.194 1.00 92.38 290 ALA A N 1
ATOM 2277 C CA . ALA A 1 290 ? -28.669 11.088 -1.189 1.00 92.38 290 ALA A CA 1
ATOM 2278 C C . ALA A 1 290 ? -27.380 10.287 -0.926 1.00 92.38 290 ALA A C 1
ATOM 2280 O O . ALA A 1 290 ? -26.339 10.659 -1.479 1.00 92.38 290 ALA A O 1
ATOM 2281 N N . PRO A 1 291 ? -27.451 9.173 -0.169 1.00 93.44 291 PRO A N 1
ATOM 2282 C CA . PRO A 1 291 ? -26.318 8.275 0.014 1.00 93.44 291 PRO A CA 1
ATOM 2283 C C . PRO A 1 291 ? -25.714 7.815 -1.318 1.00 93.44 291 PRO A C 1
ATOM 2285 O O . PRO A 1 291 ? -26.419 7.640 -2.316 1.00 93.44 291 PRO A O 1
ATOM 2288 N N . ILE A 1 292 ? -24.398 7.632 -1.331 1.00 95.12 292 ILE A N 1
ATOM 2289 C CA . ILE A 1 292 ? -23.631 7.169 -2.483 1.00 95.12 292 ILE A CA 1
ATOM 2290 C C . ILE A 1 292 ? -23.479 5.652 -2.373 1.00 95.12 292 ILE A C 1
ATOM 2292 O O . ILE A 1 292 ? -22.995 5.143 -1.363 1.00 95.12 292 ILE A O 1
ATOM 2296 N N . GLU A 1 293 ? -23.901 4.924 -3.400 1.00 96.44 293 GLU A N 1
ATOM 2297 C CA . GLU A 1 293 ? -23.663 3.485 -3.502 1.00 96.44 293 GLU A CA 1
ATOM 2298 C C . GLU A 1 293 ? -22.251 3.236 -4.025 1.00 96.44 293 GLU A C 1
ATOM 2300 O O . GLU A 1 293 ? -21.920 3.631 -5.144 1.00 96.44 293 GLU A O 1
ATOM 2305 N N . ALA A 1 294 ? -21.405 2.617 -3.202 1.00 95.06 294 ALA A N 1
ATOM 2306 C CA . ALA A 1 294 ? -20.039 2.294 -3.587 1.00 95.06 294 ALA A CA 1
ATOM 2307 C C . ALA A 1 294 ? -19.937 0.809 -3.983 1.00 95.06 294 ALA A C 1
ATOM 2309 O O . ALA A 1 294 ? -20.262 -0.058 -3.166 1.00 95.06 294 ALA A O 1
ATOM 2310 N N . PRO A 1 295 ? -19.411 0.479 -5.179 1.00 96.31 295 PRO A N 1
ATOM 2311 C CA . PRO A 1 295 ? -19.296 -0.894 -5.675 1.00 96.31 295 PRO A CA 1
ATOM 2312 C C . PRO A 1 295 ? -18.101 -1.657 -5.066 1.00 96.31 295 PRO A C 1
ATOM 2314 O O . PRO A 1 295 ? -17.587 -2.601 -5.663 1.00 96.31 295 PRO A O 1
ATOM 2317 N N . ILE A 1 296 ? -17.634 -1.251 -3.882 1.00 97.62 296 ILE A N 1
ATOM 2318 C CA . ILE A 1 296 ? -16.417 -1.783 -3.264 1.00 97.62 296 ILE A CA 1
ATOM 2319 C C . ILE A 1 296 ? -16.686 -3.097 -2.524 1.00 97.62 296 ILE A C 1
ATOM 2321 O O . ILE A 1 296 ? -17.712 -3.265 -1.864 1.00 97.62 296 ILE A O 1
ATOM 2325 N N . ARG A 1 297 ? -15.719 -4.016 -2.593 1.00 98.25 297 ARG A N 1
ATOM 2326 C CA . ARG A 1 297 ? -15.732 -5.324 -1.916 1.00 98.25 297 ARG A CA 1
ATOM 2327 C C . ARG A 1 297 ? -14.781 -5.369 -0.723 1.00 98.25 297 ARG A C 1
ATOM 2329 O O . ARG A 1 297 ? -15.051 -6.085 0.239 1.00 98.25 297 ARG A O 1
ATOM 2336 N N . GLU A 1 298 ? -13.702 -4.586 -0.754 1.00 98.44 298 GLU A N 1
ATOM 2337 C CA . GLU A 1 298 ? -12.768 -4.427 0.363 1.00 98.44 298 GLU A CA 1
ATOM 2338 C C . GLU A 1 298 ? -12.629 -2.955 0.768 1.00 98.44 298 GLU A C 1
ATOM 2340 O O . GLU A 1 298 ? -12.315 -2.091 -0.051 1.00 98.44 298 GLU A O 1
ATOM 2345 N N . LEU A 1 299 ? -12.806 -2.681 2.057 1.00 98.00 299 LEU A N 1
ATOM 2346 C CA . LEU A 1 299 ? -12.628 -1.362 2.649 1.00 98.00 299 LEU A CA 1
ATOM 2347 C C . LEU A 1 299 ? -11.597 -1.443 3.774 1.00 98.00 299 LEU A C 1
ATOM 2349 O O . LEU A 1 299 ? -11.721 -2.266 4.679 1.00 98.00 299 LEU A O 1
ATOM 2353 N N . ARG A 1 300 ? -10.587 -0.576 3.746 1.00 97.81 300 ARG A N 1
ATOM 2354 C CA . ARG A 1 300 ? -9.662 -0.383 4.869 1.00 97.81 300 ARG A CA 1
ATOM 2355 C C . ARG A 1 300 ? -9.715 1.062 5.321 1.00 97.81 300 ARG A C 1
ATOM 2357 O O . ARG A 1 300 ? -9.553 1.944 4.484 1.00 97.81 300 ARG A O 1
ATOM 2364 N N . VAL A 1 301 ? -9.931 1.315 6.606 1.00 96.94 301 VAL A N 1
ATOM 2365 C CA . VAL A 1 301 ? -10.064 2.685 7.119 1.00 96.94 301 VAL A CA 1
ATOM 2366 C C . VAL A 1 301 ? -9.398 2.872 8.473 1.00 96.94 301 VAL A C 1
ATOM 2368 O O . VAL A 1 301 ? -9.447 1.980 9.321 1.00 96.94 301 VAL A O 1
ATOM 2371 N N . THR A 1 302 ? -8.849 4.064 8.690 1.00 94.25 302 THR A N 1
ATOM 2372 C CA . THR A 1 302 ? -8.548 4.585 10.029 1.00 94.25 302 THR A CA 1
ATOM 2373 C C . THR A 1 302 ? -9.787 5.309 10.557 1.00 94.25 302 THR A C 1
ATOM 2375 O O . THR A 1 302 ? -10.282 6.247 9.932 1.00 94.25 302 THR A O 1
ATOM 2378 N N . VAL A 1 303 ? -10.350 4.847 11.679 1.00 93.56 303 VAL A N 1
ATOM 2379 C CA . VAL A 1 303 ? -11.643 5.358 12.174 1.00 93.56 303 VAL A CA 1
ATOM 2380 C C . VAL A 1 303 ? -11.458 6.617 13.013 1.00 93.56 303 VAL A C 1
ATOM 2382 O O . VAL A 1 303 ? -11.064 6.554 14.177 1.00 93.56 303 VAL A O 1
ATOM 2385 N N . ASN A 1 304 ? -11.875 7.751 12.459 1.00 91.69 304 ASN A N 1
ATOM 2386 C CA . ASN A 1 304 ? -12.119 8.994 13.189 1.00 91.69 304 ASN A CA 1
ATOM 2387 C C . ASN A 1 304 ? -13.588 9.434 13.045 1.00 91.69 304 ASN A C 1
ATOM 2389 O O . ASN A 1 304 ? -14.385 8.788 12.361 1.00 91.69 304 ASN A O 1
ATOM 2393 N N . THR A 1 305 ? -13.967 10.529 13.707 1.00 91.81 305 THR A N 1
ATOM 2394 C CA . THR A 1 305 ? -15.349 11.042 13.706 1.00 91.81 305 THR A CA 1
ATOM 2395 C C . THR A 1 305 ? -15.846 11.385 12.301 1.00 91.81 305 THR A C 1
ATOM 2397 O O . THR A 1 305 ? -16.994 11.091 11.960 1.00 91.81 305 THR A O 1
ATOM 2400 N N . SER A 1 306 ? -14.986 11.976 11.470 1.00 93.75 306 SER A N 1
ATOM 2401 C CA . SER A 1 306 ? -15.335 12.388 10.112 1.00 93.75 306 SER A CA 1
ATOM 2402 C C . SER A 1 306 ? -15.578 11.172 9.211 1.00 93.75 306 SER A C 1
ATOM 2404 O O . SER A 1 306 ? -16.629 11.075 8.578 1.00 93.75 306 SER A O 1
ATOM 2406 N N . ILE A 1 307 ? -14.683 10.181 9.252 1.00 95.19 307 ILE A N 1
ATOM 2407 C CA . ILE A 1 307 ? -14.823 8.923 8.509 1.00 95.19 307 ILE A CA 1
ATOM 2408 C C . ILE A 1 307 ? -16.026 8.117 8.996 1.00 95.19 307 ILE A C 1
ATOM 2410 O O . ILE A 1 307 ? -16.786 7.605 8.179 1.00 95.19 307 ILE A O 1
ATOM 2414 N N . ALA A 1 308 ? -16.263 8.041 10.306 1.00 95.12 308 ALA A N 1
ATOM 2415 C CA . ALA A 1 308 ? -17.444 7.369 10.838 1.00 95.12 308 ALA A CA 1
ATOM 2416 C C . ALA A 1 308 ? -18.750 8.018 10.344 1.00 95.12 308 ALA A C 1
ATOM 2418 O O . ALA A 1 308 ? -19.693 7.308 10.004 1.00 95.12 308 ALA A O 1
ATOM 2419 N N . THR A 1 309 ? -18.793 9.351 10.261 1.00 94.94 309 THR A N 1
ATOM 2420 C CA . THR A 1 309 ? -19.949 10.097 9.734 1.00 94.94 309 THR A CA 1
ATOM 2421 C C . THR A 1 309 ? -20.147 9.832 8.242 1.00 94.94 309 THR A C 1
ATOM 2423 O O . THR A 1 309 ? -21.252 9.503 7.820 1.00 94.94 309 THR A O 1
ATOM 2426 N N . LEU A 1 310 ? -19.077 9.895 7.443 1.00 95.38 310 LEU A N 1
ATOM 2427 C CA . LEU A 1 310 ? -19.118 9.545 6.021 1.00 95.38 310 LEU A CA 1
ATOM 2428 C C . LEU A 1 310 ? -19.683 8.132 5.809 1.00 95.38 310 LEU A C 1
ATOM 2430 O O . LEU A 1 310 ? -20.624 7.946 5.040 1.00 95.38 310 LEU A O 1
ATOM 2434 N N . LEU A 1 311 ? -19.101 7.138 6.483 1.00 95.88 311 LEU A N 1
ATOM 2435 C CA . LEU A 1 311 ? -19.431 5.730 6.272 1.00 95.88 311 LEU A CA 1
ATOM 2436 C C . LEU A 1 311 ? -20.852 5.384 6.729 1.00 95.88 311 LEU A C 1
ATOM 2438 O O . LEU A 1 311 ? -21.506 4.584 6.069 1.00 95.88 311 LEU A O 1
ATOM 2442 N N . ALA A 1 312 ? -21.321 5.963 7.836 1.00 95.81 312 ALA A N 1
ATOM 2443 C CA . ALA A 1 312 ? -22.653 5.678 8.367 1.00 95.81 312 ALA A CA 1
ATOM 2444 C C . ALA A 1 312 ? -23.767 6.437 7.635 1.00 95.81 312 ALA A C 1
ATOM 2446 O O . ALA A 1 312 ? -24.837 5.878 7.415 1.00 95.81 312 ALA A O 1
ATOM 2447 N N . ASP A 1 313 ? -23.532 7.703 7.280 1.00 95.56 313 ASP A N 1
ATOM 2448 C CA . ASP A 1 313 ? -24.619 8.603 6.876 1.00 95.56 313 ASP A CA 1
ATOM 2449 C C . ASP A 1 313 ? -24.624 8.899 5.373 1.00 95.56 313 ASP A C 1
ATOM 2451 O O . ASP A 1 313 ? -25.638 9.345 4.833 1.00 95.56 313 ASP A O 1
ATOM 2455 N N . ARG A 1 314 ? -23.496 8.689 4.683 1.00 96.19 314 ARG A N 1
ATOM 2456 C CA . ARG A 1 314 ? -23.325 9.107 3.284 1.00 96.19 314 ARG A CA 1
ATOM 2457 C C . ARG A 1 314 ? -23.017 7.974 2.320 1.00 96.19 314 ARG A C 1
ATOM 2459 O O . ARG A 1 314 ? -23.181 8.195 1.124 1.00 96.19 314 ARG A O 1
ATOM 2466 N N . LEU A 1 315 ? -22.610 6.793 2.786 1.00 96.75 315 LEU A N 1
ATOM 2467 C CA . LEU A 1 315 ? -22.298 5.657 1.917 1.00 96.75 315 LEU A CA 1
ATOM 2468 C C . LEU A 1 315 ? -23.247 4.478 2.136 1.00 96.75 315 LEU A C 1
ATOM 2470 O O . LEU A 1 315 ? -23.632 4.161 3.256 1.00 96.75 315 LEU A O 1
ATOM 2474 N N . THR A 1 316 ? -23.559 3.784 1.046 1.00 97.38 316 THR A N 1
ATOM 2475 C CA . THR A 1 316 ? -24.191 2.460 1.056 1.00 97.38 316 THR A CA 1
ATOM 2476 C C . THR A 1 316 ? -23.222 1.460 0.439 1.00 97.38 316 THR A C 1
ATOM 2478 O O . THR A 1 316 ? -22.648 1.710 -0.622 1.00 97.38 316 THR A O 1
ATOM 2481 N N . LEU A 1 317 ? -22.988 0.347 1.138 1.00 97.81 317 LEU A N 1
ATOM 2482 C CA . LEU A 1 317 ? -21.926 -0.615 0.824 1.00 97.81 317 LEU A CA 1
ATOM 2483 C C . LEU A 1 317 ? -22.499 -2.035 0.626 1.00 97.81 317 LEU A C 1
ATOM 2485 O O . LEU A 1 317 ? -22.140 -2.954 1.368 1.00 97.81 317 LEU A O 1
ATOM 2489 N N . PRO A 1 318 ? -23.408 -2.247 -0.349 1.00 98.00 318 PRO A N 1
ATOM 2490 C CA . PRO A 1 318 ? -24.156 -3.501 -0.482 1.00 98.00 318 PRO A CA 1
ATOM 2491 C C . PRO A 1 318 ? -23.276 -4.711 -0.831 1.00 98.00 318 PRO A C 1
ATOM 2493 O O . PRO A 1 318 ? -23.640 -5.845 -0.524 1.00 98.00 318 PRO A O 1
ATOM 2496 N N . HIS A 1 319 ? -22.116 -4.475 -1.449 1.00 98.00 319 HIS A N 1
ATOM 2497 C CA . HIS A 1 319 ? -21.190 -5.508 -1.922 1.00 98.00 319 HIS A CA 1
ATOM 2498 C C . HIS A 1 319 ? -19.945 -5.674 -1.044 1.00 98.00 319 HIS A C 1
ATOM 2500 O O . HIS A 1 319 ? -19.037 -6.420 -1.409 1.00 98.00 319 HIS A O 1
ATOM 2506 N N . LEU A 1 320 ? -19.881 -4.997 0.108 1.00 98.44 320 LEU A N 1
ATOM 2507 C CA . LEU A 1 320 ? -18.696 -5.036 0.955 1.00 98.44 320 LEU A CA 1
ATOM 2508 C C . LEU A 1 320 ? -18.555 -6.393 1.648 1.00 98.44 320 LEU A C 1
ATOM 2510 O O . LEU A 1 320 ? -19.322 -6.725 2.548 1.00 98.44 320 LEU A O 1
ATOM 2514 N N . GLU A 1 321 ? -17.532 -7.146 1.259 1.00 98.56 321 GLU A N 1
ATOM 2515 C CA . GLU A 1 321 ? -17.228 -8.482 1.778 1.00 98.56 321 GLU A CA 1
ATOM 2516 C C . GLU A 1 321 ? -16.184 -8.447 2.893 1.00 98.56 321 GLU A C 1
ATOM 2518 O O . GLU A 1 321 ? -16.228 -9.268 3.815 1.00 98.56 321 GLU A O 1
ATOM 2523 N N . ARG A 1 322 ? -15.254 -7.486 2.834 1.00 98.62 322 ARG A N 1
ATOM 2524 C CA . ARG A 1 322 ? -14.168 -7.330 3.803 1.00 98.62 322 ARG A CA 1
ATOM 2525 C C . ARG A 1 322 ? -14.040 -5.895 4.286 1.00 98.62 322 ARG A C 1
ATOM 2527 O O . ARG A 1 322 ? -13.901 -4.978 3.481 1.00 98.62 322 ARG A O 1
ATOM 2534 N N . ILE A 1 323 ? -13.973 -5.722 5.602 1.00 98.38 323 ILE A N 1
ATOM 2535 C CA . ILE A 1 323 ? -13.648 -4.441 6.229 1.00 98.38 323 ILE A CA 1
ATOM 2536 C C . ILE A 1 323 ? -12.479 -4.587 7.205 1.00 98.38 323 ILE A C 1
ATOM 2538 O O . ILE A 1 323 ? -12.431 -5.524 8.004 1.00 98.38 323 ILE A O 1
ATOM 2542 N N . VAL A 1 324 ? -11.524 -3.662 7.124 1.00 97.94 324 VAL A N 1
ATOM 2543 C CA . VAL A 1 324 ? -10.375 -3.565 8.027 1.00 97.94 324 VAL A CA 1
ATOM 2544 C C . VAL A 1 324 ? -10.387 -2.196 8.686 1.00 97.94 324 VAL A C 1
ATOM 2546 O O . VAL A 1 324 ? -10.249 -1.174 8.016 1.00 97.94 324 VAL A O 1
ATOM 2549 N N . PHE A 1 325 ? -10.522 -2.184 10.002 1.00 97.06 325 PHE A N 1
ATOM 2550 C CA . PHE A 1 325 ? -10.329 -1.005 10.825 1.00 97.06 325 PHE A CA 1
ATOM 2551 C C . PHE A 1 325 ? -8.901 -1.016 11.349 1.00 97.06 325 PHE A C 1
ATOM 2553 O O . PHE A 1 325 ? -8.528 -1.909 12.110 1.00 97.06 325 PHE A O 1
ATOM 2560 N N . SER A 1 326 ? -8.107 -0.046 10.918 1.00 93.25 326 SER A N 1
ATOM 2561 C CA . SER A 1 326 ? -6.747 0.167 11.403 1.00 93.25 326 SER A CA 1
ATOM 2562 C C . SER A 1 326 ? -6.737 1.308 12.407 1.00 93.25 326 SER A C 1
ATOM 2564 O O . SER A 1 326 ? -7.525 2.236 12.267 1.00 93.25 326 SER A O 1
ATOM 2566 N N . GLU A 1 327 ? -5.825 1.240 13.378 1.00 77.12 327 GLU A N 1
ATOM 2567 C CA . GLU A 1 327 ? -5.382 2.373 14.202 1.00 77.12 327 GLU A CA 1
ATOM 2568 C C . GLU A 1 327 ? -6.538 3.263 14.684 1.00 77.12 327 GLU A C 1
ATOM 2570 O O . GLU A 1 327 ? -6.861 4.303 14.121 1.00 77.12 327 GLU A O 1
ATOM 2575 N N . GLY A 1 328 ? -7.199 2.821 15.748 1.00 76.25 328 GLY A N 1
ATOM 2576 C CA . GLY A 1 328 ? -8.289 3.554 16.371 1.00 76.25 328 GLY A CA 1
ATOM 2577 C C . GLY A 1 328 ? -8.856 2.783 17.552 1.00 76.25 328 GLY A C 1
ATOM 2578 O O . GLY A 1 328 ? -8.394 1.693 17.893 1.00 76.25 328 GLY A O 1
ATOM 2579 N N . SER A 1 329 ? -9.876 3.347 18.192 1.00 82.81 329 SER A N 1
ATOM 2580 C CA . SER A 1 329 ? -10.580 2.647 19.261 1.00 82.81 329 SER A CA 1
ATOM 2581 C C . SER A 1 329 ? -11.500 1.574 18.676 1.00 82.81 329 SER A C 1
ATOM 2583 O O . SER A 1 329 ? -12.409 1.873 17.896 1.00 82.81 329 SER A O 1
ATOM 2585 N N . ALA A 1 330 ? -11.303 0.319 19.085 1.00 91.06 330 ALA A N 1
ATOM 2586 C CA . ALA A 1 330 ? -12.153 -0.797 18.683 1.00 91.06 330 ALA A CA 1
ATOM 2587 C C . ALA A 1 330 ? -13.638 -0.545 19.017 1.00 91.06 330 ALA A C 1
ATOM 2589 O O . ALA A 1 330 ? -14.528 -0.972 18.280 1.00 91.06 330 ALA A O 1
ATOM 2590 N N . SER A 1 331 ? -13.924 0.224 20.075 1.00 91.38 331 SER A N 1
ATOM 2591 C CA . SER A 1 331 ? -15.289 0.625 20.424 1.00 91.38 331 SER A CA 1
ATOM 2592 C C . SER A 1 331 ? -15.916 1.568 19.390 1.00 91.38 331 SER A C 1
ATOM 2594 O O . SER A 1 331 ? -17.100 1.411 19.084 1.00 91.38 331 SER A O 1
ATOM 2596 N N . LYS A 1 332 ? -15.135 2.477 18.783 1.00 93.38 332 LYS A N 1
ATOM 2597 C CA . LYS A 1 332 ? -15.579 3.336 17.667 1.00 93.38 332 LYS A CA 1
ATOM 2598 C C . LYS A 1 332 ? -15.894 2.498 16.429 1.00 93.38 332 LYS A C 1
ATOM 2600 O O . LYS A 1 332 ? -16.931 2.712 15.809 1.00 93.38 332 LYS A O 1
ATOM 2605 N N . ALA A 1 333 ? -15.053 1.511 16.111 1.00 95.38 333 ALA A N 1
ATOM 2606 C CA . ALA A 1 333 ? -15.300 0.588 15.002 1.00 95.38 333 ALA A CA 1
ATOM 2607 C C . ALA A 1 333 ? -16.611 -0.198 15.196 1.00 95.38 333 ALA A C 1
ATOM 2609 O O . ALA A 1 333 ? -17.457 -0.228 14.306 1.00 95.38 333 ALA A O 1
ATOM 2610 N N . VAL A 1 334 ? -16.838 -0.766 16.387 1.00 96.56 334 VAL A N 1
ATOM 2611 C CA . VAL A 1 334 ? -18.086 -1.487 16.700 1.00 96.56 334 VAL A CA 1
ATOM 2612 C C . VAL A 1 334 ? -19.306 -0.559 16.700 1.00 96.56 334 VAL A C 1
ATOM 2614 O O . VAL A 1 334 ? -20.368 -0.945 16.214 1.00 96.56 334 VAL A O 1
ATOM 2617 N N . ALA A 1 335 ? -19.174 0.671 17.206 1.00 95.81 335 ALA A N 1
ATOM 2618 C CA . ALA A 1 335 ? -20.250 1.662 17.168 1.00 95.81 335 ALA A CA 1
ATOM 2619 C C . ALA A 1 335 ? -20.614 2.075 15.733 1.00 95.81 335 ALA A C 1
ATOM 2621 O O . ALA A 1 335 ? -21.792 2.252 15.428 1.00 95.81 335 ALA A O 1
ATOM 2622 N N . LEU A 1 336 ? -19.619 2.195 14.853 1.00 96.44 336 LEU A N 1
ATOM 2623 C CA . LEU A 1 336 ? -19.827 2.453 13.434 1.00 96.44 336 LEU A CA 1
ATOM 2624 C C . LEU A 1 336 ? -20.544 1.279 12.755 1.00 96.44 336 LEU A C 1
ATOM 2626 O O . LEU A 1 336 ? -21.560 1.492 12.102 1.00 96.44 336 LEU A O 1
ATOM 2630 N N . LEU A 1 337 ? -20.085 0.041 12.970 1.00 97.69 337 LEU A N 1
ATOM 2631 C CA . LEU A 1 337 ? -20.727 -1.157 12.413 1.00 97.69 337 LEU A CA 1
ATOM 2632 C C . LEU A 1 337 ? -22.205 -1.277 12.813 1.00 97.69 337 LEU A C 1
ATOM 2634 O O . LEU A 1 337 ? -23.012 -1.752 12.024 1.00 97.69 337 LEU A O 1
ATOM 2638 N N . ALA A 1 338 ? -22.579 -0.815 14.010 1.00 97.50 338 ALA A N 1
ATOM 2639 C CA . ALA A 1 338 ? -23.970 -0.809 14.465 1.00 97.50 338 ALA A CA 1
ATOM 2640 C C . ALA A 1 338 ? -24.891 0.132 13.665 1.00 97.50 338 ALA A C 1
ATOM 2642 O O . ALA A 1 338 ? -26.110 -0.003 13.746 1.00 97.50 338 ALA A O 1
ATOM 2643 N N . ARG A 1 339 ? -24.322 1.091 12.926 1.00 97.44 339 ARG A N 1
ATOM 2644 C CA . ARG A 1 339 ? -25.047 2.075 12.108 1.00 97.44 339 ARG A CA 1
ATOM 2645 C C . ARG A 1 339 ? -25.075 1.718 10.621 1.00 97.44 339 ARG A C 1
ATOM 2647 O O . ARG A 1 339 ? -25.719 2.427 9.860 1.00 97.44 339 ARG A O 1
ATOM 2654 N N . MET A 1 340 ? -24.365 0.670 10.204 1.00 97.69 340 MET A N 1
ATOM 2655 C CA . MET A 1 340 ? -24.191 0.317 8.795 1.00 97.69 340 MET A CA 1
ATOM 2656 C C . MET A 1 340 ? -24.985 -0.937 8.428 1.00 97.69 340 MET A C 1
ATOM 2658 O O . MET A 1 340 ? -25.023 -1.911 9.179 1.00 97.69 340 MET A O 1
ATOM 2662 N N . GLU A 1 341 ? -25.544 -0.950 7.220 1.00 97.00 341 GLU A N 1
ATOM 2663 C CA . GLU A 1 341 ? -26.123 -2.149 6.613 1.00 97.00 341 GLU A CA 1
ATOM 2664 C C . GLU A 1 341 ? -25.086 -2.814 5.702 1.00 97.00 341 GLU A C 1
ATOM 2666 O O . GLU A 1 341 ? -24.726 -2.282 4.654 1.00 97.00 341 GLU A O 1
ATOM 2671 N N . LEU A 1 342 ? -24.579 -3.977 6.121 1.00 98.00 342 LEU A N 1
ATOM 2672 C CA . LEU A 1 342 ? -23.479 -4.681 5.452 1.00 98.00 342 LEU A CA 1
ATOM 2673 C C . LEU A 1 342 ? -23.866 -6.136 5.117 1.00 98.00 342 LEU A C 1
ATOM 2675 O O . LEU A 1 342 ? -23.320 -7.077 5.702 1.00 98.00 342 LEU A O 1
ATOM 2679 N N . PRO A 1 343 ? -24.822 -6.361 4.196 1.00 98.25 343 PRO A N 1
ATOM 2680 C CA . PRO A 1 343 ? -25.397 -7.689 3.946 1.00 98.25 343 PRO A CA 1
ATOM 2681 C C . PRO A 1 343 ? -24.389 -8.704 3.375 1.00 98.25 343 PRO A C 1
ATOM 2683 O O . PRO A 1 343 ? -24.521 -9.909 3.595 1.00 98.25 343 PRO A O 1
ATOM 2686 N N . ALA A 1 344 ? -23.360 -8.229 2.669 1.00 98.31 344 ALA A N 1
ATOM 2687 C CA . ALA A 1 344 ? -22.327 -9.071 2.068 1.00 98.31 344 ALA A CA 1
ATOM 2688 C C . ALA A 1 344 ? -21.111 -9.324 2.977 1.00 98.31 344 ALA A C 1
ATOM 2690 O O . ALA A 1 344 ? -20.248 -10.118 2.612 1.00 98.31 344 ALA A O 1
ATOM 2691 N N . LEU A 1 345 ? -21.022 -8.697 4.158 1.00 98.56 345 LEU A N 1
ATOM 2692 C CA . LEU A 1 345 ? -19.799 -8.744 4.963 1.00 98.56 345 LEU A CA 1
ATOM 2693 C C . LEU A 1 345 ? -19.523 -10.153 5.497 1.00 98.56 345 LEU A C 1
ATOM 2695 O O . LEU A 1 345 ? -20.352 -10.729 6.204 1.00 98.56 345 LEU A O 1
ATOM 2699 N N . ARG A 1 346 ? -18.337 -10.681 5.189 1.00 98.56 346 ARG A N 1
ATOM 2700 C CA . ARG A 1 346 ? -17.843 -11.991 5.647 1.00 98.56 346 ARG A CA 1
ATOM 2701 C C . ARG A 1 346 ? -16.565 -11.892 6.464 1.00 98.56 346 ARG A C 1
ATOM 2703 O O . ARG A 1 346 ? -16.307 -12.761 7.294 1.00 98.56 346 ARG A O 1
ATOM 2710 N N . HIS A 1 347 ? -15.783 -10.836 6.263 1.00 98.69 347 HIS A N 1
ATOM 2711 C CA . HIS A 1 347 ? -14.484 -10.672 6.900 1.00 98.69 347 HIS A CA 1
ATOM 2712 C C . HIS A 1 347 ? -14.405 -9.334 7.634 1.00 98.69 347 HIS A C 1
ATOM 2714 O O . HIS A 1 347 ? -14.519 -8.270 7.021 1.00 98.69 347 HIS A O 1
ATOM 2720 N N . LEU A 1 348 ? -14.167 -9.388 8.941 1.00 98.38 348 LEU A N 1
ATOM 2721 C CA . LEU A 1 348 ? -13.962 -8.213 9.783 1.00 98.38 348 LEU A CA 1
ATOM 2722 C C . LEU A 1 348 ? -12.577 -8.278 10.420 1.00 98.38 348 LEU A C 1
ATOM 2724 O O . LEU A 1 348 ? -12.242 -9.261 11.072 1.00 98.38 348 LEU A O 1
ATOM 2728 N N . SER A 1 349 ? -11.797 -7.212 10.275 1.00 98.12 349 SER A N 1
ATOM 2729 C CA . SER A 1 349 ? -10.524 -7.041 10.968 1.00 98.12 349 SER A CA 1
ATOM 2730 C C . SER A 1 349 ? -10.539 -5.750 11.772 1.00 98.12 349 SER A C 1
ATOM 2732 O O . SER A 1 349 ? -10.832 -4.688 11.229 1.00 98.12 349 SER A O 1
ATOM 2734 N N . ILE A 1 350 ? -10.198 -5.832 13.052 1.00 97.38 350 ILE A N 1
ATOM 2735 C CA . ILE A 1 350 ? -9.969 -4.693 13.940 1.00 97.38 350 ILE A CA 1
ATOM 2736 C C . ILE A 1 350 ? -8.519 -4.793 14.403 1.00 97.38 350 ILE A C 1
ATOM 2738 O O . ILE A 1 350 ? -8.142 -5.764 15.057 1.00 97.38 350 ILE A O 1
ATOM 2742 N N . VAL A 1 351 ? -7.707 -3.814 14.014 1.00 95.44 351 VAL A N 1
ATOM 2743 C CA . VAL A 1 351 ? -6.268 -3.779 14.277 1.00 95.44 351 VAL A CA 1
ATOM 2744 C C . VAL A 1 351 ? -5.952 -2.589 15.173 1.00 95.44 351 VAL A C 1
ATOM 2746 O O . VAL A 1 351 ? -6.061 -1.435 14.756 1.00 95.44 351 VAL A O 1
ATOM 2749 N N . GLY A 1 352 ? -5.496 -2.867 16.393 1.00 90.19 352 GLY A N 1
ATOM 2750 C CA . GLY A 1 352 ? -5.221 -1.837 17.391 1.00 90.19 352 GLY A CA 1
ATOM 2751 C C . GLY A 1 352 ? -6.433 -1.451 18.247 1.00 90.19 352 GLY A C 1
ATOM 2752 O O . GLY A 1 352 ? -7.573 -1.823 17.971 1.00 90.19 352 GLY A O 1
ATOM 2753 N N . GLY A 1 353 ? -6.159 -0.673 19.295 1.00 87.50 353 GLY A N 1
ATOM 2754 C CA . GLY A 1 353 ? -7.153 -0.212 20.268 1.00 87.50 353 GLY A CA 1
ATOM 2755 C C . GLY A 1 353 ? -7.306 -1.140 21.476 1.00 87.50 353 GLY A C 1
ATOM 2756 O O . GLY A 1 353 ? -6.628 -2.155 21.583 1.00 87.50 353 GLY A O 1
ATOM 2757 N N . SER A 1 354 ? -8.188 -0.758 22.399 1.00 87.44 354 SER A N 1
ATOM 2758 C CA . SER A 1 354 ? -8.597 -1.575 23.548 1.00 87.44 354 SER A CA 1
ATOM 2759 C C . SER A 1 354 ? -9.971 -2.175 23.252 1.00 87.44 354 SER A C 1
ATOM 2761 O O . SER A 1 354 ? -10.900 -1.448 22.881 1.00 87.44 354 SER A O 1
ATOM 2763 N N . LEU A 1 355 ? -10.095 -3.498 23.350 1.00 91.81 355 LEU A N 1
ATOM 2764 C CA . LEU A 1 355 ? -11.342 -4.221 23.130 1.00 91.81 355 LEU A CA 1
ATOM 2765 C C . LEU A 1 355 ? -11.763 -4.935 24.416 1.00 91.81 355 LEU A C 1
ATOM 2767 O O . LEU A 1 355 ? -11.347 -6.056 24.696 1.00 91.81 355 LEU A O 1
ATOM 2771 N N . ASP A 1 356 ? -12.639 -4.293 25.184 1.00 92.62 356 ASP A N 1
ATOM 2772 C CA . ASP A 1 356 ? -13.182 -4.864 26.412 1.00 92.62 356 ASP A CA 1
ATOM 2773 C C . ASP A 1 356 ? -14.312 -5.886 26.155 1.00 92.62 356 ASP A C 1
ATOM 2775 O O . ASP A 1 356 ? -14.914 -5.978 25.075 1.00 92.62 356 ASP A O 1
ATOM 2779 N N . ALA A 1 357 ? -14.657 -6.655 27.194 1.00 94.12 357 ALA A N 1
ATOM 2780 C CA . ALA A 1 357 ? -15.735 -7.645 27.130 1.00 94.12 357 ALA A CA 1
ATOM 2781 C C . ALA A 1 357 ? -17.098 -7.020 26.759 1.00 94.12 357 ALA A C 1
ATOM 2783 O O . ALA A 1 357 ? -17.937 -7.666 26.124 1.00 94.12 357 ALA A O 1
ATOM 2784 N N . ARG A 1 358 ? -17.328 -5.748 27.118 1.00 95.38 358 ARG A N 1
ATOM 2785 C CA . ARG A 1 358 ? -18.562 -5.022 26.787 1.00 95.38 358 ARG A CA 1
ATOM 2786 C C . ARG A 1 358 ? -18.648 -4.726 25.292 1.00 95.38 358 ARG A C 1
ATOM 2788 O O . ARG A 1 358 ? -19.712 -4.911 24.703 1.00 95.38 358 ARG A O 1
ATOM 2795 N N . THR A 1 359 ? -17.558 -4.284 24.679 1.00 95.69 359 THR A N 1
ATOM 2796 C CA . THR A 1 359 ? -17.466 -3.978 23.248 1.00 95.69 359 THR A CA 1
ATOM 2797 C C . THR A 1 359 ? -17.590 -5.247 22.416 1.00 95.69 359 THR A C 1
ATOM 2799 O O . THR A 1 359 ? -18.366 -5.265 21.461 1.00 95.69 359 THR A O 1
ATOM 2802 N N . LEU A 1 360 ? -16.959 -6.347 22.834 1.00 96.38 360 LEU A N 1
ATOM 2803 C CA . LEU A 1 360 ? -17.183 -7.661 22.222 1.00 96.38 360 LEU A CA 1
ATOM 2804 C C . LEU A 1 360 ? -18.631 -8.128 22.345 1.00 96.38 360 LEU A C 1
ATOM 2806 O O . LEU A 1 360 ? -19.204 -8.627 21.379 1.00 96.38 360 LEU A O 1
ATOM 2810 N N . SER A 1 361 ? -19.265 -7.923 23.503 1.00 96.25 361 SER A N 1
ATOM 2811 C CA . SER A 1 361 ? -20.681 -8.255 23.656 1.00 96.25 361 SER A CA 1
ATOM 2812 C C . SER A 1 361 ? -21.584 -7.394 22.769 1.00 96.25 361 SER A C 1
ATOM 2814 O O . SER A 1 361 ? -22.636 -7.881 22.358 1.00 96.25 361 SER A O 1
ATOM 2816 N N . LYS A 1 362 ? -21.210 -6.140 22.475 1.00 97.75 362 LYS A N 1
ATOM 2817 C CA . LYS A 1 362 ? -21.917 -5.305 21.491 1.00 97.75 362 LYS A CA 1
ATOM 2818 C C . LYS A 1 362 ? -21.727 -5.850 20.080 1.00 97.75 362 LYS A C 1
ATOM 2820 O O . LYS A 1 362 ? -22.721 -6.009 19.385 1.00 97.75 362 LYS A O 1
ATOM 2825 N N . LEU A 1 363 ? -20.494 -6.195 19.696 1.00 97.81 363 LEU A N 1
ATOM 2826 C CA . LEU A 1 363 ? -20.191 -6.808 18.399 1.00 97.81 363 LEU A CA 1
ATOM 2827 C C . LEU A 1 363 ? -20.997 -8.097 18.190 1.00 97.81 363 LEU A C 1
ATOM 2829 O O . LEU A 1 363 ? -21.619 -8.265 17.148 1.00 97.81 363 LEU A O 1
ATOM 2833 N N . ALA A 1 364 ? -21.065 -8.958 19.208 1.00 98.00 364 ALA A N 1
ATOM 2834 C CA . ALA A 1 364 ? -21.868 -10.182 19.199 1.00 98.00 364 ALA A CA 1
ATOM 2835 C C . ALA A 1 364 ? -23.381 -9.933 19.048 1.00 98.00 364 ALA A C 1
ATOM 2837 O O . ALA A 1 364 ? -24.118 -10.836 18.668 1.00 98.00 364 ALA A O 1
ATOM 2838 N N . GLY A 1 365 ? -23.861 -8.734 19.384 1.00 97.88 365 GLY A N 1
ATOM 2839 C CA . GLY A 1 365 ? -25.258 -8.340 19.211 1.00 97.88 365 GLY A CA 1
ATOM 2840 C C . GLY A 1 365 ? -25.577 -7.753 17.835 1.00 97.88 365 GLY A C 1
ATOM 2841 O O . GLY A 1 365 ? -26.746 -7.489 17.564 1.00 97.88 365 GLY A O 1
ATOM 2842 N N . LEU A 1 366 ? -24.575 -7.517 16.980 1.00 98.25 366 LEU A N 1
ATOM 2843 C CA . LEU A 1 366 ? -24.793 -6.921 15.663 1.00 98.25 366 LEU A CA 1
ATOM 2844 C C . LEU A 1 366 ? -25.303 -7.963 14.653 1.00 98.25 366 LEU A C 1
ATOM 2846 O O . LEU A 1 366 ? -24.854 -9.110 14.692 1.00 98.25 366 LEU A O 1
ATOM 2850 N N . PRO A 1 367 ? -26.153 -7.570 13.681 1.00 97.69 367 PRO A N 1
ATOM 2851 C CA . PRO A 1 367 ? -26.646 -8.479 12.639 1.00 97.69 367 PRO A CA 1
ATOM 2852 C C . PRO A 1 367 ? -25.531 -9.173 11.847 1.00 97.69 367 PRO A C 1
ATOM 2854 O O . PRO A 1 367 ? -25.657 -10.339 11.480 1.00 97.69 367 PRO A O 1
ATOM 2857 N N . ILE A 1 368 ? -24.409 -8.477 11.635 1.00 98.31 368 ILE A N 1
ATOM 2858 C CA . ILE A 1 368 ? -23.254 -9.014 10.911 1.00 98.31 368 ILE A CA 1
ATOM 2859 C C . ILE A 1 368 ? -22.585 -10.197 11.627 1.00 98.31 368 ILE A C 1
ATOM 2861 O O . ILE A 1 368 ? -21.952 -11.008 10.962 1.00 98.31 368 ILE A O 1
ATOM 2865 N N . ALA A 1 369 ? -22.717 -10.340 12.953 1.00 98.31 369 ALA A N 1
ATOM 2866 C CA . ALA A 1 369 ? -21.986 -11.357 13.715 1.00 98.31 369 ALA A CA 1
ATOM 2867 C C . ALA A 1 369 ? -22.281 -12.783 13.220 1.00 98.31 369 ALA A C 1
ATOM 2869 O O . ALA A 1 369 ? -21.364 -13.591 13.075 1.00 98.31 369 ALA A O 1
ATOM 2870 N N . ALA A 1 370 ? -23.543 -13.064 12.881 1.00 98.19 370 ALA A N 1
ATOM 2871 C CA . ALA A 1 370 ? -23.987 -14.390 12.455 1.00 98.19 370 ALA A CA 1
ATOM 2872 C C . ALA A 1 370 ? -23.433 -14.819 11.087 1.00 98.19 370 ALA A C 1
ATOM 2874 O O . ALA A 1 370 ? -23.336 -16.019 10.832 1.00 98.19 370 ALA A O 1
ATOM 2875 N N . GLN A 1 371 ? -23.065 -13.858 10.232 1.00 98.38 371 GLN A N 1
ATOM 2876 C CA . GLN A 1 371 ? -22.585 -14.089 8.865 1.00 98.38 371 GLN A CA 1
ATOM 2877 C C . GLN A 1 371 ? -21.064 -13.943 8.703 1.00 98.38 371 GLN A C 1
ATOM 2879 O O . GLN A 1 371 ? -20.554 -14.193 7.613 1.00 98.38 371 GLN A O 1
ATOM 2884 N N . LEU A 1 372 ? -20.336 -13.521 9.744 1.00 98.62 372 LEU A N 1
ATOM 2885 C CA . LEU A 1 372 ? -18.878 -13.429 9.680 1.00 98.62 372 LEU A CA 1
ATOM 2886 C C . LEU A 1 372 ? -18.263 -14.826 9.574 1.00 98.62 372 LEU A C 1
ATOM 2888 O O . LEU A 1 372 ? -18.502 -15.686 10.417 1.00 98.62 372 LEU A O 1
ATOM 2892 N N . GLU A 1 373 ? -17.434 -15.013 8.555 1.00 98.69 373 GLU A N 1
ATOM 2893 C CA . GLU A 1 373 ? -16.646 -16.222 8.314 1.00 98.69 373 GLU A CA 1
ATOM 2894 C C . GLU A 1 373 ? -15.233 -16.083 8.895 1.00 98.69 373 GLU A C 1
ATOM 2896 O O . GLU A 1 373 ? -14.668 -17.062 9.382 1.00 98.69 373 GLU A O 1
ATOM 2901 N N . SER A 1 374 ? -14.685 -14.861 8.904 1.00 98.75 374 SER A N 1
ATOM 2902 C CA . SER A 1 374 ? -13.371 -14.552 9.478 1.00 98.75 374 SER A CA 1
ATOM 2903 C C . SER A 1 374 ? -13.426 -13.290 10.339 1.00 98.75 374 SER A C 1
ATOM 2905 O O . SER A 1 374 ? -13.993 -12.268 9.931 1.00 98.75 374 SER A O 1
ATOM 2907 N N . LEU A 1 375 ? -12.828 -13.367 11.529 1.00 98.50 375 LEU A N 1
ATOM 2908 C CA . LEU A 1 375 ? -12.703 -12.264 12.476 1.00 98.50 375 LEU A CA 1
ATOM 2909 C C . LEU A 1 375 ? -11.247 -12.131 12.928 1.00 98.50 375 LEU A C 1
ATOM 2911 O O . LEU A 1 375 ? -10.704 -13.043 13.543 1.00 98.50 375 LEU A O 1
ATOM 2915 N N . ALA A 1 376 ? -10.634 -10.980 12.674 1.00 98.31 376 ALA A N 1
ATOM 2916 C CA . ALA A 1 376 ? -9.300 -10.648 13.158 1.00 98.31 376 ALA A CA 1
ATOM 2917 C C . ALA A 1 376 ? -9.376 -9.535 14.211 1.00 98.31 376 ALA A C 1
ATOM 2919 O O . ALA A 1 376 ? -9.954 -8.477 13.971 1.00 98.31 376 ALA A O 1
ATOM 2920 N N . LEU A 1 377 ? -8.806 -9.789 15.386 1.00 97.38 377 LEU A N 1
ATOM 2921 C CA . LEU A 1 377 ? -8.762 -8.890 16.540 1.00 97.38 377 LEU A CA 1
ATOM 2922 C C . LEU A 1 377 ? -7.299 -8.669 16.943 1.00 97.38 377 LEU A C 1
ATOM 2924 O O . LEU A 1 377 ? -6.846 -9.063 18.022 1.00 97.38 377 LEU A O 1
ATOM 2928 N N . GLU A 1 378 ? -6.524 -8.083 16.040 1.00 96.06 378 GLU A N 1
ATOM 2929 C CA . GLU A 1 378 ? -5.075 -7.987 16.179 1.00 96.06 378 GLU A CA 1
ATOM 2930 C C . GLU A 1 378 ? -4.670 -6.812 17.067 1.00 96.06 378 GLU A C 1
ATOM 2932 O O . GLU A 1 378 ? -5.056 -5.671 16.814 1.00 96.06 378 GLU A O 1
ATOM 2937 N N . ASN A 1 379 ? -3.820 -7.065 18.069 1.00 92.94 379 ASN A N 1
ATOM 2938 C CA . ASN A 1 379 ? -3.297 -6.011 18.947 1.00 92.94 379 ASN A CA 1
ATOM 2939 C C . ASN A 1 379 ? -4.426 -5.184 19.607 1.00 92.94 379 ASN A C 1
ATOM 2941 O O . ASN A 1 379 ? -4.374 -3.955 19.600 1.00 92.94 379 ASN A O 1
ATOM 2945 N N . THR A 1 380 ? -5.446 -5.869 20.137 1.00 93.25 380 THR A N 1
ATOM 2946 C CA . THR A 1 380 ? -6.681 -5.278 20.691 1.00 93.25 380 THR A CA 1
ATOM 2947 C C . THR A 1 380 ? -6.802 -5.425 22.217 1.00 93.25 380 THR A C 1
ATOM 2949 O O . THR A 1 380 ? -7.892 -5.313 22.770 1.00 93.25 380 THR A O 1
ATOM 2952 N N . ASP A 1 381 ? -5.691 -5.694 22.910 1.00 91.44 381 ASP A N 1
ATOM 2953 C CA . ASP A 1 381 ? -5.642 -5.959 24.361 1.00 91.44 381 ASP A CA 1
ATOM 2954 C C . ASP A 1 381 ? -6.501 -7.123 24.836 1.00 91.44 381 ASP A C 1
ATOM 2956 O O . ASP A 1 381 ? -7.013 -7.134 25.955 1.00 91.44 381 ASP A O 1
ATOM 2960 N N . LEU A 1 382 ? -6.635 -8.145 23.998 1.00 94.44 382 LEU A N 1
ATOM 2961 C CA . LEU A 1 382 ? -7.327 -9.347 24.421 1.00 94.44 382 LEU A CA 1
ATOM 2962 C C . LEU A 1 382 ? -6.548 -10.051 25.532 1.00 94.44 382 LEU A C 1
ATOM 2964 O O . LEU A 1 382 ? -5.385 -10.428 25.354 1.00 94.44 382 LEU A O 1
ATOM 2968 N N . THR A 1 383 ? -7.241 -10.265 26.644 1.00 94.62 383 THR A N 1
ATOM 2969 C CA . THR A 1 383 ? -6.816 -11.088 27.777 1.00 94.62 383 THR A CA 1
ATOM 2970 C C . THR A 1 383 ? -7.626 -12.383 27.828 1.00 94.62 383 THR A C 1
ATOM 2972 O O . THR A 1 383 ? -8.648 -12.530 27.147 1.00 94.62 383 THR A O 1
ATOM 2975 N N . ASP A 1 384 ? -7.186 -13.325 28.662 1.00 95.62 384 ASP A N 1
ATOM 2976 C CA . ASP A 1 384 ? -7.851 -14.618 28.847 1.00 95.62 384 ASP A CA 1
ATOM 2977 C C . ASP A 1 384 ? -9.317 -14.451 29.302 1.00 95.62 384 ASP A C 1
ATOM 2979 O O . ASP A 1 384 ? -10.207 -15.062 28.709 1.00 95.62 384 ASP A O 1
ATOM 2983 N N . ASP A 1 385 ? -9.596 -13.547 30.249 1.00 95.56 385 ASP A N 1
ATOM 2984 C CA . ASP A 1 385 ? -10.951 -13.272 30.765 1.00 95.56 385 ASP A CA 1
ATOM 2985 C C . ASP A 1 385 ? -11.896 -12.708 29.691 1.00 95.56 385 ASP A C 1
ATOM 2987 O O . ASP A 1 385 ? -13.094 -13.031 29.630 1.00 95.56 385 ASP A O 1
ATOM 2991 N N . ILE A 1 386 ? -11.361 -11.846 28.820 1.00 96.38 386 ILE A N 1
ATOM 2992 C CA . ILE A 1 386 ? -12.110 -11.257 27.708 1.00 96.38 386 ILE A CA 1
ATOM 2993 C C . ILE A 1 386 ? -12.457 -12.349 26.692 1.00 96.38 386 ILE A C 1
ATOM 2995 O O . ILE A 1 386 ? -13.606 -12.436 26.249 1.00 96.38 386 ILE A O 1
ATOM 2999 N N . LEU A 1 387 ? -11.501 -13.224 26.365 1.00 97.12 387 LEU A N 1
ATOM 3000 C CA . LEU A 1 387 ? -11.720 -14.358 25.464 1.00 97.12 387 LEU A CA 1
ATOM 3001 C C . LEU A 1 387 ? -12.685 -15.388 26.042 1.00 97.12 387 LEU A C 1
ATOM 3003 O O . LEU A 1 387 ? -13.523 -15.909 25.309 1.00 97.12 387 LEU A O 1
ATOM 3007 N N . GLU A 1 388 ? -12.626 -15.659 27.343 1.00 97.56 388 GLU A N 1
ATOM 3008 C CA . GLU A 1 388 ? -13.585 -16.542 28.006 1.00 97.56 388 GLU A CA 1
ATOM 3009 C C . GLU A 1 388 ? -15.006 -15.959 27.932 1.00 97.56 388 GLU A C 1
ATOM 3011 O O . GLU A 1 388 ? -15.982 -16.658 27.639 1.00 97.56 388 GLU A O 1
ATOM 3016 N N . SER A 1 389 ? -15.135 -14.647 28.135 1.00 96.62 389 SER A N 1
ATOM 3017 C CA . SER A 1 389 ? -16.404 -13.931 27.978 1.00 96.62 389 SER A CA 1
ATOM 3018 C C . SER A 1 389 ? -16.908 -13.969 26.533 1.00 96.62 389 SER A C 1
ATOM 3020 O O . SER A 1 389 ? -18.108 -14.132 26.299 1.00 96.62 389 SER A O 1
ATOM 3022 N N . PHE A 1 390 ? -16.001 -13.877 25.560 1.00 96.94 390 PHE A N 1
ATOM 3023 C CA . PHE A 1 390 ? -16.316 -13.995 24.141 1.00 96.94 390 PHE A CA 1
ATOM 3024 C C . PHE A 1 390 ? -16.753 -15.424 23.770 1.00 96.94 390 PHE A C 1
ATOM 3026 O O . PHE A 1 390 ? -17.762 -15.601 23.085 1.00 96.94 390 PHE A O 1
ATOM 3033 N N . ALA A 1 391 ? -16.099 -16.455 24.307 1.00 97.75 391 ALA A N 1
ATOM 3034 C CA . ALA A 1 391 ? -16.478 -17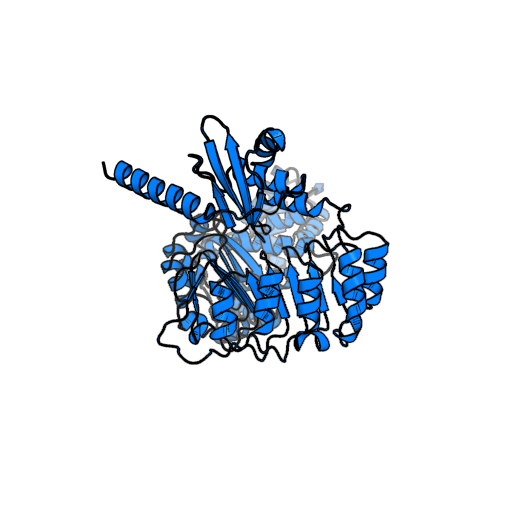.854 24.107 1.00 97.75 391 ALA A CA 1
ATOM 3035 C C . ALA A 1 391 ? -17.932 -18.135 24.522 1.00 97.75 391 ALA A C 1
ATOM 3037 O O . ALA A 1 391 ? -18.668 -18.821 23.810 1.00 97.75 391 ALA A O 1
ATOM 3038 N N . LYS A 1 392 ? -18.411 -17.500 25.600 1.00 97.69 392 LYS A N 1
ATOM 3039 C CA . LYS A 1 392 ? -19.819 -17.579 26.045 1.00 97.69 392 LYS A CA 1
ATOM 3040 C C . LYS A 1 392 ? -20.816 -16.997 25.029 1.00 97.69 392 LYS A C 1
ATOM 3042 O O . LYS A 1 392 ? -22.014 -17.256 25.130 1.00 97.69 392 LYS A O 1
ATOM 3047 N N . LYS A 1 393 ? -20.349 -16.214 24.052 1.00 97.88 393 LYS A N 1
ATOM 3048 C CA . LYS A 1 393 ? -21.139 -15.614 22.964 1.00 97.88 393 LYS A CA 1
ATOM 3049 C C . LYS A 1 393 ? -20.934 -16.304 21.614 1.00 97.88 393 LYS A C 1
ATOM 3051 O O . LYS A 1 393 ? -21.433 -15.808 20.608 1.00 97.88 393 LYS A O 1
ATOM 3056 N N . ARG A 1 394 ? -20.270 -17.465 21.567 1.00 97.12 394 ARG A N 1
ATOM 3057 C CA . ARG A 1 394 ? -19.995 -18.212 20.327 1.00 97.12 394 ARG A CA 1
ATOM 3058 C C . ARG A 1 394 ? -21.232 -18.457 19.449 1.00 97.12 394 ARG A C 1
ATOM 3060 O O . ARG A 1 394 ? -21.123 -18.455 18.224 1.00 97.12 394 ARG A O 1
ATOM 3067 N N . SER A 1 395 ? -22.411 -18.649 20.036 1.00 97.88 395 SER A N 1
ATOM 3068 C CA . SER A 1 395 ? -23.647 -18.862 19.269 1.00 97.88 395 SER A CA 1
ATOM 3069 C C . SER A 1 395 ? -24.020 -17.684 18.362 1.00 97.88 395 SER A C 1
ATOM 3071 O O . SER A 1 395 ? -24.666 -17.900 17.342 1.00 97.88 395 SER A O 1
ATOM 3073 N N . ALA A 1 396 ? -23.579 -16.463 18.685 1.00 98.06 396 ALA A N 1
ATOM 3074 C CA . ALA A 1 396 ? -23.788 -15.290 17.840 1.00 98.06 396 ALA A CA 1
ATOM 3075 C C . ALA A 1 396 ? -22.961 -15.324 16.546 1.00 98.06 396 ALA A C 1
ATOM 3077 O O . ALA A 1 396 ? -23.334 -14.686 15.571 1.00 98.06 396 ALA A O 1
ATOM 3078 N N . PHE A 1 397 ? -21.867 -16.089 16.518 1.00 98.06 397 PHE A N 1
ATOM 3079 C CA . PHE A 1 397 ? -20.914 -16.151 15.407 1.00 98.06 397 PHE A CA 1
ATOM 3080 C C . PHE A 1 397 ? -21.054 -17.457 14.624 1.00 98.06 397 PHE A C 1
ATOM 3082 O O . PHE A 1 397 ? -20.075 -18.156 14.373 1.00 98.06 397 PHE A O 1
ATOM 3089 N N . GLY A 1 398 ? -22.289 -17.854 14.302 1.00 97.56 398 GLY A N 1
ATOM 3090 C CA . GLY A 1 398 ? -22.619 -19.168 13.735 1.00 97.56 398 GLY A CA 1
ATOM 3091 C C . GLY A 1 398 ? -21.748 -19.590 12.543 1.00 97.56 398 GLY A C 1
ATOM 3092 O O . GLY A 1 398 ? -21.296 -20.733 12.514 1.00 97.56 398 GLY A O 1
ATOM 3093 N N . ALA A 1 399 ? -21.445 -18.661 11.630 1.00 98.25 399 ALA A N 1
ATOM 3094 C CA . ALA A 1 399 ? -20.647 -18.913 10.428 1.00 98.25 399 ALA A CA 1
ATOM 3095 C C . ALA A 1 399 ? -19.117 -18.868 10.627 1.00 98.25 399 ALA A C 1
ATOM 3097 O O . ALA A 1 399 ? -18.388 -19.258 9.716 1.00 98.25 399 ALA A O 1
ATOM 3098 N N . LEU A 1 400 ? -18.620 -18.440 11.794 1.00 98.62 400 LEU A N 1
ATOM 3099 C CA . LEU A 1 400 ? -17.203 -18.124 11.986 1.00 98.62 400 LEU A CA 1
ATOM 3100 C C . LEU A 1 400 ? -16.308 -19.367 11.882 1.00 98.62 400 LEU A C 1
ATOM 3102 O O . LEU A 1 400 ? -16.433 -20.307 12.675 1.00 98.62 400 LEU A O 1
ATOM 3106 N N . GLN A 1 401 ? -15.394 -19.335 10.910 1.00 98.56 401 GLN A N 1
ATOM 3107 C CA . GLN A 1 401 ? -14.413 -20.383 10.613 1.00 98.56 401 GLN A CA 1
ATOM 3108 C C . GLN A 1 401 ? -13.013 -20.017 11.106 1.00 98.56 401 GLN A C 1
ATOM 3110 O O . GLN A 1 401 ? -12.268 -20.886 11.564 1.00 98.56 401 GLN A O 1
ATOM 3115 N N . GLU A 1 402 ? -12.669 -18.733 11.029 1.00 98.69 402 GLU A N 1
ATOM 3116 C CA . GLU A 1 402 ? -11.334 -18.229 11.327 1.00 98.69 402 GLU A CA 1
ATOM 3117 C C . GLU A 1 402 ? -11.379 -17.128 12.385 1.00 98.69 402 GLU A C 1
ATOM 3119 O O . GLU A 1 402 ? -12.165 -16.182 12.292 1.00 98.69 402 GLU A O 1
ATOM 3124 N N . LEU A 1 403 ? -10.502 -17.245 13.380 1.00 98.56 403 LEU A N 1
ATOM 3125 C CA . LEU A 1 403 ? -10.274 -16.226 14.395 1.00 98.56 403 LEU A CA 1
ATOM 3126 C C . LEU A 1 403 ? -8.779 -15.901 14.477 1.00 98.56 403 LEU A C 1
ATOM 3128 O O . LEU A 1 403 ? -7.971 -16.755 14.846 1.00 98.56 403 LEU A O 1
ATOM 3132 N N . ASP A 1 404 ? -8.407 -14.661 14.174 1.00 98.56 404 ASP A N 1
ATOM 3133 C CA . ASP A 1 404 ? -7.052 -14.160 14.408 1.00 98.56 404 ASP A CA 1
ATOM 3134 C C . ASP A 1 404 ? -7.008 -13.334 15.700 1.00 98.56 404 ASP A C 1
ATOM 3136 O O . ASP A 1 404 ? -7.682 -12.316 15.831 1.00 98.56 404 ASP A O 1
ATOM 3140 N N . VAL A 1 405 ? -6.210 -13.786 16.665 1.00 98.00 405 VAL A N 1
ATOM 3141 C CA . VAL A 1 405 ? -5.944 -13.116 17.949 1.00 98.00 405 VAL A CA 1
ATOM 3142 C C . VAL A 1 405 ? -4.462 -12.773 18.096 1.00 98.00 405 VAL A C 1
ATOM 3144 O O . VAL A 1 405 ? -3.921 -12.723 19.204 1.00 98.00 405 VAL A O 1
ATOM 3147 N N . SER A 1 406 ? -3.757 -12.570 16.986 1.00 96.69 406 SER A N 1
ATOM 3148 C CA . SER A 1 406 ? -2.339 -12.220 16.993 1.00 96.69 406 SER A CA 1
ATOM 3149 C C . SER A 1 406 ? -2.065 -10.906 17.730 1.00 96.69 406 SER A C 1
ATOM 3151 O O . SER A 1 406 ? -2.891 -9.998 17.777 1.00 96.69 406 SER A O 1
ATOM 3153 N N . PHE A 1 407 ? -0.864 -10.801 18.302 1.00 92.69 407 PHE A N 1
ATOM 3154 C CA . PHE A 1 407 ? -0.374 -9.608 19.000 1.00 92.69 407 PHE A CA 1
ATOM 3155 C C . PHE A 1 407 ? -1.166 -9.217 20.265 1.00 92.69 407 PHE A C 1
ATOM 3157 O O . PHE A 1 407 ? -1.175 -8.050 20.648 1.00 92.69 407 PHE A O 1
ATOM 3164 N N . ASN A 1 408 ? -1.803 -10.176 20.939 1.00 94.31 408 ASN A N 1
ATOM 3165 C CA . ASN A 1 408 ? -2.538 -9.955 22.190 1.00 94.31 408 ASN A CA 1
ATOM 3166 C C . ASN A 1 408 ? -1.765 -10.449 23.431 1.00 94.31 408 ASN A C 1
ATOM 3168 O O . ASN A 1 408 ? -0.570 -10.738 23.345 1.00 94.31 408 ASN A O 1
ATOM 3172 N N . GLU A 1 409 ? -2.424 -10.502 24.589 1.00 92.88 409 GLU A N 1
ATOM 3173 C CA . GLU A 1 409 ? -1.876 -10.957 25.876 1.00 92.88 409 GLU A CA 1
ATOM 3174 C C . GLU A 1 409 ? -2.433 -12.326 26.286 1.00 92.88 409 GLU A C 1
ATOM 3176 O O . GLU A 1 409 ? -2.719 -12.577 27.457 1.00 92.88 409 GLU A O 1
ATOM 3181 N N . LEU A 1 410 ? -2.622 -13.225 25.320 1.00 94.88 410 LEU A N 1
ATOM 3182 C CA . LEU A 1 410 ? -3.280 -14.495 25.598 1.00 94.88 410 LEU A CA 1
ATOM 3183 C C . LEU A 1 410 ? -2.311 -15.529 26.171 1.00 94.88 410 LEU A C 1
ATOM 3185 O O . LEU A 1 410 ? -1.286 -15.873 25.569 1.00 94.88 410 LEU A O 1
ATOM 3189 N N . GLY A 1 411 ? -2.690 -16.062 27.328 1.00 95.06 411 GLY A N 1
ATOM 3190 C CA . GLY A 1 411 ? -2.106 -17.235 27.945 1.00 95.06 411 GLY A CA 1
ATOM 3191 C C . GLY A 1 411 ? -2.615 -18.531 27.317 1.00 95.06 411 GLY A C 1
ATOM 3192 O O . GLY A 1 411 ? -3.246 -18.570 26.257 1.00 95.06 411 GLY A O 1
ATOM 3193 N N . LYS A 1 412 ? -2.324 -19.653 27.982 1.00 96.62 412 LYS A N 1
ATOM 3194 C CA . LYS A 1 412 ? -2.802 -20.967 27.526 1.00 96.62 412 LYS A CA 1
ATOM 3195 C C . LYS A 1 412 ? -4.326 -21.066 27.585 1.00 96.62 412 LYS A C 1
ATOM 3197 O O . LYS A 1 412 ? -4.911 -21.655 26.676 1.00 96.62 412 LYS A O 1
ATOM 3202 N N . ASP A 1 413 ? -4.936 -20.480 28.611 1.00 96.69 413 ASP A N 1
ATOM 3203 C CA . ASP A 1 413 ? -6.375 -20.561 28.850 1.00 96.69 413 ASP A CA 1
ATOM 3204 C C . ASP A 1 413 ? -7.138 -19.679 27.856 1.00 96.69 413 ASP A C 1
ATOM 3206 O O . ASP A 1 413 ? -8.082 -20.153 27.223 1.00 96.69 413 ASP A O 1
ATOM 3210 N N . GLY A 1 414 ? -6.653 -18.464 27.579 1.00 97.00 414 GLY A N 1
ATOM 3211 C CA . GLY A 1 414 ? -7.206 -17.604 26.527 1.00 97.00 414 GLY A CA 1
ATOM 3212 C C . GLY A 1 414 ? -7.134 -18.231 25.132 1.00 97.00 414 GLY A C 1
ATOM 3213 O O . GLY A 1 414 ? -8.104 -18.182 24.374 1.00 97.00 414 GLY A O 1
ATOM 3214 N N . LEU A 1 415 ? -6.029 -18.906 24.793 1.00 98.06 415 LEU A N 1
ATOM 3215 C CA . LEU A 1 415 ? -5.916 -19.646 23.527 1.00 98.06 415 LEU A CA 1
ATOM 3216 C C . LEU A 1 415 ? -6.819 -20.884 23.477 1.00 98.06 415 LEU A C 1
ATOM 3218 O O . LEU A 1 415 ? -7.316 -21.239 22.407 1.00 98.06 415 LEU A O 1
ATOM 3222 N N . ALA A 1 416 ? -7.038 -21.558 24.608 1.00 97.94 416 ALA A N 1
ATOM 3223 C CA . ALA A 1 416 ? -8.013 -22.639 24.691 1.00 97.94 416 ALA A CA 1
ATOM 3224 C C . ALA A 1 416 ? -9.436 -22.105 24.462 1.00 97.94 416 ALA A C 1
ATOM 3226 O O . ALA A 1 416 ? -10.157 -22.666 23.638 1.00 97.94 416 ALA A O 1
ATOM 3227 N N . ALA A 1 417 ? -9.799 -20.983 25.092 1.00 97.94 417 ALA A N 1
ATOM 3228 C CA . ALA A 1 417 ? -11.070 -20.299 24.869 1.00 97.94 417 ALA A CA 1
ATOM 3229 C C . ALA A 1 417 ? -11.239 -19.877 23.398 1.00 97.94 417 ALA A C 1
ATOM 3231 O O . ALA A 1 417 ? -12.272 -20.175 22.800 1.00 97.94 417 ALA A O 1
ATOM 3232 N N . ALA A 1 418 ? -10.212 -19.302 22.764 1.00 97.94 418 ALA A N 1
ATOM 3233 C CA . ALA A 1 418 ? -10.240 -18.926 21.346 1.00 97.94 418 ALA A CA 1
ATOM 3234 C C . ALA A 1 418 ? -10.563 -20.110 20.414 1.00 97.94 418 ALA A C 1
ATOM 3236 O O . ALA A 1 418 ? -11.348 -19.970 19.478 1.00 97.94 418 ALA A O 1
ATOM 3237 N N . ARG A 1 419 ? -10.032 -21.308 20.695 1.00 98.25 419 ARG A N 1
ATOM 3238 C CA . ARG A 1 419 ? -10.326 -22.528 19.913 1.00 98.25 419 ARG A CA 1
ATOM 3239 C C . ARG A 1 419 ? -11.751 -23.047 20.089 1.00 98.25 419 ARG A C 1
ATOM 3241 O O . ARG A 1 419 ? -12.228 -23.801 19.250 1.00 98.25 419 ARG A O 1
ATOM 3248 N N . THR A 1 420 ? -12.446 -22.653 21.156 1.00 97.94 420 THR A N 1
ATOM 3249 C CA . THR A 1 420 ? -13.893 -22.904 21.269 1.00 97.94 420 THR A CA 1
ATOM 3250 C C . THR A 1 420 ? -14.709 -21.935 20.412 1.00 97.94 420 THR A C 1
ATOM 3252 O O . THR A 1 420 ? -15.865 -22.216 20.095 1.00 97.94 420 THR A O 1
ATOM 3255 N N . ILE A 1 421 ? -14.111 -20.802 20.017 1.00 98.19 421 ILE A N 1
ATOM 3256 C CA . ILE A 1 421 ? -14.774 -19.762 19.233 1.00 98.19 421 ILE A CA 1
ATOM 3257 C C . ILE A 1 421 ? -14.703 -20.057 17.732 1.00 98.19 421 ILE A C 1
ATOM 3259 O O . ILE A 1 421 ? -15.692 -19.888 17.029 1.00 98.19 421 ILE A O 1
ATOM 3263 N N . ALA A 1 422 ? -13.569 -20.520 17.216 1.00 98.25 422 ALA A N 1
ATOM 3264 C CA . ALA A 1 422 ? -13.431 -20.851 15.799 1.00 98.25 422 ALA A CA 1
ATOM 3265 C C . ALA A 1 422 ? -12.599 -22.129 15.602 1.00 98.25 422 ALA A C 1
ATOM 3267 O O . ALA A 1 422 ? -11.668 -22.363 16.376 1.00 98.25 422 ALA A O 1
ATOM 3268 N N . PRO A 1 423 ? -12.896 -22.939 14.565 1.00 98.06 423 PRO A N 1
ATOM 3269 C CA . PRO A 1 423 ? -12.086 -24.105 14.209 1.00 98.06 423 PRO A CA 1
ATOM 3270 C C . PRO A 1 423 ? -10.621 -23.757 13.929 1.00 98.06 423 PRO A C 1
ATOM 3272 O O . PRO A 1 423 ? -9.717 -24.463 14.380 1.00 98.06 423 PRO A O 1
ATOM 3275 N N . THR A 1 424 ? -10.387 -22.656 13.212 1.00 98.38 424 THR A N 1
ATOM 3276 C CA . THR A 1 424 ? -9.049 -22.186 12.857 1.00 98.38 424 THR A CA 1
ATOM 3277 C C . THR A 1 424 ? -8.713 -20.949 13.676 1.00 98.38 424 THR A C 1
ATOM 3279 O O . THR A 1 424 ? -9.390 -19.927 13.575 1.00 98.38 424 THR A O 1
ATOM 3282 N N . VAL A 1 425 ? -7.645 -21.029 14.475 1.00 98.38 425 VAL A N 1
ATOM 3283 C CA . VAL A 1 425 ? -7.165 -19.911 15.297 1.00 98.38 425 VAL A CA 1
ATOM 3284 C C . VAL A 1 425 ? -5.731 -19.553 14.932 1.00 98.38 425 VAL A C 1
ATOM 3286 O O . VAL A 1 425 ? -4.831 -20.390 15.040 1.00 98.38 425 VAL A O 1
ATOM 3289 N N . THR A 1 426 ? -5.511 -18.289 14.574 1.00 98.44 426 THR A N 1
ATOM 3290 C CA . THR A 1 426 ? -4.177 -17.704 14.393 1.00 98.44 426 THR A CA 1
ATOM 3291 C C . THR A 1 426 ? -3.811 -16.896 15.635 1.00 98.44 426 THR A C 1
ATOM 3293 O O . THR A 1 426 ? -4.580 -16.064 16.100 1.00 98.44 426 THR A O 1
ATOM 3296 N N . SER A 1 427 ? -2.636 -17.156 16.214 1.00 97.00 427 SER A N 1
ATOM 3297 C CA . SER A 1 427 ? -2.208 -16.524 17.471 1.00 97.00 427 SER A CA 1
ATOM 3298 C C . SER A 1 427 ? -0.715 -16.194 17.469 1.00 97.00 427 SER A C 1
ATOM 3300 O O . SER A 1 427 ? 0.064 -16.695 18.287 1.00 97.00 427 SER A O 1
ATOM 3302 N N . ARG A 1 428 ? -0.268 -15.368 16.524 1.00 96.00 428 ARG A N 1
ATOM 3303 C CA . ARG A 1 428 ? 1.152 -15.013 16.393 1.00 96.00 428 ARG A CA 1
ATOM 3304 C C . ARG A 1 428 ? 1.541 -13.961 17.436 1.00 96.00 428 ARG A C 1
ATOM 3306 O O . ARG A 1 428 ? 0.755 -13.075 17.746 1.00 96.00 428 ARG A O 1
ATOM 3313 N N . ARG A 1 429 ? 2.779 -14.038 17.944 1.00 90.75 429 ARG A N 1
ATOM 3314 C CA . ARG A 1 429 ? 3.432 -12.982 18.750 1.00 90.75 429 ARG A CA 1
ATOM 3315 C C . ARG A 1 429 ? 2.615 -12.499 19.968 1.00 90.75 429 ARG A C 1
ATOM 3317 O O . ARG A 1 429 ? 2.431 -11.298 20.139 1.00 90.75 429 ARG A O 1
ATOM 3324 N N . GLN A 1 430 ? 2.166 -13.427 20.816 1.00 93.12 430 GLN A N 1
ATOM 3325 C CA . GLN A 1 430 ? 1.539 -13.079 22.099 1.00 93.12 430 GLN A CA 1
ATOM 3326 C C . GLN A 1 430 ? 2.553 -12.431 23.051 1.00 93.12 430 GLN A C 1
ATOM 3328 O O . GLN A 1 430 ? 3.723 -12.822 23.112 1.00 93.12 430 GLN A O 1
ATOM 3333 N N . SER A 1 431 ? 2.101 -11.423 23.782 1.00 85.62 431 SER A N 1
ATOM 3334 C CA . SER A 1 431 ? 2.830 -10.777 24.866 1.00 85.62 431 SER A CA 1
ATOM 3335 C C . SER A 1 431 ? 2.570 -11.498 26.185 1.00 85.62 431 SER A C 1
ATOM 3337 O O . SER A 1 431 ? 1.548 -12.156 26.347 1.00 85.62 431 SER A O 1
ATOM 3339 N N . ALA A 1 432 ? 3.477 -11.344 27.153 1.00 84.12 432 ALA A N 1
ATOM 3340 C CA . ALA A 1 432 ? 3.124 -11.687 28.527 1.00 84.12 432 ALA A CA 1
ATOM 3341 C C . ALA A 1 432 ? 1.983 -10.764 29.014 1.00 84.12 432 ALA A C 1
ATOM 3343 O O . ALA A 1 432 ? 1.964 -9.598 28.600 1.00 84.12 432 ALA A O 1
ATOM 3344 N N . PRO A 1 433 ? 1.071 -11.259 29.867 1.00 80.38 433 PRO A N 1
ATOM 3345 C CA . PRO A 1 433 ? -0.008 -10.454 30.437 1.00 80.38 433 PRO A CA 1
ATOM 3346 C C . PRO A 1 433 ? 0.498 -9.151 31.069 1.00 80.38 433 PRO A C 1
ATOM 3348 O O . PRO A 1 433 ? 1.539 -9.147 31.729 1.00 80.38 433 PRO A O 1
ATOM 3351 N N . GLY A 1 434 ? -0.227 -8.056 30.846 1.00 76.06 434 GLY A N 1
ATOM 3352 C CA . GLY A 1 434 ? 0.082 -6.701 31.306 1.00 76.06 434 GLY A CA 1
ATOM 3353 C C . GLY A 1 434 ? 1.054 -5.895 30.432 1.00 76.06 434 GLY A C 1
ATOM 3354 O O . GLY A 1 434 ? 1.300 -4.728 30.733 1.00 76.06 434 GLY A O 1
ATOM 3355 N N . ASN A 1 435 ? 1.622 -6.463 29.359 1.00 78.69 435 ASN A N 1
ATOM 3356 C CA . ASN A 1 435 ? 2.670 -5.796 28.570 1.00 78.69 435 ASN A CA 1
ATOM 3357 C C . ASN A 1 435 ? 2.205 -5.091 27.283 1.00 78.69 435 ASN A C 1
ATOM 3359 O O . ASN A 1 435 ? 2.981 -4.321 26.721 1.00 78.69 435 ASN A O 1
ATOM 3363 N N . ASN A 1 436 ? 1.014 -5.341 26.747 1.00 75.94 436 ASN A N 1
ATOM 3364 C CA . ASN A 1 436 ? 0.519 -4.721 25.513 1.00 75.94 436 ASN A CA 1
ATOM 3365 C C . ASN A 1 436 ? 0.228 -3.242 25.690 1.00 75.94 436 ASN A C 1
ATOM 3367 O O . ASN A 1 436 ? 0.618 -2.457 24.825 1.00 75.94 436 ASN A O 1
ATOM 3371 N N . ALA A 1 437 ? -0.384 -2.859 26.810 1.00 78.62 437 ALA A N 1
ATOM 3372 C CA . ALA A 1 437 ? -0.578 -1.456 27.149 1.00 78.62 437 ALA A CA 1
ATOM 3373 C C . ALA A 1 437 ? 0.771 -0.722 27.167 1.00 78.62 437 ALA A C 1
ATOM 3375 O O . ALA A 1 437 ? 0.939 0.302 26.502 1.00 78.62 437 ALA A O 1
ATOM 3376 N N . GLU A 1 4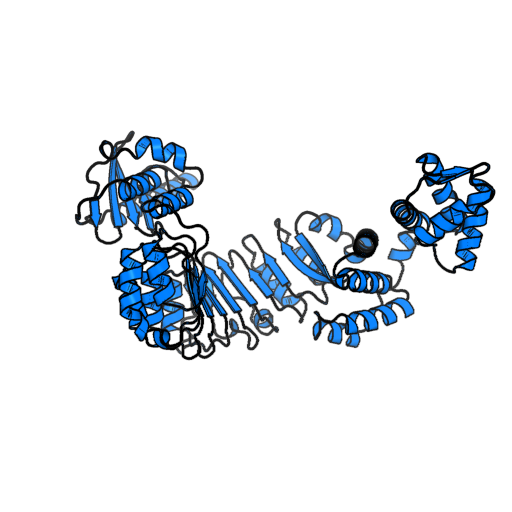38 ? 1.791 -1.314 27.795 1.00 85.94 438 GLU A N 1
ATOM 3377 C CA . GLU A 1 438 ? 3.134 -0.737 27.798 1.00 85.94 438 GLU A CA 1
ATOM 3378 C C . GLU A 1 438 ? 3.759 -0.747 26.395 1.00 85.94 438 GLU A C 1
ATOM 3380 O O . GLU A 1 438 ? 4.319 0.259 25.973 1.00 85.94 438 GLU A O 1
ATOM 3385 N N . LYS A 1 439 ? 3.625 -1.827 25.615 1.00 82.62 439 LYS A N 1
ATOM 3386 C CA . LYS A 1 439 ? 4.122 -1.894 24.227 1.00 82.62 439 LYS A CA 1
ATOM 3387 C C . LYS A 1 439 ? 3.470 -0.854 23.316 1.00 82.62 439 LYS A C 1
ATOM 3389 O O . LYS A 1 439 ? 4.167 -0.299 22.465 1.00 82.62 439 LYS A O 1
ATOM 3394 N N . ARG A 1 440 ? 2.173 -0.568 23.478 1.00 82.19 440 ARG A N 1
ATOM 3395 C CA . ARG A 1 440 ? 1.491 0.516 22.755 1.00 82.19 440 ARG A CA 1
ATOM 3396 C C . ARG A 1 440 ? 2.078 1.859 23.126 1.00 82.19 440 ARG A C 1
ATOM 3398 O O . ARG A 1 440 ? 2.449 2.603 22.224 1.00 82.19 440 ARG A O 1
ATOM 3405 N N . VAL A 1 441 ? 2.246 2.128 24.420 1.00 87.69 441 VAL A N 1
ATOM 3406 C CA . VAL A 1 441 ? 2.884 3.367 24.874 1.00 87.69 441 VAL A CA 1
ATOM 3407 C C . VAL A 1 441 ? 4.314 3.466 24.346 1.00 87.69 441 VAL A C 1
ATOM 3409 O O . VAL A 1 441 ? 4.704 4.523 23.870 1.00 87.69 441 VAL A O 1
ATOM 3412 N N . ARG A 1 442 ? 5.085 2.372 24.322 1.00 87.38 442 ARG A N 1
ATOM 3413 C CA . ARG A 1 442 ? 6.434 2.344 23.730 1.00 87.38 442 ARG A CA 1
ATOM 3414 C C . ARG A 1 442 ? 6.423 2.651 22.227 1.00 87.38 442 ARG A C 1
ATOM 3416 O O . ARG A 1 442 ? 7.318 3.349 21.761 1.00 87.38 442 ARG A O 1
ATOM 3423 N N . ARG A 1 443 ? 5.424 2.173 21.472 1.00 83.94 443 ARG A N 1
ATOM 3424 C CA . ARG A 1 443 ? 5.256 2.496 20.041 1.00 83.94 443 ARG A CA 1
ATOM 3425 C C . ARG A 1 443 ? 4.872 3.963 19.841 1.00 83.94 443 ARG A C 1
ATOM 3427 O O . ARG A 1 443 ? 5.511 4.642 19.047 1.00 83.94 443 ARG A O 1
ATOM 3434 N N . PHE A 1 444 ? 3.888 4.439 20.600 1.00 86.75 444 PHE A N 1
ATOM 3435 C CA . PHE A 1 444 ? 3.448 5.835 20.638 1.00 86.75 444 PHE A CA 1
ATOM 3436 C C . PHE A 1 444 ? 4.586 6.795 21.008 1.00 86.75 444 PHE A C 1
ATOM 3438 O O . PHE A 1 444 ? 4.723 7.865 20.427 1.00 86.75 444 PHE A O 1
ATOM 3445 N N . ALA A 1 445 ? 5.450 6.387 21.936 1.00 89.81 445 ALA A N 1
ATOM 3446 C CA . ALA A 1 445 ? 6.583 7.176 22.390 1.00 89.81 445 ALA A CA 1
ATOM 3447 C C . ALA A 1 445 ? 7.646 7.407 21.306 1.00 89.81 445 ALA A C 1
ATOM 3449 O O . ALA A 1 445 ? 8.359 8.412 21.357 1.00 89.81 445 ALA A O 1
ATOM 3450 N N . GLY A 1 446 ? 7.820 6.463 20.373 1.00 89.00 446 GLY A N 1
ATOM 3451 C CA . GLY A 1 446 ? 8.919 6.478 19.409 1.00 89.00 446 GLY A CA 1
ATOM 3452 C C . GLY A 1 446 ? 10.274 6.721 20.088 1.00 89.00 446 GLY A C 1
ATOM 3453 O O . GLY A 1 446 ? 10.639 6.063 21.063 1.00 89.00 446 GLY A O 1
ATOM 3454 N N . THR A 1 447 ? 11.019 7.720 19.614 1.00 87.69 447 THR A N 1
ATOM 3455 C CA . THR A 1 447 ? 12.331 8.101 20.171 1.00 87.69 447 THR A CA 1
ATOM 3456 C C . THR A 1 447 ? 12.256 8.795 21.538 1.00 87.69 447 THR A C 1
ATOM 3458 O O . THR A 1 447 ? 13.286 8.992 22.180 1.00 87.69 447 THR A O 1
ATOM 3461 N N . ARG A 1 448 ? 11.061 9.164 22.023 1.00 92.12 448 ARG A N 1
ATOM 3462 C CA . ARG A 1 448 ? 10.866 9.886 23.297 1.00 92.12 448 ARG A CA 1
ATOM 3463 C C . ARG A 1 448 ? 10.793 8.991 24.517 1.00 92.12 448 ARG A C 1
ATOM 3465 O O . ARG A 1 448 ? 10.850 9.502 25.632 1.00 92.12 448 ARG A O 1
ATOM 3472 N N . LEU A 1 449 ? 10.701 7.683 24.310 1.00 94.00 449 LEU A N 1
ATOM 3473 C CA . LEU A 1 449 ? 10.499 6.709 25.371 1.00 94.00 449 LEU A CA 1
ATOM 3474 C C . LEU A 1 449 ? 11.524 6.835 26.503 1.00 94.00 449 LEU A C 1
ATOM 3476 O O . LEU A 1 449 ? 11.132 6.907 27.660 1.00 94.00 449 LEU A O 1
ATOM 3480 N N . VAL A 1 450 ? 12.812 6.941 26.162 1.00 92.25 450 VAL A N 1
ATOM 3481 C CA . VAL A 1 450 ? 13.907 7.010 27.146 1.00 92.25 450 VAL A CA 1
ATOM 3482 C C . VAL A 1 450 ? 13.740 8.212 28.079 1.00 92.25 450 VAL A C 1
ATOM 3484 O O . VAL A 1 450 ? 13.744 8.062 29.295 1.00 92.25 450 VAL A O 1
ATOM 3487 N N . VAL A 1 451 ? 13.506 9.402 27.518 1.00 94.44 451 VAL A N 1
ATOM 3488 C CA . VAL A 1 451 ? 13.354 10.639 28.305 1.00 94.44 451 VAL A CA 1
ATOM 3489 C C . VAL A 1 451 ? 12.030 10.652 29.081 1.00 94.44 451 VAL A C 1
ATOM 3491 O O . VAL A 1 451 ? 11.938 11.237 30.157 1.00 94.44 451 VAL A O 1
ATOM 3494 N N . ALA A 1 452 ? 10.984 10.019 28.545 1.00 96.38 452 ALA A N 1
ATOM 3495 C CA . ALA A 1 452 ? 9.709 9.881 29.239 1.00 96.38 452 ALA A CA 1
ATOM 3496 C C . ALA A 1 452 ? 9.810 8.933 30.448 1.00 96.38 452 ALA A C 1
ATOM 3498 O O . ALA A 1 452 ? 9.235 9.221 31.497 1.00 96.38 452 ALA A O 1
ATOM 3499 N N . GLU A 1 453 ? 10.571 7.839 30.340 1.00 95.50 453 GLU A N 1
ATOM 3500 C CA . GLU A 1 453 ? 10.785 6.889 31.438 1.00 95.50 453 GLU A CA 1
ATOM 3501 C C . GLU A 1 453 ? 11.437 7.548 32.667 1.00 95.50 453 GLU A C 1
ATOM 3503 O O . GLU A 1 453 ? 11.048 7.233 33.791 1.00 95.50 453 GLU A O 1
ATOM 3508 N N . GLU A 1 454 ? 12.332 8.527 32.483 1.00 96.06 454 GLU A N 1
ATOM 3509 C CA . GLU A 1 454 ? 12.981 9.276 33.580 1.00 96.06 454 GLU A CA 1
ATOM 3510 C C . GLU A 1 454 ? 11.989 10.036 34.481 1.00 96.06 454 GLU A C 1
ATOM 3512 O O . GLU A 1 454 ? 12.265 10.323 35.656 1.00 96.06 454 GLU A O 1
ATOM 3517 N N . ILE A 1 455 ? 10.820 10.384 33.941 1.00 96.69 455 ILE A N 1
ATOM 3518 C CA . ILE A 1 455 ? 9.798 11.180 34.628 1.00 96.69 455 ILE A CA 1
ATOM 3519 C C . ILE A 1 455 ? 8.490 10.410 34.864 1.00 96.69 455 ILE A C 1
ATOM 3521 O O . ILE A 1 455 ? 7.578 10.948 35.487 1.00 96.69 455 ILE A O 1
ATOM 3525 N N . ALA A 1 456 ? 8.405 9.141 34.456 1.00 96.56 456 ALA A N 1
ATOM 3526 C CA . ALA A 1 456 ? 7.223 8.284 34.603 1.00 96.56 456 ALA A CA 1
ATOM 3527 C C . ALA A 1 456 ? 7.059 7.664 36.011 1.00 96.56 456 ALA A C 1
ATOM 3529 O O . ALA A 1 456 ? 6.336 6.683 36.178 1.00 96.56 456 ALA A O 1
ATOM 3530 N N . ALA A 1 457 ? 7.746 8.202 37.022 1.00 95.06 457 ALA A N 1
ATOM 3531 C CA . ALA A 1 457 ? 7.600 7.776 38.411 1.00 95.06 457 ALA A CA 1
ATOM 3532 C C . ALA A 1 457 ? 6.320 8.402 39.011 1.00 95.06 457 ALA A C 1
ATOM 3534 O O . ALA A 1 457 ? 6.239 9.636 39.020 1.00 95.06 457 ALA A O 1
ATOM 3535 N N . PRO A 1 458 ? 5.320 7.619 39.475 1.00 93.75 458 PRO A N 1
ATOM 3536 C CA . PRO A 1 458 ? 3.992 8.121 39.857 1.00 93.75 458 PRO A CA 1
ATOM 3537 C C . PRO A 1 458 ? 4.003 9.276 40.867 1.00 93.75 458 PRO A C 1
ATOM 3539 O O . PRO A 1 458 ? 3.189 10.190 40.776 1.00 93.75 458 PRO A O 1
ATOM 3542 N N . GLU A 1 459 ? 4.963 9.299 41.789 1.00 94.69 459 GLU A N 1
ATOM 3543 C CA . GLU A 1 459 ? 5.131 10.337 42.810 1.00 94.69 459 GLU A CA 1
ATOM 3544 C C . GLU A 1 459 ? 5.468 11.730 42.249 1.00 94.69 459 GLU A C 1
ATOM 3546 O O . GLU A 1 459 ? 5.287 12.735 42.940 1.00 94.69 459 GLU A O 1
ATOM 3551 N N . LYS A 1 460 ? 5.925 11.818 40.993 1.00 95.00 460 LYS A N 1
ATOM 3552 C CA . LYS A 1 460 ? 6.172 13.092 40.296 1.00 95.00 460 LYS A CA 1
ATOM 3553 C C . LYS A 1 460 ? 4.891 13.724 39.734 1.00 95.00 460 LYS A C 1
ATOM 3555 O O . LYS A 1 460 ? 4.919 14.876 39.297 1.00 95.00 460 LYS A O 1
ATOM 3560 N N . TRP A 1 461 ? 3.774 12.995 39.750 1.00 96.88 461 TRP A N 1
ATOM 3561 C CA . TRP A 1 461 ? 2.516 13.386 39.119 1.00 96.88 461 TRP A CA 1
ATOM 3562 C C . TRP A 1 461 ? 1.496 13.819 40.163 1.00 96.88 461 TRP A C 1
ATOM 3564 O O . TRP A 1 461 ? 1.040 13.042 41.001 1.00 96.88 461 TRP A O 1
ATOM 3574 N N . LYS A 1 462 ? 1.097 15.088 40.107 1.00 96.12 462 LYS A N 1
ATOM 3575 C CA . LYS A 1 462 ? 0.040 15.627 40.957 1.00 96.12 462 LYS A CA 1
ATOM 3576 C C . LYS A 1 462 ? -1.306 15.452 40.278 1.00 96.12 462 LYS A C 1
ATOM 3578 O O . LYS A 1 462 ? -1.429 15.594 39.068 1.00 96.12 462 LYS A O 1
ATOM 3583 N N . ARG A 1 463 ? -2.339 15.202 41.087 1.00 95.44 463 ARG A N 1
ATOM 3584 C CA . ARG A 1 463 ? -3.740 15.123 40.634 1.00 95.44 463 ARG A CA 1
ATOM 3585 C C . ARG A 1 463 ? -3.969 14.122 39.490 1.00 95.44 463 ARG A C 1
ATOM 3587 O O . ARG A 1 463 ? -4.970 14.247 38.803 1.00 95.44 463 ARG A O 1
ATOM 3594 N N . ALA A 1 464 ? -3.084 13.137 39.318 1.00 96.56 464 ALA A N 1
ATOM 3595 C CA . ALA A 1 464 ? -3.263 12.101 38.313 1.00 96.56 464 ALA A CA 1
ATOM 3596 C C . ALA A 1 464 ? -4.570 11.343 38.574 1.00 96.56 464 ALA A C 1
ATOM 3598 O O . ALA A 1 464 ? -4.832 10.910 39.702 1.00 96.56 464 ALA A O 1
ATOM 3599 N N . ALA A 1 465 ? -5.403 11.247 37.547 1.00 96.56 465 ALA A N 1
ATOM 3600 C CA . ALA A 1 465 ? -6.717 10.632 37.609 1.00 96.56 465 ALA A CA 1
ATOM 3601 C C . ALA A 1 465 ? -7.169 10.191 36.211 1.00 96.56 465 ALA A C 1
ATOM 3603 O O . ALA A 1 465 ? -6.524 10.481 35.198 1.00 96.56 465 ALA A O 1
ATOM 3604 N N . ARG A 1 466 ? -8.292 9.478 36.169 1.00 95.50 466 ARG A N 1
ATOM 3605 C CA . ARG A 1 466 ? -9.002 9.143 34.936 1.00 95.50 466 ARG A CA 1
ATOM 3606 C C . ARG A 1 466 ? -10.437 9.662 34.966 1.00 95.50 466 ARG A C 1
ATOM 3608 O O . ARG A 1 466 ? -11.035 9.728 36.038 1.00 95.50 466 ARG A O 1
ATOM 3615 N N . ASP A 1 467 ? -10.947 10.023 33.798 1.00 92.88 467 ASP A N 1
ATOM 3616 C CA . ASP A 1 467 ? -12.336 10.418 33.553 1.00 92.88 467 ASP A CA 1
ATOM 3617 C C . ASP A 1 467 ? -12.811 9.679 32.297 1.00 92.88 467 ASP A C 1
ATOM 3619 O O . ASP A 1 467 ? -12.491 10.075 31.172 1.00 92.88 467 ASP A O 1
ATOM 3623 N N . GLY A 1 468 ? -13.450 8.521 32.485 1.00 88.94 468 GLY A N 1
ATOM 3624 C CA . GLY A 1 468 ? -13.761 7.611 31.378 1.00 88.94 468 GLY A CA 1
ATOM 3625 C C . GLY A 1 468 ? -12.501 7.148 30.633 1.00 88.94 468 GLY A C 1
ATOM 3626 O O . GLY A 1 468 ? -11.601 6.553 31.230 1.00 88.94 468 GLY A O 1
ATOM 3627 N N . ASP A 1 469 ? -12.415 7.444 29.335 1.00 84.88 469 ASP A N 1
ATOM 3628 C CA . ASP A 1 469 ? -11.287 7.053 28.472 1.00 84.88 469 ASP A CA 1
ATOM 3629 C C . ASP A 1 469 ? -10.110 8.040 28.546 1.00 84.88 469 ASP A C 1
ATOM 3631 O O . ASP A 1 469 ? -9.062 7.805 27.950 1.00 84.88 469 ASP A O 1
ATOM 3635 N N . VAL A 1 470 ? -10.244 9.149 29.279 1.00 91.00 470 VAL A N 1
ATOM 3636 C CA . VAL A 1 470 ? -9.198 10.171 29.393 1.00 91.00 470 VAL A CA 1
ATOM 3637 C C . VAL A 1 470 ? -8.380 9.938 30.658 1.00 91.00 470 VAL A C 1
ATOM 3639 O O . VAL A 1 470 ? -8.914 9.678 31.738 1.00 91.00 470 VAL A O 1
ATOM 3642 N N . ARG A 1 471 ? -7.057 10.029 30.540 1.00 95.69 471 ARG A N 1
ATOM 3643 C CA . ARG A 1 471 ? -6.103 10.080 31.652 1.00 95.69 471 ARG A CA 1
ATOM 3644 C C . ARG A 1 471 ? -5.551 11.487 31.719 1.00 95.69 471 ARG A C 1
ATOM 3646 O O . ARG A 1 471 ? -5.151 12.040 30.700 1.00 95.69 471 ARG A O 1
ATOM 3653 N N . TRP A 1 472 ? -5.529 12.078 32.902 1.00 97.31 472 TRP A N 1
ATOM 3654 C CA . TRP A 1 472 ? -5.109 13.462 33.063 1.00 97.31 472 TRP A CA 1
ATOM 3655 C C . TRP A 1 472 ? -4.301 13.643 34.337 1.00 97.31 472 TRP A C 1
ATOM 3657 O O . TRP A 1 472 ? -4.462 12.897 35.305 1.00 97.31 472 TRP A O 1
ATOM 3667 N N . ALA A 1 473 ? -3.394 14.614 34.324 1.00 97.50 473 ALA A N 1
ATOM 3668 C CA . ALA A 1 473 ? -2.554 14.916 35.469 1.00 97.50 473 ALA A CA 1
ATOM 3669 C C . ALA A 1 473 ? -1.963 16.325 35.386 1.00 97.50 473 ALA A C 1
ATOM 3671 O O . ALA A 1 473 ? -2.025 17.013 34.366 1.00 97.50 473 ALA A O 1
ATOM 3672 N N . THR A 1 474 ? -1.321 16.711 36.481 1.00 96.81 474 THR A N 1
ATOM 3673 C CA . THR A 1 474 ? -0.470 17.885 36.571 1.00 96.81 474 THR A CA 1
ATOM 3674 C C . THR A 1 474 ? 0.964 17.439 36.859 1.00 96.81 474 THR A C 1
ATOM 3676 O O . THR A 1 474 ? 1.216 16.725 37.832 1.00 96.81 474 THR A O 1
ATOM 3679 N N . TYR A 1 475 ? 1.919 17.855 36.034 1.00 97.00 475 TYR A N 1
ATOM 3680 C CA . TYR A 1 475 ? 3.338 17.541 36.206 1.00 97.00 475 TYR A CA 1
ATOM 3681 C C . TYR A 1 475 ? 4.114 18.794 36.611 1.00 97.00 475 TYR A C 1
ATOM 3683 O O . TYR A 1 475 ? 3.960 19.840 35.988 1.00 97.00 475 TYR A O 1
ATOM 3691 N N . ARG A 1 476 ? 4.964 18.700 37.640 1.00 93.94 476 ARG A N 1
ATOM 3692 C CA . ARG A 1 476 ? 5.818 19.816 38.073 1.00 93.94 476 ARG A CA 1
ATOM 3693 C C . ARG A 1 476 ? 7.232 19.637 37.517 1.00 93.94 476 ARG A C 1
ATOM 3695 O O . ARG A 1 476 ? 8.017 18.877 38.079 1.00 93.94 476 ARG A O 1
ATOM 3702 N N . GLY A 1 477 ? 7.525 20.327 36.419 1.00 90.38 477 GLY A N 1
ATOM 3703 C CA . GLY A 1 477 ? 8.870 20.488 35.869 1.00 90.38 477 GLY A CA 1
ATOM 3704 C C . GLY A 1 477 ? 9.507 21.786 36.368 1.00 90.38 477 GLY A C 1
ATOM 3705 O O . GLY A 1 477 ? 9.512 22.047 37.571 1.00 90.38 477 GLY A O 1
ATOM 3706 N N . GLU A 1 478 ? 10.021 22.591 35.435 1.00 89.81 478 GLU A N 1
ATOM 3707 C CA . GLU A 1 478 ? 10.399 23.991 35.698 1.00 89.81 478 GLU A CA 1
ATOM 3708 C C . GLU A 1 478 ? 9.159 24.814 36.074 1.00 89.81 478 GLU A C 1
ATOM 3710 O O . GLU A 1 478 ? 9.175 25.535 37.070 1.00 89.81 478 GLU A O 1
ATOM 3715 N N . ASP A 1 479 ? 8.057 24.567 35.360 1.00 92.81 479 ASP A N 1
ATOM 3716 C CA . ASP A 1 479 ? 6.716 25.064 35.661 1.00 92.81 479 ASP A CA 1
ATOM 3717 C C . ASP A 1 479 ? 5.739 23.913 35.953 1.00 92.81 479 ASP A C 1
ATOM 3719 O O . ASP A 1 479 ? 6.082 22.725 35.926 1.00 92.81 479 ASP A O 1
ATOM 3723 N N . GLU A 1 480 ? 4.492 24.266 36.256 1.00 95.62 480 GLU A N 1
ATOM 3724 C CA . GLU A 1 480 ? 3.394 23.319 36.405 1.00 95.62 480 GLU A CA 1
ATOM 3725 C C . GLU A 1 480 ? 2.672 23.135 35.060 1.00 95.62 480 GLU A C 1
ATOM 3727 O O . GLU A 1 480 ? 2.127 24.084 34.500 1.00 95.62 480 GLU A O 1
ATOM 3732 N N . TYR A 1 481 ? 2.681 21.909 34.531 1.00 95.50 481 TYR A N 1
ATOM 3733 C CA . TYR A 1 481 ? 2.049 21.571 33.257 1.00 95.50 481 TYR A CA 1
ATOM 3734 C C . TYR A 1 481 ? 0.782 20.751 33.483 1.00 95.50 481 TYR A C 1
ATOM 3736 O O . TYR A 1 481 ? 0.812 19.730 34.173 1.00 95.50 481 TYR A O 1
ATOM 3744 N N . GLU A 1 482 ? -0.318 21.170 32.866 1.00 96.25 482 GLU A N 1
ATOM 3745 C CA . GLU A 1 482 ? -1.533 20.371 32.729 1.00 96.25 482 GLU A CA 1
ATOM 3746 C C . GLU A 1 482 ? -1.430 19.528 31.457 1.00 96.25 482 GLU A C 1
ATOM 3748 O O . GLU A 1 482 ? -0.969 20.000 30.413 1.00 96.25 482 GLU A O 1
ATOM 3753 N N . LEU A 1 483 ? -1.827 18.261 31.542 1.00 96.38 483 LEU A N 1
ATOM 3754 C CA . LEU A 1 483 ? -1.838 17.380 30.386 1.00 96.38 483 LEU A CA 1
ATOM 3755 C C . LEU A 1 483 ? -2.894 16.292 30.494 1.00 96.38 483 LEU A C 1
ATOM 3757 O O . LEU A 1 483 ? -3.328 15.914 31.587 1.00 96.38 483 LEU A O 1
ATOM 3761 N N . PHE A 1 484 ? -3.264 15.775 29.331 1.00 96.50 484 PHE A N 1
ATOM 3762 C CA . PHE A 1 484 ? -4.163 14.647 29.193 1.00 96.50 484 PHE A CA 1
ATOM 3763 C C . PHE A 1 484 ? -3.722 13.744 28.040 1.00 96.50 484 PHE A C 1
ATOM 3765 O O . PHE A 1 484 ? -2.976 14.160 27.151 1.00 96.50 484 PHE A O 1
ATOM 3772 N N . VAL A 1 485 ? -4.172 12.498 28.087 1.00 95.19 485 VAL A N 1
ATOM 3773 C CA . VAL A 1 485 ? -3.993 11.497 27.039 1.00 95.19 485 VAL A CA 1
ATOM 3774 C C . VAL A 1 485 ? -5.170 10.524 27.087 1.00 95.19 485 VAL A C 1
ATOM 3776 O O . VAL A 1 485 ? -5.568 10.081 28.166 1.00 95.19 485 VAL A O 1
ATOM 3779 N N . SER A 1 486 ? -5.759 10.210 25.941 1.00 89.25 486 SER A N 1
ATOM 3780 C CA . SER A 1 486 ? -6.800 9.195 25.812 1.00 89.25 486 SER A CA 1
ATOM 3781 C C . SER A 1 486 ? -6.209 7.789 25.943 1.00 89.25 486 SER A C 1
ATOM 3783 O O . SER A 1 486 ? -5.032 7.553 25.676 1.00 89.25 486 SER A O 1
ATOM 3785 N N . GLU A 1 487 ? -7.027 6.815 26.331 1.00 86.50 487 GLU A N 1
ATOM 3786 C CA . GLU A 1 487 ? -6.618 5.412 26.459 1.00 86.50 487 GLU A CA 1
ATOM 3787 C C . GLU A 1 487 ? -6.134 4.801 25.129 1.00 86.50 487 GLU A C 1
ATOM 3789 O O . GLU A 1 487 ? -5.238 3.951 25.120 1.00 86.50 487 GLU A O 1
ATOM 3794 N N . ASP A 1 488 ? -6.684 5.264 24.000 1.00 79.31 488 ASP A N 1
ATOM 3795 C CA . ASP A 1 488 ? -6.262 4.874 22.648 1.00 79.31 488 ASP A CA 1
ATOM 3796 C C . ASP A 1 488 ? -5.031 5.649 22.134 1.00 79.31 488 ASP A C 1
ATOM 3798 O O . ASP A 1 488 ? -4.529 5.334 21.053 1.00 79.31 488 ASP A O 1
ATOM 3802 N N . LEU A 1 489 ? -4.512 6.603 22.921 1.00 88.38 489 LEU A N 1
ATOM 3803 C CA . LEU A 1 489 ? -3.363 7.464 22.612 1.00 88.38 489 LEU A CA 1
ATOM 3804 C C . LEU A 1 489 ? -3.558 8.352 21.365 1.00 88.38 489 LEU A C 1
ATOM 3806 O O . LEU A 1 489 ? -2.581 8.887 20.843 1.00 88.38 489 LEU A O 1
ATOM 3810 N N . GLN A 1 490 ? -4.796 8.499 20.878 1.00 80.75 490 GLN A N 1
ATOM 3811 C CA . GLN A 1 490 ? -5.126 9.302 19.693 1.00 80.75 490 GLN A CA 1
ATOM 3812 C C . GLN A 1 490 ? -5.401 10.770 20.023 1.00 80.75 490 GLN A C 1
ATOM 3814 O O . GLN A 1 490 ? -5.205 11.631 19.173 1.00 80.75 490 GLN A O 1
ATOM 3819 N N . ASP A 1 491 ? -5.863 11.054 21.240 1.00 84.94 491 ASP A N 1
ATOM 3820 C CA . ASP A 1 491 ? -6.179 12.404 21.691 1.00 84.94 491 ASP A CA 1
ATOM 3821 C C . ASP A 1 491 ? -5.339 12.735 22.920 1.00 84.94 491 ASP A C 1
ATOM 3823 O O . ASP A 1 491 ? -5.347 12.018 23.922 1.00 84.94 491 ASP A O 1
ATOM 3827 N N . TYR A 1 492 ? -4.540 13.788 22.828 1.00 94.31 492 TYR A N 1
ATOM 3828 C CA . TYR A 1 492 ? -3.628 14.179 23.886 1.00 94.31 492 TYR A CA 1
ATOM 3829 C C . TYR A 1 492 ? -3.253 15.646 23.772 1.00 94.31 492 TYR A C 1
ATOM 3831 O O . TYR A 1 492 ? -3.297 16.261 22.709 1.00 94.31 492 TYR A O 1
ATOM 3839 N N . GLY A 1 493 ? -2.776 16.195 24.879 1.00 93.31 493 GLY A N 1
ATOM 3840 C CA . GLY A 1 493 ? -2.216 17.533 24.891 1.00 93.31 493 GLY A CA 1
ATOM 3841 C C . GLY A 1 493 ? -1.412 17.783 26.152 1.00 93.31 493 GLY A C 1
ATOM 3842 O O . GLY A 1 493 ? -1.594 17.115 27.172 1.00 93.31 493 GLY A O 1
ATOM 3843 N N . CYS A 1 494 ? -0.519 18.768 26.096 1.00 96.00 494 CYS A N 1
ATOM 3844 C CA . CYS A 1 494 ? 0.249 19.198 27.255 1.00 96.00 494 CYS A CA 1
ATOM 3845 C C . CYS A 1 494 ? 0.581 20.683 27.164 1.00 96.00 494 CYS A C 1
ATOM 3847 O O . CYS A 1 494 ? 1.170 21.126 26.184 1.00 96.00 494 CYS A O 1
ATOM 3849 N N . SER A 1 495 ? 0.315 21.428 28.238 1.00 94.38 495 SER A N 1
ATOM 3850 C CA . SER A 1 495 ? 0.564 22.872 28.314 1.00 94.38 495 SER A CA 1
ATOM 3851 C C . SER A 1 495 ? 2.049 23.271 28.348 1.00 94.38 495 SER A C 1
ATOM 3853 O O . SER A 1 495 ? 2.363 24.441 28.554 1.00 94.38 495 SER A O 1
ATOM 3855 N N . CYS A 1 496 ? 2.984 22.327 28.200 1.00 93.56 496 CYS A N 1
ATOM 3856 C CA . CYS A 1 496 ? 4.413 22.627 28.173 1.00 93.56 496 CYS A CA 1
ATOM 3857 C C . CYS A 1 496 ? 4.814 23.357 26.871 1.00 93.56 496 CYS A C 1
ATOM 3859 O O . CYS A 1 496 ? 4.197 23.141 25.824 1.00 93.56 496 CYS A O 1
ATOM 3861 N N . PRO A 1 497 ? 5.897 24.154 26.879 1.00 91.44 497 PRO A N 1
ATOM 3862 C CA . PRO A 1 497 ? 6.307 24.961 25.725 1.00 91.44 497 PRO A CA 1
ATOM 3863 C C . PRO A 1 497 ? 6.898 24.151 24.555 1.00 91.44 497 PRO A C 1
ATOM 3865 O O . PRO A 1 497 ? 7.362 24.725 23.579 1.00 91.44 497 PRO A O 1
ATOM 3868 N N . SER A 1 498 ? 6.912 22.816 24.617 1.00 90.81 498 SER A N 1
ATOM 3869 C CA . SER A 1 498 ? 7.495 21.998 23.551 1.00 90.81 498 SER A CA 1
ATOM 3870 C C . SER A 1 498 ? 6.705 22.121 22.241 1.00 90.81 498 SER A C 1
ATOM 3872 O O . SER A 1 498 ? 5.472 22.093 22.241 1.00 90.81 498 SER A O 1
ATOM 3874 N N . SER A 1 499 ? 7.420 22.214 21.119 1.00 88.00 499 SER A N 1
ATOM 3875 C CA . SER A 1 499 ? 6.875 22.093 19.758 1.00 88.00 499 SER A CA 1
ATOM 3876 C C . SER A 1 499 ? 6.742 20.638 19.288 1.00 88.00 499 SER A C 1
ATOM 3878 O O . SER A 1 499 ? 6.175 20.371 18.236 1.00 88.00 499 SER A O 1
ATOM 38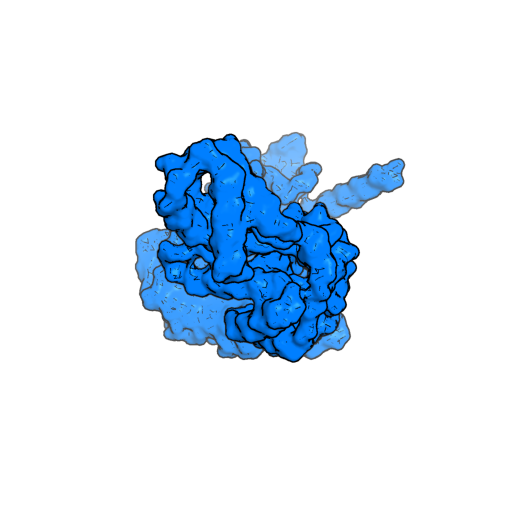80 N N . ILE A 1 500 ? 7.253 19.674 20.060 1.00 89.44 500 ILE A N 1
ATOM 3881 C CA . ILE A 1 500 ? 7.219 18.251 19.711 1.00 89.44 500 ILE A CA 1
ATOM 3882 C C . ILE A 1 500 ? 5.951 17.609 20.272 1.00 89.44 500 ILE A C 1
ATOM 3884 O O . ILE A 1 500 ? 5.703 17.691 21.476 1.00 89.44 500 ILE A O 1
ATOM 3888 N N . GLN A 1 501 ? 5.217 16.892 19.420 1.00 88.38 501 GLN A N 1
ATOM 3889 C CA . GLN A 1 501 ? 3.999 16.167 19.780 1.00 88.38 501 GLN A CA 1
ATOM 3890 C C . GLN A 1 501 ? 4.088 14.683 19.358 1.00 88.38 501 GLN A C 1
ATOM 3892 O O . GLN A 1 501 ? 4.457 14.419 18.215 1.00 88.38 501 GLN A O 1
ATOM 3897 N N . PRO A 1 502 ? 3.772 13.720 20.247 1.00 93.19 502 PRO A N 1
ATOM 3898 C CA . PRO A 1 502 ? 3.550 13.907 21.682 1.00 93.19 502 PRO A CA 1
ATOM 3899 C C . PRO A 1 502 ? 4.845 14.319 22.404 1.00 93.19 502 PRO A C 1
ATOM 3901 O O . PRO A 1 502 ? 5.938 13.820 22.119 1.00 93.19 502 PRO A O 1
ATOM 3904 N N . CYS A 1 503 ? 4.737 15.233 23.370 1.00 95.56 503 CYS A N 1
ATOM 3905 C CA . CYS A 1 503 ? 5.885 15.621 24.190 1.00 95.56 503 CYS A CA 1
ATOM 3906 C C . CYS A 1 503 ? 6.229 14.520 25.216 1.00 95.56 503 CYS A C 1
ATOM 3908 O O . CYS A 1 503 ? 5.420 13.637 25.515 1.00 95.56 503 CYS A O 1
ATOM 3910 N N . LYS A 1 504 ? 7.421 14.587 25.831 1.00 96.62 504 LYS A N 1
ATOM 3911 C CA . LYS A 1 504 ? 7.850 13.599 26.844 1.00 96.62 504 LYS A CA 1
ATOM 3912 C C . LYS A 1 504 ? 6.878 13.471 28.027 1.00 96.62 504 LYS A C 1
ATOM 3914 O O . LYS A 1 504 ? 6.768 12.389 28.588 1.00 96.62 504 LYS A O 1
ATOM 3919 N N . HIS A 1 505 ? 6.169 14.546 28.393 1.00 97.56 505 HIS A N 1
ATOM 3920 C CA . HIS A 1 505 ? 5.202 14.530 29.493 1.00 97.56 505 HIS A CA 1
ATOM 3921 C C . HIS A 1 505 ? 3.958 13.714 29.128 1.00 97.56 505 HIS A C 1
ATOM 3923 O O . HIS A 1 505 ? 3.530 12.890 29.926 1.00 97.56 505 HIS A O 1
ATOM 3929 N N . VAL A 1 506 ? 3.419 13.872 27.914 1.00 97.19 506 VAL A N 1
ATOM 3930 C CA . VAL A 1 506 ? 2.278 13.069 27.434 1.00 97.19 506 VAL A CA 1
ATOM 3931 C C . VAL A 1 506 ? 2.631 11.583 27.453 1.00 97.19 506 VAL A C 1
ATOM 3933 O O . VAL A 1 506 ? 1.900 10.770 28.015 1.00 97.19 506 VAL A O 1
ATOM 3936 N N . VAL A 1 507 ? 3.801 11.235 26.910 1.00 97.06 507 VAL A N 1
ATOM 3937 C CA . VAL A 1 507 ? 4.298 9.852 26.901 1.00 97.06 507 VAL A CA 1
ATOM 3938 C C . VAL A 1 507 ? 4.477 9.312 28.322 1.00 97.06 507 VAL A C 1
ATOM 3940 O O . VAL A 1 507 ? 4.097 8.180 28.611 1.00 97.06 507 VAL A O 1
ATOM 3943 N N . ALA A 1 508 ? 5.038 10.112 29.226 1.00 97.19 508 ALA A N 1
ATOM 3944 C CA . ALA A 1 508 ? 5.255 9.696 30.602 1.00 97.19 508 ALA A CA 1
ATOM 3945 C C . ALA A 1 508 ? 3.944 9.525 31.381 1.00 97.19 508 ALA A C 1
ATOM 3947 O O . ALA A 1 508 ? 3.832 8.571 32.146 1.00 97.19 508 ALA A O 1
ATOM 3948 N N . LEU A 1 509 ? 2.932 10.369 31.149 1.00 97.38 509 LEU A N 1
ATOM 3949 C CA . LEU A 1 509 ? 1.598 10.168 31.717 1.00 97.38 509 LEU A CA 1
ATOM 3950 C C . LEU A 1 509 ? 0.969 8.874 31.197 1.00 97.38 509 LEU A C 1
ATOM 3952 O O . LEU A 1 509 ? 0.400 8.124 31.985 1.00 97.38 509 LEU A O 1
ATOM 3956 N N . ALA A 1 510 ? 1.117 8.577 29.904 1.00 96.25 510 ALA A N 1
ATOM 3957 C CA . ALA A 1 510 ? 0.656 7.311 29.344 1.00 96.25 510 ALA A CA 1
ATOM 3958 C C . ALA A 1 510 ? 1.352 6.112 30.021 1.00 96.25 510 ALA A C 1
ATOM 3960 O O . ALA A 1 510 ? 0.684 5.159 30.415 1.00 96.25 510 ALA A O 1
ATOM 3961 N N . LEU A 1 511 ? 2.671 6.179 30.257 1.00 95.44 511 LEU A N 1
ATOM 3962 C CA . LEU A 1 511 ? 3.402 5.150 31.014 1.00 95.44 511 LEU A CA 1
ATOM 3963 C C . LEU A 1 511 ? 2.896 5.021 32.458 1.00 95.44 511 LEU A C 1
ATOM 3965 O O . LEU A 1 511 ? 2.708 3.905 32.939 1.00 95.44 511 LEU A O 1
ATOM 3969 N N . VAL A 1 512 ? 2.665 6.141 33.150 1.00 96.00 512 VAL A N 1
ATOM 3970 C CA . VAL A 1 512 ? 2.137 6.150 34.525 1.00 96.00 512 VAL A CA 1
ATOM 3971 C C . VAL A 1 512 ? 0.758 5.509 34.577 1.00 96.00 512 VAL A C 1
ATOM 3973 O O . VAL A 1 512 ? 0.525 4.670 35.440 1.00 96.00 512 VAL A O 1
ATOM 3976 N N . ALA A 1 513 ? -0.124 5.854 33.639 1.00 94.56 513 ALA A N 1
ATOM 3977 C CA . ALA A 1 513 ? -1.482 5.326 33.570 1.00 94.56 513 ALA A CA 1
ATOM 3978 C C . ALA A 1 513 ? -1.530 3.820 33.277 1.00 94.56 513 ALA A C 1
ATOM 3980 O O . ALA A 1 513 ? -2.466 3.149 33.699 1.00 94.56 513 ALA A O 1
ATOM 3981 N N . VAL A 1 514 ? -0.528 3.287 32.570 1.00 91.69 514 VAL A N 1
ATOM 3982 C CA . VAL A 1 514 ? -0.387 1.842 32.340 1.00 91.69 514 VAL A CA 1
ATOM 3983 C C . VAL A 1 514 ? 0.195 1.126 33.560 1.00 91.69 514 VAL A C 1
ATOM 3985 O O . VAL A 1 514 ? -0.214 0.014 33.877 1.00 91.69 514 VAL A O 1
ATOM 3988 N N . ARG A 1 515 ? 1.156 1.745 34.253 1.00 92.94 515 ARG A N 1
ATOM 3989 C CA . ARG A 1 515 ? 1.871 1.129 35.385 1.00 92.94 515 ARG A CA 1
ATOM 3990 C C . ARG A 1 515 ? 1.134 1.257 36.717 1.00 92.94 515 ARG A C 1
ATOM 3992 O O . ARG A 1 515 ? 1.432 0.513 37.646 1.00 92.94 515 ARG A O 1
ATOM 3999 N N . THR A 1 516 ? 0.233 2.229 36.833 1.00 93.19 516 THR A N 1
ATOM 4000 C CA . THR A 1 516 ? -0.440 2.597 38.083 1.00 93.19 516 THR A CA 1
ATOM 4001 C C . THR A 1 516 ? -1.926 2.793 37.839 1.00 93.19 516 THR A C 1
ATOM 4003 O O . THR A 1 516 ? -2.317 3.557 36.959 1.00 93.19 516 THR A O 1
ATOM 4006 N N . GLU A 1 517 ? -2.763 2.164 38.663 1.00 92.75 517 GLU A N 1
ATOM 4007 C CA . GLU A 1 517 ? -4.200 2.425 38.645 1.00 92.75 517 GLU A CA 1
ATOM 4008 C C . GLU A 1 517 ? -4.476 3.868 39.098 1.00 92.75 517 GLU A C 1
ATOM 4010 O O . GLU A 1 517 ? -4.178 4.258 40.231 1.00 92.75 517 GLU A O 1
ATOM 4015 N N . LEU A 1 518 ? -5.022 4.680 38.191 1.00 94.62 518 LEU A N 1
ATOM 4016 C CA . LEU A 1 518 ? -5.375 6.068 38.471 1.00 94.62 518 LEU A CA 1
ATOM 4017 C C . LEU A 1 518 ? -6.799 6.159 39.044 1.00 94.62 518 LEU A C 1
ATOM 4019 O O . LEU A 1 518 ? -7.704 5.500 38.531 1.00 94.62 518 LEU A O 1
ATOM 4023 N N . PRO A 1 519 ? -7.039 6.998 40.070 1.00 96.00 519 PRO A N 1
ATOM 4024 C CA . PRO A 1 519 ? -8.370 7.160 40.646 1.00 96.00 519 PRO A CA 1
ATOM 4025 C C . PRO A 1 519 ? -9.342 7.813 39.652 1.00 96.00 519 PRO A C 1
ATOM 4027 O O . PRO A 1 519 ? -8.965 8.726 38.918 1.00 96.00 519 PRO A O 1
ATOM 4030 N N . GLU A 1 520 ? -10.613 7.406 39.686 1.00 95.12 520 GLU A N 1
ATOM 4031 C CA . GLU A 1 520 ? -11.684 8.042 38.906 1.00 95.12 520 GLU A CA 1
ATOM 4032 C C . GLU A 1 520 ? -11.988 9.442 39.460 1.00 95.12 520 GLU A C 1
ATOM 4034 O O . GLU A 1 520 ? -12.409 9.579 40.615 1.00 95.12 520 GLU A O 1
ATOM 4039 N N . ARG A 1 521 ? -11.761 10.491 38.664 1.00 95.12 521 ARG A N 1
ATOM 4040 C CA . ARG A 1 521 ? -12.114 11.881 38.987 1.00 95.12 521 ARG A CA 1
ATOM 4041 C C . ARG A 1 521 ? -12.369 12.663 37.707 1.00 95.12 521 ARG A C 1
ATOM 4043 O O . ARG A 1 521 ? -11.560 12.608 36.785 1.00 95.12 521 ARG A O 1
ATOM 4050 N N . ALA A 1 522 ? -13.421 13.480 37.730 1.00 90.69 522 ALA A N 1
ATOM 4051 C CA . ALA A 1 522 ? -13.750 14.383 36.635 1.00 90.69 522 ALA A CA 1
ATOM 4052 C C . ALA A 1 522 ? -12.532 15.229 36.227 1.00 90.69 522 ALA A C 1
ATOM 4054 O O . ALA A 1 522 ? -11.894 15.856 37.079 1.00 90.69 522 ALA A O 1
ATOM 4055 N N . ALA A 1 523 ? -12.248 15.278 34.927 1.00 86.56 523 ALA A N 1
ATOM 4056 C CA . ALA A 1 523 ? -11.117 16.001 34.352 1.00 86.56 523 ALA A CA 1
ATOM 4057 C C . ALA A 1 523 ? -11.267 17.525 34.458 1.00 86.56 523 ALA A C 1
ATOM 4059 O O . ALA A 1 523 ? -10.313 18.280 34.263 1.00 86.56 523 ALA A O 1
ATOM 4060 N N . GLY A 1 524 ? -12.480 17.994 34.768 1.00 88.12 524 GLY A N 1
ATOM 4061 C CA . GLY A 1 524 ? -12.777 19.400 35.015 1.00 88.12 524 GLY A CA 1
ATOM 4062 C C . GLY A 1 524 ? -12.455 20.297 33.822 1.00 88.12 524 GLY A C 1
ATOM 4063 O O . GLY A 1 524 ? -12.006 21.416 34.040 1.00 88.12 524 GLY A O 1
ATOM 4064 N N . GLY A 1 525 ? -12.607 19.808 32.586 1.00 85.88 525 GLY A N 1
ATOM 4065 C CA . GLY A 1 525 ? -12.310 20.567 31.362 1.00 85.88 525 GLY A CA 1
ATOM 4066 C C . GLY A 1 525 ? -10.815 20.749 31.074 1.00 85.88 525 GLY A C 1
ATOM 4067 O O . GLY A 1 525 ? -10.429 21.729 30.441 1.00 85.88 525 GLY A O 1
ATOM 4068 N N . ILE A 1 526 ? -9.945 19.862 31.574 1.00 85.19 526 ILE A N 1
ATOM 4069 C CA . ILE A 1 526 ? -8.497 19.957 31.318 1.00 85.19 526 ILE A CA 1
ATOM 4070 C C . ILE A 1 526 ? -8.155 19.885 29.823 1.00 85.19 526 ILE A C 1
ATOM 4072 O O . ILE A 1 526 ? -7.269 20.612 29.388 1.00 85.19 526 ILE A O 1
ATOM 4076 N N . ALA A 1 527 ? -8.884 19.086 29.033 1.00 78.38 527 ALA A N 1
ATOM 4077 C CA . ALA A 1 527 ? -8.693 19.010 27.585 1.00 78.38 527 ALA A CA 1
ATOM 4078 C C . ALA A 1 527 ? -8.925 20.379 26.927 1.00 78.38 527 ALA A C 1
ATOM 4080 O O . ALA A 1 527 ? -8.034 20.899 26.258 1.00 78.38 527 ALA A O 1
ATOM 4081 N N . ASP A 1 528 ? -10.055 21.028 27.231 1.00 81.38 528 ASP A N 1
ATOM 4082 C CA . ASP A 1 528 ? -10.382 22.363 26.716 1.00 81.38 528 ASP A CA 1
ATOM 4083 C C . ASP A 1 528 ? -9.314 23.399 27.086 1.00 81.38 528 ASP A C 1
ATOM 4085 O O . ASP A 1 528 ? -8.881 24.180 26.239 1.00 81.38 528 ASP A O 1
ATOM 4089 N N . ARG A 1 529 ? -8.840 23.399 28.341 1.00 85.56 529 ARG A N 1
ATOM 4090 C CA . ARG A 1 529 ? -7.792 24.333 28.791 1.00 85.56 529 ARG A CA 1
ATOM 4091 C C . ARG A 1 529 ? -6.462 24.108 28.085 1.00 85.56 529 ARG A C 1
ATOM 4093 O O . ARG A 1 529 ? -5.788 25.078 27.739 1.00 85.56 529 ARG A O 1
ATOM 4100 N N . VAL A 1 530 ? -6.080 22.851 27.877 1.00 78.75 530 VAL A N 1
ATOM 4101 C CA . VAL A 1 530 ? -4.841 22.494 27.184 1.00 78.75 530 VAL A CA 1
ATOM 4102 C C . VAL A 1 530 ? -4.923 22.877 25.704 1.00 78.75 530 VAL A C 1
ATOM 4104 O O . VAL A 1 530 ? -3.996 23.509 25.200 1.00 78.75 530 VAL A O 1
ATOM 4107 N N . HIS A 1 531 ? -6.043 22.610 25.027 1.00 79.06 531 HIS A N 1
ATOM 4108 C CA . HIS A 1 531 ? -6.259 23.069 23.650 1.00 79.06 531 HIS A CA 1
ATOM 4109 C C . HIS A 1 531 ? -6.242 24.602 23.542 1.00 79.06 531 HIS A C 1
ATOM 4111 O O . HIS A 1 531 ? -5.577 25.150 22.665 1.00 79.06 531 HIS A O 1
ATOM 4117 N N . GLN A 1 532 ? -6.882 25.317 24.476 1.00 79.25 532 GLN A N 1
ATOM 4118 C CA . GLN A 1 532 ? -6.831 26.785 24.537 1.00 79.25 532 GLN A CA 1
ATOM 4119 C C . GLN A 1 532 ? -5.418 27.326 24.799 1.00 79.25 532 GLN A C 1
ATOM 4121 O O . GLN A 1 532 ? -5.081 28.424 24.354 1.00 79.25 532 GLN A O 1
ATOM 4126 N N . ALA A 1 533 ? -4.582 26.606 25.551 1.00 73.81 533 ALA A N 1
ATOM 4127 C CA . ALA A 1 533 ? -3.188 26.985 25.763 1.00 73.81 533 ALA A CA 1
ATOM 4128 C C . ALA A 1 533 ? -2.359 26.843 24.475 1.00 73.81 533 ALA A C 1
ATOM 4130 O O . ALA A 1 533 ? -1.579 27.743 24.173 1.00 73.81 533 ALA A O 1
ATOM 4131 N N . HIS A 1 534 ? -2.571 25.774 23.699 1.00 74.81 534 HIS A N 1
ATOM 4132 C CA . HIS A 1 534 ? -1.927 25.597 22.394 1.00 74.81 534 HIS A CA 1
ATOM 4133 C C . HIS A 1 534 ? -2.352 26.670 21.387 1.00 74.81 534 HIS A C 1
ATOM 4135 O O . HIS A 1 534 ? -1.484 27.345 20.841 1.00 74.81 534 HIS A O 1
ATOM 4141 N N . GLY A 1 535 ? -3.658 26.912 21.228 1.00 75.19 535 GLY A N 1
ATOM 4142 C CA . GLY A 1 535 ? -4.153 27.919 20.280 1.00 75.19 535 GLY A CA 1
ATOM 4143 C C . GLY A 1 535 ? -3.668 29.341 20.590 1.00 75.19 535 GLY A C 1
ATOM 4144 O O . GLY A 1 535 ? -3.357 30.102 19.680 1.00 75.19 535 GLY A O 1
ATOM 4145 N N . ARG A 1 536 ? -3.520 29.699 21.876 1.00 77.56 536 ARG A N 1
ATOM 4146 C CA . ARG A 1 536 ? -2.917 30.988 22.267 1.00 77.56 536 ARG A CA 1
ATOM 4147 C C . ARG A 1 536 ? -1.434 31.094 21.904 1.00 77.56 536 ARG A C 1
ATOM 4149 O O . ARG A 1 536 ? -0.970 32.199 21.652 1.00 77.56 536 ARG A O 1
ATOM 4156 N N . ARG A 1 537 ? -0.693 29.981 21.902 1.00 73.31 537 ARG A N 1
ATOM 4157 C CA . ARG A 1 537 ? 0.735 29.974 21.559 1.00 73.31 537 ARG A CA 1
ATOM 4158 C C . ARG A 1 537 ? 0.950 30.079 20.057 1.00 73.31 537 ARG A C 1
ATOM 4160 O O . ARG A 1 537 ? 1.768 30.882 19.644 1.00 73.31 537 ARG A O 1
ATOM 4167 N N . GLU A 1 538 ? 0.185 29.330 19.269 1.00 74.69 538 GLU A N 1
ATOM 4168 C CA . GLU A 1 538 ? 0.226 29.423 17.804 1.00 74.69 538 GLU A CA 1
ATOM 4169 C C . GLU A 1 538 ? -0.119 30.840 17.328 1.00 74.69 538 GLU A C 1
ATOM 4171 O O . GLU A 1 538 ? 0.560 31.374 16.459 1.00 74.69 538 GLU A O 1
ATOM 4176 N N . ALA A 1 539 ? -1.108 31.488 17.957 1.00 78.88 539 ALA A N 1
ATOM 4177 C CA . ALA A 1 539 ? -1.429 32.887 17.677 1.00 78.88 539 ALA A CA 1
ATOM 4178 C C . ALA A 1 539 ? -0.266 33.841 18.015 1.00 78.88 539 ALA A C 1
ATOM 4180 O O . ALA A 1 539 ? 0.057 34.709 17.214 1.00 78.88 539 ALA A O 1
ATOM 4181 N N . ALA A 1 540 ? 0.388 33.661 19.169 1.00 77.00 540 ALA A N 1
ATOM 4182 C CA . ALA A 1 5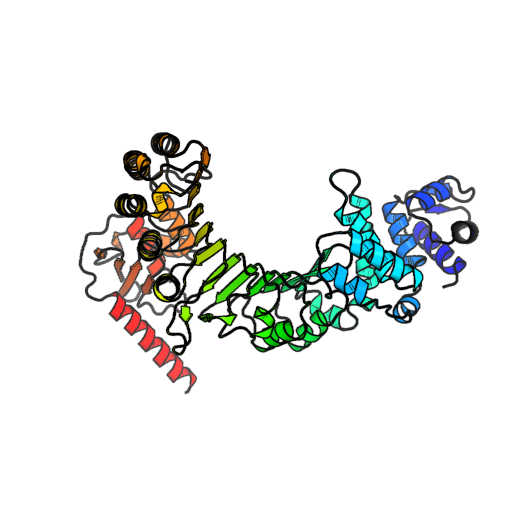40 ? 1.523 34.495 19.573 1.00 77.00 540 ALA A CA 1
ATOM 4183 C C . ALA A 1 540 ? 2.789 34.258 18.722 1.00 77.00 540 ALA A C 1
ATOM 4185 O O . ALA A 1 540 ? 3.542 35.194 18.482 1.00 77.00 540 ALA A O 1
ATOM 4186 N N . GLU A 1 541 ? 3.037 33.021 18.276 1.00 75.94 541 GLU A N 1
ATOM 4187 C CA . GLU A 1 541 ? 4.134 32.688 17.354 1.00 75.94 541 GLU A CA 1
ATOM 4188 C C . GLU A 1 541 ? 3.888 33.309 15.969 1.00 75.94 541 GLU A C 1
ATOM 4190 O O . GLU A 1 541 ? 4.805 33.903 15.413 1.00 75.94 541 GLU A O 1
ATOM 4195 N N . ALA A 1 542 ? 2.650 33.264 15.460 1.00 80.81 542 ALA A N 1
ATOM 4196 C CA . ALA A 1 542 ? 2.282 33.923 14.206 1.00 80.81 542 ALA A CA 1
ATOM 4197 C C . ALA A 1 542 ? 2.421 35.457 14.282 1.00 80.81 542 ALA A C 1
ATOM 4199 O O . ALA A 1 542 ? 2.973 36.060 13.369 1.00 80.81 542 ALA A O 1
ATOM 4200 N N . GLU A 1 543 ? 1.988 36.085 15.385 1.00 86.81 543 GLU A N 1
ATOM 4201 C CA . GLU A 1 543 ? 2.180 37.530 15.605 1.00 86.81 543 GLU A CA 1
ATOM 4202 C C . GLU A 1 543 ? 3.670 37.916 15.646 1.00 86.81 543 GLU A C 1
ATOM 4204 O O . GLU A 1 543 ? 4.042 38.956 15.115 1.00 86.81 543 GLU A O 1
ATOM 4209 N N . ALA A 1 544 ? 4.532 37.075 16.229 1.00 79.88 544 ALA A N 1
ATOM 4210 C CA . ALA A 1 544 ? 5.972 37.326 16.306 1.00 79.88 544 ALA A CA 1
ATOM 4211 C C . ALA A 1 544 ? 6.730 37.074 14.988 1.00 79.88 544 ALA A C 1
ATOM 4213 O O . ALA A 1 544 ? 7.847 37.562 14.842 1.00 79.88 544 ALA A O 1
ATOM 4214 N N . GLU A 1 545 ? 6.175 36.292 14.056 1.00 83.06 545 GLU A N 1
ATOM 4215 C CA . GLU A 1 545 ? 6.737 36.113 12.707 1.00 83.06 545 GLU A CA 1
ATOM 4216 C C . GLU A 1 545 ? 6.365 37.265 11.756 1.00 83.06 545 GLU A C 1
ATOM 4218 O O . GLU A 1 545 ? 7.075 37.497 10.773 1.00 83.06 545 GLU A O 1
ATOM 4223 N N . ASP A 1 546 ? 5.282 37.987 12.058 1.00 82.44 546 ASP A N 1
ATOM 4224 C CA . ASP A 1 546 ? 4.827 39.164 11.309 1.00 82.44 546 ASP A CA 1
ATOM 4225 C C . ASP A 1 546 ? 5.523 40.479 11.748 1.00 82.44 546 ASP A C 1
ATOM 4227 O O . ASP A 1 546 ? 5.488 41.463 10.997 1.00 82.44 546 ASP A O 1
ATOM 4231 N N . GLU A 1 547 ? 6.158 40.507 12.930 1.00 77.88 547 GLU A N 1
ATOM 4232 C CA . GLU A 1 547 ? 7.000 41.611 13.448 1.00 77.88 547 GLU A CA 1
ATOM 4233 C C . GLU A 1 547 ? 8.469 41.511 12.999 1.00 77.88 547 GLU A C 1
ATOM 4235 O O . GLU A 1 547 ? 9.032 42.567 12.604 1.00 77.88 547 GLU A O 1
#